Protein AF-A0A8J7CDE2-F1 (afdb_monomer_lite)

Foldseek 3Di:
DDDDDDDDDDDDDDDDDDDDDDDDDDPDPPDAKDQDDDQFQAEEEEFECPPPRPNVLRQVLSVVVQVVCCVVRVHHYHYYYLVGDDLVNLQGAYEYEAPRRCVQVPPPDDRQWDADPQWIHGNPDIDRHRQKKKWAKAFRLSHDPVRTHIYIYIHHRDLQCSLPDDDPSIGARMFIDDLQFGQAGFYFPNDSDPPTHTDPVGRPDDPCVLVVQVVQWDWDDDQQEIEIERCVQDPVVLVVLLVVLLVVLLVLLCVVQNDLDRPHHAYEYEDQDQVRQCNNNVDSDQKAADQVVNYIYHYSVVSNDNQSLRVNQNSLCSRLNRAQFPLLRLLSSCLSVQDDPRHGLLLLLLLCVVVVNQDFQQLLLPSVSLVVDPPSRSSSSSVLLNNVLPVQADSNLSSVLRNDNRRHLQSSQVRNVHHSVVSRVVSNVVSVVSNPVCPLVNLLVVLQVQLVVCVVVVVLVSSLVSLVSSCVSPVQPLVSLQVNLLSCLSVVVLVVSLVSLVSSCVHPPPPADPSVLVSLLSNLLSCLAVVNNVSSLVSLVVSCVYPDDPNSVVSSVCCNVDRHYSVPSD

Sequence (570 aa):
MNRIPTPIILAAVLVAGLFGPTGPARAAVDDKGMLELYELKTLTVVYPSSPESRREINRISARNRGAFLSAASGAAVRVLADSELSRKDLEDNLLLLGWDNQLLRKHGQVPPYGRSSTSVRFLDYVRQDPDLDLIFRSRSPFSKADDPRDLFFWSRIDQDRDRFMTMPMVGSDWAIYRDFAVISQGMLESSPDWPPRRDPIAEKLTDPDIEAYTRDRESLVNGPLRVIFNPKRVAPATVAKVLETRLRAYRQVVAALGDPGADSRFDLYIYADEETKEKLTGVKAGAHSVPVAGEMHMTLRFARSSSIHEDVHPVGGRVLGPTASTAAYEGLAYSLEPVLLGRPLTYYAALMLDEDRMPTIADLLDEERFRKIPNSQRFAAAGLLMSWLREQAGKKEFAAWYSSPDPDTESLAAVLGTRPGKAEQQFREWTTAQTRAHSGDVAFAAAVEEARARHLNGEYEQAAAALILALTHKPDDHKTRFTLATTRMKTGALEEAAGDLLKVLDGKAGAADSLTAHALLQLGRVYDLLGKRGDALAAYGRVLDLPDRHDSHLLAREGLETAFTADRLD

Secondary structure (DSSP, 8-state):
---PPPP------------------------TT-------SEEEEEE--SGGG-HHHHHHHHHHHHHHHHHHH--EEEEEETTS--TTGGGS-EEEESTT-THHHHTSSPPSEEE-SS-EEETTEEES-TT-EEEEEEE-TTSBTTB--EEEEE----TTTTTT-----SS-SEEEEETTEEEEEE-B-S---SSPPB-TTGGG---HHHHHHHHS-EEEEETTEEEEE-TTTS-HHHHHHHHHHHHHHHHHHHHHH----TT--EEEEEESSHHHHHHHHS--SSEEEEGGGTEEEEEHHHHTS---HHHHHHHHHHHT---S-HHHHHHHHHHHS-EETTEEHHHHHHHHHHTT-PPPHHHHHSHHHHHHS-HHHHHHHHHHHHHHHHHHS-HHHHHHHHT-SS--HHHHHHHTTS-HHHHHHHHHHHHHHHTGGGHHHHHHHHHHHHHHHHHHTT-HHHHHHHHHHHHHH-TT-HHHHHHHHHHHHHHT-HHHHHHHHHHHHSS-S-TT-HHHHHHHHHHHHHHHHTT-HHHHHHHHHHHHTSPP-TTHHHHHHHHHHS---GGG--

pLDDT: mean 83.6, std 18.46, range [21.22, 98.56]

Organism: NCBI:txid2886004

Structure (mmCIF, N/CA/C/O backbone):
data_AF-A0A8J7CDE2-F1
#
_entry.id   AF-A0A8J7CDE2-F1
#
loop_
_atom_site.group_PDB
_atom_site.id
_atom_site.type_symbol
_atom_site.label_atom_id
_atom_site.label_alt_id
_atom_site.label_comp_id
_atom_site.label_asym_id
_atom_site.label_entity_id
_atom_site.label_seq_id
_atom_site.pdbx_PDB_ins_code
_atom_site.Cartn_x
_atom_site.Cartn_y
_atom_site.Cartn_z
_atom_site.occupancy
_atom_site.B_iso_or_equiv
_atom_site.auth_seq_id
_atom_site.auth_comp_id
_atom_site.auth_asym_id
_atom_site.auth_atom_id
_atom_site.pdbx_PDB_model_num
ATOM 1 N N . MET A 1 1 ? 16.321 34.611 17.339 1.00 35.50 1 MET A N 1
ATOM 2 C CA . MET A 1 1 ? 16.394 33.318 18.052 1.00 35.50 1 MET A CA 1
ATOM 3 C C . MET A 1 1 ? 16.777 32.249 17.042 1.00 35.50 1 MET A C 1
ATOM 5 O O . MET A 1 1 ? 15.990 31.963 16.150 1.00 35.50 1 MET A O 1
ATOM 9 N N . ASN A 1 2 ? 18.013 31.756 17.125 1.00 27.55 2 ASN A N 1
ATOM 10 C CA . ASN A 1 2 ? 18.560 30.743 16.223 1.00 27.55 2 ASN A CA 1
ATOM 11 C C . ASN A 1 2 ? 17.942 29.376 16.547 1.00 27.55 2 ASN A C 1
ATOM 13 O O . ASN A 1 2 ? 17.963 28.957 17.702 1.00 27.55 2 ASN A O 1
ATOM 17 N N . ARG A 1 3 ? 17.389 28.694 15.537 1.00 29.47 3 ARG A N 1
ATOM 18 C CA . ARG A 1 3 ? 16.942 27.301 15.655 1.00 29.47 3 ARG A CA 1
ATOM 19 C C . ARG A 1 3 ? 18.174 26.398 15.658 1.00 29.47 3 ARG A C 1
ATOM 21 O O . ARG A 1 3 ? 18.905 26.354 14.674 1.00 29.47 3 ARG A O 1
ATOM 28 N N . ILE A 1 4 ? 18.399 25.707 16.769 1.00 28.77 4 ILE A N 1
ATOM 29 C CA . ILE A 1 4 ? 19.350 24.596 16.857 1.00 28.77 4 ILE A CA 1
ATOM 30 C C . ILE A 1 4 ? 18.684 23.390 16.173 1.00 28.77 4 ILE A C 1
ATOM 32 O O . ILE A 1 4 ? 17.551 23.070 16.539 1.00 28.77 4 ILE A O 1
ATOM 36 N N . PRO A 1 5 ? 19.315 22.723 15.192 1.00 29.48 5 PRO A N 1
ATOM 37 C CA . PRO A 1 5 ? 18.804 21.463 14.672 1.00 29.48 5 PRO A CA 1
ATOM 38 C C . PRO A 1 5 ? 19.057 20.357 15.703 1.00 29.48 5 PRO A C 1
ATOM 40 O O . PRO A 1 5 ? 20.196 20.068 16.064 1.00 29.48 5 PRO A O 1
ATOM 43 N N . THR A 1 6 ? 17.982 19.759 16.206 1.00 27.72 6 THR A N 1
ATOM 44 C CA . THR A 1 6 ? 18.031 18.557 17.044 1.00 27.72 6 THR A CA 1
ATOM 45 C C . THR A 1 6 ? 18.295 17.343 16.145 1.00 27.72 6 THR A C 1
ATOM 47 O O . THR A 1 6 ? 17.518 17.129 15.213 1.00 27.72 6 THR A O 1
ATOM 50 N N . PRO A 1 7 ? 19.339 16.528 16.381 1.00 28.03 7 PRO A N 1
ATOM 51 C CA . PRO A 1 7 ? 19.445 15.232 15.730 1.00 28.03 7 PRO A CA 1
ATOM 52 C C . PRO A 1 7 ? 18.454 14.264 16.383 1.00 28.03 7 PRO A C 1
ATOM 54 O O . PRO A 1 7 ? 18.368 14.164 17.608 1.00 28.03 7 PRO A O 1
ATOM 57 N N . ILE A 1 8 ? 17.695 13.556 15.549 1.00 24.14 8 ILE A N 1
ATOM 58 C CA . ILE A 1 8 ? 16.862 12.431 15.967 1.00 24.14 8 ILE A CA 1
ATOM 59 C C . ILE A 1 8 ? 17.809 11.298 16.371 1.00 24.14 8 ILE A C 1
ATOM 61 O O . ILE A 1 8 ? 18.436 10.661 15.530 1.00 24.14 8 ILE A O 1
ATOM 65 N N . ILE A 1 9 ? 17.921 11.077 17.678 1.00 25.75 9 ILE A N 1
ATOM 66 C CA . ILE A 1 9 ? 18.488 9.865 18.264 1.00 25.75 9 ILE A CA 1
ATOM 67 C C . ILE A 1 9 ? 17.375 8.815 18.242 1.00 25.75 9 ILE A C 1
ATOM 69 O O . ILE A 1 9 ? 16.390 8.948 18.966 1.00 25.75 9 ILE A O 1
ATOM 73 N N . LEU A 1 10 ? 17.526 7.775 17.422 1.00 21.22 10 LEU A N 1
ATOM 74 C CA . LEU A 1 10 ? 16.783 6.526 17.582 1.00 21.22 10 LEU A CA 1
ATOM 75 C C . LEU A 1 10 ? 17.707 5.533 18.297 1.00 21.22 10 LEU A C 1
ATOM 77 O O . LEU A 1 10 ? 18.759 5.178 17.773 1.00 21.22 10 LEU A O 1
ATOM 81 N N . ALA A 1 11 ? 17.329 5.110 19.502 1.00 25.98 11 ALA A N 1
ATOM 82 C CA . ALA A 1 11 ? 18.038 4.100 20.283 1.00 25.98 11 ALA A CA 1
ATOM 83 C C . ALA A 1 11 ? 17.185 2.832 20.429 1.00 25.98 11 ALA A C 1
ATOM 85 O O . ALA A 1 11 ? 15.995 2.947 20.713 1.00 25.98 11 ALA A O 1
ATOM 86 N N . ALA A 1 12 ? 17.817 1.657 20.284 1.00 23.75 12 ALA A N 1
ATOM 87 C CA . ALA A 1 12 ? 17.464 0.346 20.868 1.00 23.75 12 ALA A CA 1
ATOM 88 C C . ALA A 1 12 ? 18.425 -0.716 20.272 1.00 23.75 12 ALA A C 1
ATOM 90 O O . ALA A 1 12 ? 18.507 -0.809 19.057 1.00 23.75 12 ALA A O 1
ATOM 91 N N . VAL A 1 13 ? 19.198 -1.551 20.976 1.00 23.48 13 VAL A N 1
ATOM 92 C CA . VAL A 1 13 ? 19.394 -1.857 22.401 1.00 23.48 13 VAL A CA 1
ATOM 93 C C . VAL A 1 13 ? 20.866 -2.259 22.585 1.00 23.48 13 VAL A C 1
ATOM 95 O O . VAL A 1 13 ? 21.383 -3.096 21.851 1.00 23.48 13 VAL A O 1
ATOM 98 N N . LEU A 1 14 ? 21.512 -1.698 23.605 1.00 26.52 14 LEU A N 1
ATOM 99 C CA . LEU A 1 14 ? 22.785 -2.157 24.157 1.00 26.52 14 LEU A CA 1
ATOM 100 C C . LEU A 1 14 ? 22.447 -3.072 25.344 1.00 26.52 14 LEU A C 1
ATOM 102 O O . LEU A 1 14 ? 21.857 -2.603 26.315 1.00 26.52 14 LEU A O 1
ATOM 106 N N . VAL A 1 15 ? 22.820 -4.352 25.298 1.00 25.16 15 VAL A N 1
ATOM 107 C CA . VAL A 1 15 ? 23.011 -5.143 26.525 1.00 25.16 15 VAL A CA 1
ATOM 108 C C . VAL A 1 15 ? 24.497 -5.438 26.630 1.00 25.16 15 VAL A C 1
ATOM 110 O O . VAL A 1 15 ? 25.003 -6.408 26.077 1.00 25.16 15 VAL A O 1
ATOM 113 N N . ALA A 1 16 ? 25.204 -4.553 27.329 1.00 31.53 16 ALA A N 1
ATOM 114 C CA . ALA A 1 16 ? 26.533 -4.837 27.837 1.00 31.53 16 ALA A CA 1
ATOM 115 C C . ALA A 1 16 ? 26.400 -5.669 29.120 1.00 31.53 16 ALA A C 1
ATOM 117 O O . ALA A 1 16 ? 25.839 -5.204 30.112 1.00 31.53 16 ALA A O 1
ATOM 118 N N . GLY A 1 17 ? 26.945 -6.884 29.110 1.00 26.17 17 GLY A N 1
ATOM 119 C CA . GLY A 1 17 ? 27.320 -7.608 30.321 1.00 26.17 17 GLY A CA 1
ATOM 120 C C . GLY A 1 17 ? 28.792 -7.343 30.629 1.00 26.17 17 GLY A C 1
ATOM 121 O O . GLY A 1 17 ? 29.670 -7.948 30.025 1.00 26.17 17 GLY A O 1
ATOM 122 N N . LEU A 1 18 ? 29.052 -6.414 31.549 1.00 32.12 18 LEU A N 1
ATOM 123 C CA . LEU A 1 18 ? 30.356 -6.165 32.170 1.00 32.12 18 LEU A CA 1
ATOM 124 C C . LEU A 1 18 ? 30.697 -7.282 33.169 1.00 32.12 18 LEU A C 1
ATOM 126 O O . LEU A 1 18 ? 29.857 -7.569 34.009 1.00 32.12 18 LEU A O 1
ATOM 130 N N . PHE A 1 19 ? 31.916 -7.840 33.114 1.00 30.62 19 PHE A N 1
ATOM 131 C CA . PHE A 1 19 ? 32.907 -7.945 34.213 1.00 30.62 19 PHE A CA 1
ATOM 132 C C . PHE A 1 19 ? 34.273 -8.406 33.623 1.00 30.62 19 PHE A C 1
ATOM 134 O O . PHE A 1 19 ? 34.313 -9.347 32.839 1.00 30.62 19 PHE A O 1
ATOM 141 N N . GLY A 1 20 ? 35.363 -7.677 33.943 1.00 28.73 20 GLY A N 1
ATOM 142 C CA . GLY A 1 20 ? 36.703 -7.681 33.287 1.00 28.73 20 GLY A CA 1
ATOM 143 C C . GLY A 1 20 ? 37.660 -8.855 33.622 1.00 28.73 20 GLY A C 1
ATOM 144 O O . GLY A 1 20 ? 37.152 -9.916 33.969 1.00 28.73 20 GLY A O 1
ATOM 145 N N . PRO A 1 21 ? 39.021 -8.734 33.571 1.00 35.19 21 PRO A N 1
ATOM 146 C CA . PRO A 1 21 ? 39.872 -7.536 33.492 1.00 35.19 21 PRO A CA 1
ATOM 147 C C . PRO A 1 21 ? 40.950 -7.521 32.371 1.00 35.19 21 PRO A C 1
ATOM 149 O O . PRO A 1 21 ? 41.163 -8.461 31.613 1.00 35.19 21 PRO A O 1
ATOM 152 N N . THR A 1 22 ? 41.640 -6.381 32.329 1.00 46.72 22 THR A N 1
ATOM 153 C CA . THR A 1 22 ? 42.762 -5.921 31.495 1.00 46.72 22 THR A CA 1
ATOM 154 C C . THR A 1 22 ? 43.937 -6.898 31.312 1.00 46.72 22 THR A C 1
ATOM 156 O O . THR A 1 22 ? 44.564 -7.313 32.286 1.00 46.72 22 THR A O 1
ATOM 159 N N . GLY A 1 23 ? 44.317 -7.135 30.052 1.00 31.66 23 GLY A N 1
ATOM 160 C CA . GLY A 1 23 ? 45.572 -7.757 29.607 1.00 31.66 23 GLY A CA 1
ATOM 161 C C . GLY A 1 23 ? 45.926 -7.287 28.183 1.00 31.66 23 GLY A C 1
ATOM 162 O O . GLY A 1 23 ? 45.039 -6.790 27.488 1.00 31.66 23 GLY A O 1
ATOM 163 N N . PRO A 1 24 ? 47.203 -7.365 27.753 1.00 31.56 24 PRO A N 1
ATOM 164 C CA . PRO A 1 24 ? 47.689 -6.682 26.558 1.00 31.56 24 PRO A CA 1
ATOM 165 C C . PRO A 1 24 ? 47.014 -7.240 25.307 1.00 31.56 24 PRO A C 1
ATOM 167 O O . PRO A 1 24 ? 46.898 -8.455 25.146 1.00 31.56 24 PRO A O 1
ATOM 170 N N . ALA A 1 25 ? 46.571 -6.318 24.453 1.00 35.78 25 ALA A N 1
ATOM 171 C CA . ALA A 1 25 ? 45.814 -6.552 23.235 1.00 35.78 25 ALA A CA 1
ATOM 172 C C . ALA A 1 25 ? 46.397 -7.702 22.396 1.00 35.78 25 ALA A C 1
ATOM 174 O O . ALA A 1 25 ? 47.335 -7.533 21.617 1.00 35.78 25 ALA A O 1
ATOM 175 N N . ARG A 1 26 ? 45.801 -8.887 22.541 1.00 29.27 26 ARG A N 1
ATOM 176 C CA . ARG A 1 26 ? 45.713 -9.841 21.441 1.00 29.27 26 ARG A CA 1
ATOM 177 C C . ARG A 1 26 ? 44.667 -9.282 20.496 1.00 29.27 26 ARG A C 1
ATOM 179 O O . ARG A 1 26 ? 43.577 -8.964 20.957 1.00 29.27 26 ARG A O 1
ATOM 186 N N . ALA A 1 27 ? 45.041 -9.153 19.223 1.00 35.56 27 ALA A N 1
ATOM 187 C CA . ALA A 1 27 ? 44.149 -8.863 18.110 1.00 35.56 27 ALA A CA 1
ATOM 188 C C . ALA A 1 27 ? 42.807 -9.570 18.325 1.00 35.56 27 ALA A C 1
ATOM 190 O O . ALA A 1 27 ? 42.706 -10.794 18.199 1.00 35.56 27 ALA A O 1
ATOM 191 N N . ALA A 1 28 ? 41.817 -8.782 18.742 1.00 29.53 28 ALA A N 1
ATOM 192 C CA . ALA A 1 28 ? 40.434 -9.178 18.677 1.00 29.53 28 ALA A CA 1
ATOM 193 C C . ALA A 1 28 ? 40.171 -9.414 17.194 1.00 29.53 28 ALA A C 1
ATOM 195 O O . ALA A 1 28 ? 40.430 -8.548 16.361 1.00 29.53 28 ALA A O 1
ATOM 196 N N . VAL A 1 29 ? 39.788 -10.639 16.864 1.00 34.88 29 VAL A N 1
ATOM 197 C CA . VAL A 1 29 ? 39.187 -10.938 15.574 1.00 34.88 29 VAL A CA 1
ATOM 198 C C . VAL A 1 29 ? 37.939 -10.066 15.528 1.00 34.88 29 VAL A C 1
ATOM 200 O O . VAL A 1 29 ? 37.019 -10.316 16.301 1.00 34.88 29 VAL A O 1
ATOM 203 N N . ASP A 1 30 ? 37.987 -9.005 14.721 1.00 36.12 30 ASP A N 1
ATOM 204 C CA . ASP A 1 30 ? 36.889 -8.063 14.530 1.00 36.12 30 ASP A CA 1
ATOM 205 C C . ASP A 1 30 ? 35.579 -8.826 14.289 1.00 36.12 30 ASP A C 1
ATOM 207 O O . ASP A 1 30 ? 35.528 -9.809 13.537 1.00 36.12 30 ASP A O 1
ATOM 211 N N . ASP A 1 31 ? 34.540 -8.389 14.996 1.00 35.19 31 ASP A N 1
ATOM 212 C CA . ASP A 1 31 ? 33.226 -9.013 15.065 1.00 35.19 31 ASP A CA 1
ATOM 213 C C . ASP A 1 31 ? 32.613 -9.207 13.669 1.00 35.19 31 ASP A C 1
ATOM 215 O O . ASP A 1 31 ? 32.184 -8.269 12.992 1.00 35.19 31 ASP A O 1
ATOM 219 N N . LYS A 1 32 ? 32.550 -10.469 13.238 1.00 36.28 32 LYS A N 1
ATOM 220 C CA . LYS A 1 32 ? 31.975 -10.877 11.954 1.00 36.28 32 LYS A CA 1
ATOM 221 C C . LYS A 1 32 ? 30.451 -10.762 12.017 1.00 36.28 32 LYS A C 1
ATOM 223 O O . LYS A 1 32 ? 29.812 -11.505 12.759 1.00 36.28 32 LYS A O 1
ATOM 228 N N . GLY A 1 33 ? 29.883 -9.854 11.222 1.00 37.94 33 GLY A N 1
ATOM 229 C CA . GLY A 1 33 ? 28.433 -9.638 11.111 1.00 37.94 33 GLY A CA 1
ATOM 230 C C . GLY A 1 33 ? 27.909 -8.321 11.697 1.00 37.94 33 GLY A C 1
ATOM 231 O O . GLY A 1 33 ? 26.698 -8.179 11.860 1.00 37.94 33 GLY A O 1
ATOM 232 N N . MET A 1 34 ? 28.779 -7.355 12.004 1.00 34.12 34 MET A N 1
ATOM 233 C CA . MET A 1 34 ? 28.352 -6.010 12.398 1.00 34.12 34 MET A CA 1
ATOM 234 C C . MET A 1 34 ? 27.569 -5.316 11.273 1.00 34.12 34 MET A C 1
ATOM 236 O O . MET A 1 34 ? 27.944 -5.342 10.101 1.00 34.12 34 MET A O 1
ATOM 240 N N . LEU A 1 35 ? 26.462 -4.678 11.655 1.00 35.06 35 LEU A N 1
ATOM 241 C CA . LEU A 1 35 ? 25.738 -3.726 10.822 1.00 35.06 35 LEU A CA 1
ATOM 242 C C . LEU A 1 35 ? 26.656 -2.519 10.574 1.00 35.06 35 LEU A C 1
ATOM 244 O O . LEU A 1 35 ? 26.759 -1.635 11.423 1.00 35.06 35 LEU A O 1
ATOM 248 N N . GLU A 1 36 ? 27.344 -2.482 9.436 1.00 44.97 36 GLU A N 1
ATOM 249 C CA . GLU A 1 36 ? 28.090 -1.290 9.034 1.00 44.97 36 GLU A CA 1
ATOM 250 C C . GLU A 1 36 ? 27.124 -0.268 8.429 1.00 44.97 36 GLU A C 1
ATOM 252 O O . GLU A 1 36 ? 26.567 -0.459 7.347 1.00 44.97 36 GLU A O 1
ATOM 257 N N . LEU A 1 37 ? 26.901 0.823 9.160 1.00 48.38 37 LEU A N 1
ATOM 258 C CA . LEU A 1 37 ? 26.222 2.006 8.648 1.00 48.38 37 LEU A CA 1
ATOM 259 C C . LEU A 1 37 ? 27.265 2.918 8.003 1.00 48.38 37 LEU A C 1
ATOM 261 O O . LEU A 1 37 ? 28.222 3.335 8.653 1.00 48.38 37 LEU A O 1
ATOM 265 N N . TYR A 1 38 ? 27.065 3.235 6.727 1.00 59.56 38 TYR A N 1
ATOM 266 C CA . TYR A 1 38 ? 27.987 4.067 5.962 1.00 59.56 38 TYR A CA 1
ATOM 267 C C . TYR A 1 38 ? 27.511 5.509 5.925 1.00 59.56 38 TYR A C 1
ATOM 269 O O . TYR A 1 38 ? 26.409 5.799 5.460 1.00 59.56 38 TYR A O 1
ATOM 277 N N . GLU A 1 39 ? 28.390 6.424 6.316 1.00 69.31 39 GLU A N 1
ATOM 278 C CA . GLU A 1 39 ? 28.239 7.842 6.012 1.00 69.31 39 GLU A CA 1
ATOM 279 C C . GLU A 1 39 ? 29.126 8.188 4.807 1.00 69.31 39 GLU A C 1
ATOM 281 O O . GLU A 1 39 ? 30.281 8.596 4.939 1.00 69.31 39 GLU A O 1
ATOM 286 N N . LEU A 1 40 ? 28.596 7.990 3.598 1.00 79.44 40 LEU A N 1
ATOM 287 C CA . LEU A 1 40 ? 29.283 8.393 2.371 1.00 79.44 40 LEU A CA 1
ATOM 288 C C . LEU A 1 40 ? 28.984 9.866 2.082 1.00 79.44 40 LEU A C 1
ATOM 290 O O . LEU A 1 40 ? 27.846 10.231 1.804 1.00 79.44 40 LEU A O 1
ATOM 294 N N . LYS A 1 41 ? 30.008 10.724 2.107 1.00 83.69 41 LYS A N 1
ATOM 295 C CA . LYS A 1 41 ? 29.853 12.146 1.739 1.00 83.69 41 LYS A CA 1
ATOM 296 C C . LYS A 1 41 ? 29.750 12.347 0.228 1.00 83.69 41 LYS A C 1
ATOM 298 O O . LYS A 1 41 ? 29.023 13.224 -0.233 1.00 83.69 41 LYS A O 1
ATOM 303 N N . THR A 1 42 ? 30.479 11.536 -0.531 1.00 89.19 42 THR A N 1
ATOM 304 C CA . THR A 1 42 ? 30.520 11.539 -1.995 1.00 89.19 42 THR A CA 1
ATOM 305 C C . THR A 1 42 ? 30.469 10.107 -2.509 1.00 89.19 42 THR A C 1
ATOM 307 O O . THR A 1 42 ? 31.011 9.196 -1.875 1.00 89.19 42 THR A O 1
ATOM 310 N N . LEU A 1 43 ? 29.784 9.910 -3.634 1.00 91.19 43 LEU A N 1
ATOM 311 C CA . LEU A 1 43 ? 29.724 8.636 -4.342 1.00 91.19 43 LEU A CA 1
ATOM 312 C C . LEU A 1 43 ? 29.639 8.890 -5.846 1.00 91.19 43 LEU A C 1
ATOM 314 O O . LEU A 1 43 ? 28.806 9.667 -6.315 1.00 91.19 43 LEU A O 1
ATOM 318 N N . THR A 1 44 ? 30.446 8.178 -6.619 1.00 94.44 44 THR A N 1
ATOM 319 C CA . THR A 1 44 ? 30.374 8.192 -8.077 1.00 94.44 44 THR A CA 1
ATOM 320 C C . THR A 1 44 ? 29.777 6.875 -8.577 1.00 94.44 44 THR A C 1
ATOM 322 O O . THR A 1 44 ? 30.390 5.814 -8.482 1.00 94.44 44 THR A O 1
ATOM 325 N N . VAL A 1 45 ? 28.564 6.937 -9.128 1.00 91.50 45 VAL A N 1
ATOM 326 C CA . VAL A 1 45 ? 27.892 5.819 -9.799 1.00 91.50 45 VAL A CA 1
ATOM 327 C C . VAL A 1 45 ? 28.385 5.743 -11.240 1.00 91.50 45 VAL A C 1
ATOM 329 O O . VAL A 1 45 ? 28.220 6.678 -12.026 1.00 91.50 45 VAL A O 1
ATOM 332 N N . VAL A 1 46 ? 28.990 4.618 -11.595 1.00 92.81 46 VAL A N 1
ATOM 333 C CA . VAL A 1 46 ? 29.634 4.405 -12.888 1.00 92.81 46 VAL A CA 1
ATOM 334 C C . VAL A 1 46 ? 28.856 3.374 -13.682 1.00 92.81 46 VAL A C 1
ATOM 336 O O . VAL A 1 46 ? 28.664 2.247 -13.224 1.00 92.81 46 VAL A O 1
ATOM 339 N N . TYR A 1 47 ? 28.465 3.731 -14.902 1.00 92.12 47 TYR A N 1
ATOM 340 C CA . TYR A 1 47 ? 27.745 2.833 -15.799 1.00 92.12 47 TYR A CA 1
ATOM 341 C C . TYR A 1 47 ? 28.570 2.470 -17.044 1.00 92.12 47 TYR A C 1
ATOM 343 O O . TYR A 1 47 ? 29.385 3.278 -17.499 1.00 92.12 47 TYR A O 1
ATOM 351 N N . PRO A 1 48 ? 28.376 1.269 -17.618 1.00 89.75 48 PRO A N 1
ATOM 352 C CA . PRO A 1 48 ? 29.079 0.858 -18.817 1.00 89.75 48 PRO A CA 1
ATOM 353 C C . PRO A 1 48 ? 28.564 1.656 -20.010 1.00 89.75 48 PRO A C 1
ATOM 355 O O . PRO A 1 48 ? 27.352 1.808 -20.201 1.00 89.75 48 PRO A O 1
ATOM 358 N N . SER A 1 49 ? 29.496 2.165 -20.810 1.00 91.00 49 SER A N 1
ATOM 359 C CA . SER A 1 49 ? 29.197 3.018 -21.963 1.00 91.00 49 SER A CA 1
ATOM 360 C C . SER A 1 49 ? 29.671 2.455 -23.299 1.00 91.00 49 SER A C 1
ATOM 362 O O . SER A 1 49 ? 29.610 3.157 -24.312 1.00 91.00 49 SER A O 1
ATOM 364 N N . SER A 1 50 ? 30.115 1.192 -23.327 1.00 83.06 50 SER A N 1
ATOM 365 C CA . SER A 1 50 ? 30.503 0.546 -24.582 1.00 83.06 50 SER A CA 1
ATOM 366 C C . SER A 1 50 ? 29.320 0.528 -25.567 1.00 83.06 50 SER A C 1
ATOM 368 O O . SER A 1 50 ? 28.165 0.434 -25.133 1.00 83.06 50 SER A O 1
ATOM 370 N N . PRO A 1 51 ? 29.565 0.594 -26.889 1.00 74.50 51 PRO A N 1
ATOM 371 C CA . PRO A 1 51 ? 28.498 0.538 -27.891 1.00 74.50 51 PRO A CA 1
ATOM 372 C C . PRO A 1 51 ? 27.579 -0.688 -27.757 1.00 74.50 51 PRO A C 1
ATOM 374 O O . PRO A 1 51 ? 26.391 -0.597 -28.050 1.00 74.50 51 PRO A O 1
ATOM 377 N N . GLU A 1 52 ? 28.102 -1.811 -27.258 1.00 72.62 52 GLU A N 1
ATOM 378 C CA . GLU A 1 52 ? 27.343 -3.052 -27.042 1.00 72.62 52 GLU A CA 1
ATOM 379 C C . GLU A 1 52 ? 26.440 -3.016 -25.792 1.00 72.62 52 GLU A C 1
ATOM 381 O O . GLU A 1 52 ? 25.507 -3.807 -25.679 1.00 72.62 52 GLU A O 1
ATOM 386 N N . SER A 1 53 ? 26.675 -2.091 -24.856 1.00 70.19 53 SER A N 1
ATOM 387 C CA . SER A 1 53 ? 26.105 -2.143 -23.501 1.00 70.19 53 SER A CA 1
ATOM 388 C C . SER A 1 53 ? 24.706 -1.539 -23.340 1.00 70.19 53 SER A C 1
ATOM 390 O O . SER A 1 53 ? 24.239 -1.426 -22.215 1.00 70.19 53 SER A O 1
ATOM 392 N N . ARG A 1 54 ? 24.009 -1.138 -24.414 1.00 81.75 54 ARG A N 1
ATOM 393 C CA . ARG A 1 54 ? 22.744 -0.366 -24.321 1.00 81.75 54 ARG A CA 1
ATOM 394 C C . ARG A 1 54 ? 22.912 0.906 -23.466 1.00 81.75 54 ARG A C 1
ATOM 396 O O . ARG A 1 54 ? 22.148 1.154 -22.536 1.00 81.75 54 ARG A O 1
ATOM 403 N N . ARG A 1 55 ? 23.917 1.725 -23.804 1.00 83.69 55 ARG A N 1
ATOM 404 C CA . ARG A 1 55 ? 24.378 2.915 -23.055 1.00 83.69 55 ARG A CA 1
ATOM 405 C C . ARG A 1 55 ? 23.270 3.758 -22.410 1.00 83.69 55 ARG A C 1
ATOM 407 O O . ARG A 1 55 ? 23.413 4.166 -21.263 1.00 83.69 55 ARG A O 1
ATOM 414 N N . GLU A 1 56 ? 22.190 4.031 -23.136 1.00 81.06 56 GLU A N 1
ATOM 415 C CA . GLU A 1 56 ? 21.111 4.893 -22.644 1.00 81.06 56 GLU A CA 1
ATOM 416 C C . GLU A 1 56 ? 20.321 4.267 -21.486 1.00 81.06 56 GLU A C 1
ATOM 418 O O . GLU A 1 56 ? 20.055 4.925 -20.482 1.00 81.06 56 GLU A O 1
ATOM 423 N N . ILE A 1 57 ? 20.040 2.966 -21.572 1.00 75.19 57 ILE A N 1
ATOM 424 C CA . ILE A 1 57 ? 19.368 2.208 -20.509 1.00 75.19 57 ILE A CA 1
ATOM 425 C C . ILE A 1 57 ? 20.227 2.213 -19.240 1.00 75.19 57 ILE A C 1
ATOM 427 O O . ILE A 1 57 ? 19.730 2.480 -18.141 1.00 75.19 57 ILE A O 1
ATOM 431 N N . ASN A 1 58 ? 21.534 1.999 -19.403 1.00 81.56 58 ASN A N 1
ATOM 432 C CA . ASN A 1 58 ? 22.497 2.032 -18.306 1.00 81.56 58 ASN A CA 1
ATOM 433 C C . ASN A 1 58 ? 22.579 3.407 -17.650 1.00 81.56 58 ASN A C 1
ATOM 435 O O . ASN A 1 58 ? 22.610 3.504 -16.425 1.00 81.56 58 ASN A O 1
ATOM 439 N N . ARG A 1 59 ? 22.580 4.470 -18.458 1.00 87.12 59 ARG A N 1
ATOM 440 C CA . ARG A 1 59 ? 22.605 5.854 -17.986 1.00 87.12 59 ARG A CA 1
ATOM 441 C C . ARG A 1 59 ? 21.378 6.176 -17.134 1.00 87.12 59 ARG A C 1
ATOM 443 O O . ARG A 1 59 ? 21.530 6.789 -16.080 1.00 87.12 59 ARG A O 1
ATOM 450 N N . ILE A 1 60 ? 20.186 5.770 -17.573 1.00 77.06 60 ILE A N 1
ATOM 451 C CA . ILE A 1 60 ? 18.929 5.973 -16.834 1.00 77.06 60 ILE A CA 1
ATOM 452 C C . ILE A 1 60 ? 18.957 5.201 -15.511 1.00 77.06 60 ILE A C 1
ATOM 454 O O . ILE A 1 60 ? 18.750 5.795 -14.457 1.00 77.06 60 ILE A O 1
ATOM 458 N N . SER A 1 61 ? 19.311 3.912 -15.538 1.00 78.75 61 SER A N 1
ATOM 459 C CA . SER A 1 61 ? 19.424 3.097 -14.319 1.00 78.75 61 SER A CA 1
ATOM 460 C C . SER A 1 61 ? 20.423 3.701 -13.320 1.00 78.75 61 SER A C 1
ATOM 462 O O . SER A 1 61 ? 20.117 3.860 -12.138 1.00 78.75 61 SER A O 1
ATOM 464 N N . ALA A 1 62 ? 21.594 4.130 -13.794 1.00 84.94 62 ALA A N 1
ATOM 465 C CA . ALA A 1 62 ? 22.610 4.765 -12.961 1.00 84.94 62 ALA A CA 1
ATOM 466 C C . ALA A 1 62 ? 22.147 6.098 -12.364 1.00 84.94 62 ALA A C 1
ATOM 468 O O . ALA A 1 62 ? 22.448 6.390 -11.208 1.00 84.94 62 ALA A O 1
ATOM 469 N N . ARG A 1 63 ? 21.385 6.893 -13.126 1.00 84.75 63 ARG A N 1
ATOM 470 C CA . ARG A 1 63 ? 20.757 8.124 -12.630 1.00 84.75 63 ARG A CA 1
ATOM 471 C C . ARG A 1 63 ? 19.728 7.850 -11.549 1.00 84.75 63 ARG A C 1
ATOM 473 O O . ARG A 1 63 ? 19.792 8.500 -10.511 1.00 84.75 63 ARG A O 1
ATOM 480 N N . ASN A 1 64 ? 18.851 6.875 -11.754 1.00 73.75 64 ASN A N 1
ATOM 481 C CA . ASN A 1 64 ? 17.812 6.529 -10.787 1.00 73.75 64 ASN A CA 1
ATOM 482 C C . ASN A 1 64 ? 18.428 6.026 -9.476 1.00 73.75 64 ASN A C 1
ATOM 484 O O . ASN A 1 64 ? 18.072 6.502 -8.399 1.00 73.75 64 ASN A O 1
ATOM 488 N N . ARG A 1 65 ? 19.431 5.142 -9.559 1.00 78.62 65 ARG A N 1
ATOM 489 C CA . ARG A 1 65 ? 20.190 4.685 -8.385 1.00 78.62 65 ARG A CA 1
ATOM 490 C C . ARG A 1 65 ? 20.941 5.830 -7.713 1.00 78.62 65 ARG A C 1
ATOM 492 O O . ARG A 1 65 ? 20.936 5.927 -6.491 1.00 78.62 65 ARG A O 1
ATOM 499 N N . GLY A 1 66 ? 21.565 6.712 -8.492 1.00 83.69 66 GLY A N 1
ATOM 500 C CA . GLY A 1 66 ? 22.296 7.847 -7.944 1.00 83.69 66 GLY A CA 1
ATOM 501 C C . GLY A 1 66 ? 21.397 8.851 -7.220 1.00 83.69 66 GLY A C 1
ATOM 502 O O . GLY A 1 66 ? 21.752 9.313 -6.137 1.00 83.69 66 GLY A O 1
ATOM 503 N N . ALA A 1 67 ? 20.216 9.139 -7.771 1.00 77.12 67 ALA A N 1
ATOM 504 C CA . ALA A 1 67 ? 19.207 9.983 -7.137 1.00 77.12 67 ALA A CA 1
ATOM 505 C C . ALA A 1 67 ? 18.711 9.371 -5.820 1.00 77.12 67 ALA A C 1
ATOM 507 O O . ALA A 1 67 ? 18.724 10.052 -4.795 1.00 77.12 67 ALA A O 1
ATOM 508 N N . PHE A 1 68 ? 18.378 8.075 -5.833 1.00 72.56 68 PHE A N 1
ATOM 509 C CA . PHE A 1 68 ? 17.980 7.337 -4.635 1.00 72.56 68 PHE A CA 1
ATOM 510 C C . PHE A 1 68 ? 19.059 7.388 -3.547 1.00 72.56 68 PHE A C 1
ATOM 512 O O . PHE A 1 68 ? 18.767 7.743 -2.408 1.00 72.56 68 PHE A O 1
ATOM 519 N N . LEU A 1 69 ? 20.316 7.083 -3.889 1.00 75.81 69 LEU A N 1
ATOM 520 C CA . LEU A 1 69 ? 21.425 7.091 -2.930 1.00 75.81 69 LEU A CA 1
ATOM 521 C C . LEU A 1 69 ? 21.658 8.492 -2.358 1.00 75.81 69 LEU A C 1
ATOM 523 O O . LEU A 1 69 ? 21.813 8.636 -1.150 1.00 75.81 69 LEU A O 1
ATOM 527 N N . SER A 1 70 ? 21.599 9.531 -3.195 1.00 81.50 70 SER A N 1
ATOM 528 C CA . SER A 1 70 ? 21.730 10.916 -2.735 1.00 81.50 70 SER A CA 1
ATOM 529 C C . SER A 1 70 ? 20.619 11.300 -1.757 1.00 81.50 70 SER A C 1
ATOM 531 O O . SER A 1 70 ? 20.892 11.892 -0.714 1.00 81.50 70 SER A O 1
ATOM 533 N N . ALA A 1 71 ? 19.374 10.919 -2.052 1.00 70.38 71 ALA A N 1
ATOM 534 C CA . ALA A 1 71 ? 18.231 11.194 -1.190 1.00 70.38 71 ALA A CA 1
ATOM 535 C C . ALA A 1 71 ? 18.268 10.392 0.122 1.00 70.38 71 ALA A C 1
ATOM 537 O O . ALA A 1 71 ? 17.946 10.938 1.176 1.00 70.38 71 ALA A O 1
ATOM 538 N N . ALA A 1 72 ? 18.660 9.117 0.065 1.00 64.38 72 ALA A N 1
ATOM 539 C CA . ALA A 1 72 ? 18.644 8.205 1.205 1.00 64.38 72 ALA A CA 1
ATOM 540 C C . ALA A 1 72 ? 19.813 8.425 2.175 1.00 64.38 72 ALA A C 1
ATOM 542 O O . ALA A 1 72 ? 19.624 8.305 3.383 1.00 64.38 72 ALA A O 1
ATOM 543 N N . SER A 1 73 ? 21.011 8.745 1.669 1.00 70.75 73 SER A N 1
ATOM 544 C CA . SER A 1 73 ? 22.219 8.881 2.496 1.00 70.75 73 SER A CA 1
ATOM 545 C C . SER A 1 73 ? 22.699 10.323 2.669 1.00 70.75 73 SER A C 1
ATOM 547 O O . SER A 1 73 ? 23.647 10.560 3.413 1.00 70.75 73 SER A O 1
ATOM 549 N N . GLY A 1 74 ? 22.109 11.287 1.952 1.00 78.25 74 GLY A N 1
ATOM 550 C CA . GLY A 1 74 ? 22.606 12.664 1.897 1.00 78.25 74 GLY A CA 1
ATOM 551 C C . GLY A 1 74 ? 23.937 12.817 1.148 1.00 78.25 74 GLY A C 1
ATOM 552 O O . GLY A 1 74 ? 24.535 13.894 1.187 1.00 78.25 74 GLY A O 1
ATOM 553 N N . ALA A 1 75 ? 24.414 11.767 0.467 1.00 82.69 75 ALA A N 1
ATOM 554 C CA . ALA A 1 75 ? 25.657 11.809 -0.294 1.00 82.69 75 ALA A CA 1
ATOM 555 C C . ALA A 1 75 ? 25.531 12.743 -1.503 1.00 82.69 75 ALA A C 1
ATOM 557 O O . ALA A 1 75 ? 24.515 12.755 -2.207 1.00 82.69 75 ALA A O 1
ATOM 558 N N . ALA A 1 76 ? 26.606 13.461 -1.821 1.00 90.62 76 ALA A N 1
ATOM 559 C CA . ALA A 1 76 ? 26.750 14.084 -3.127 1.00 90.62 76 ALA A CA 1
ATOM 560 C C . ALA A 1 76 ? 27.045 12.991 -4.165 1.00 90.62 76 ALA A C 1
ATOM 562 O O . ALA A 1 76 ? 28.154 12.454 -4.212 1.00 90.62 76 ALA A O 1
ATOM 563 N N . VAL A 1 77 ? 26.046 12.653 -4.985 1.00 91.88 77 VAL A N 1
ATOM 564 C CA . VAL A 1 77 ? 26.171 11.580 -5.977 1.00 91.88 77 VAL A CA 1
ATOM 565 C C . VAL A 1 77 ? 26.442 12.131 -7.372 1.00 91.88 77 VAL A C 1
ATOM 567 O O . VAL A 1 77 ? 25.748 13.024 -7.859 1.00 91.88 77 VAL A O 1
ATOM 570 N N . ARG A 1 78 ? 27.444 11.563 -8.043 1.00 95.38 78 ARG A N 1
ATOM 571 C CA . ARG A 1 78 ? 27.744 11.800 -9.460 1.00 95.38 78 ARG A CA 1
ATOM 572 C C . ARG A 1 78 ? 27.439 10.552 -10.267 1.00 95.38 78 ARG A C 1
ATOM 574 O O . ARG A 1 78 ? 27.605 9.443 -9.777 1.00 95.38 78 ARG A O 1
ATOM 581 N N . VAL A 1 79 ? 27.031 10.735 -11.517 1.00 94.12 79 VAL A N 1
ATOM 582 C CA . VAL A 1 79 ? 26.757 9.630 -12.442 1.00 94.12 79 VAL A CA 1
ATOM 583 C C . VAL A 1 79 ? 27.601 9.832 -13.688 1.00 94.12 79 VAL A C 1
ATOM 585 O O . VAL A 1 79 ? 27.436 10.840 -14.373 1.00 94.12 79 VAL A O 1
ATOM 588 N N . LEU A 1 80 ? 28.508 8.898 -13.966 1.00 96.12 80 LEU A N 1
ATOM 589 C CA . LEU A 1 80 ? 29.475 8.995 -15.061 1.00 96.12 80 LEU A CA 1
ATOM 590 C C . LEU A 1 80 ? 29.494 7.714 -15.888 1.00 96.12 80 LEU A C 1
ATOM 592 O O . LEU A 1 80 ? 29.324 6.615 -15.356 1.00 96.12 80 LEU A O 1
ATOM 596 N N . ALA A 1 81 ? 29.740 7.848 -17.189 1.00 94.69 81 ALA A N 1
ATOM 597 C CA . ALA A 1 81 ? 30.125 6.695 -17.989 1.00 94.69 81 ALA A CA 1
ATOM 598 C C . ALA A 1 81 ? 31.518 6.200 -17.572 1.00 94.69 81 ALA A C 1
ATOM 600 O O . ALA A 1 81 ? 32.403 6.991 -17.243 1.00 94.69 81 ALA A O 1
ATOM 601 N N . ASP A 1 82 ? 31.762 4.898 -17.680 1.00 92.88 82 ASP A N 1
ATOM 602 C CA . ASP A 1 82 ? 33.091 4.305 -17.483 1.00 92.88 82 ASP A CA 1
ATOM 603 C C . ASP A 1 82 ? 34.180 4.879 -18.418 1.00 92.88 82 ASP A C 1
ATOM 605 O O . ASP A 1 82 ? 35.364 4.871 -18.077 1.00 92.88 82 ASP A O 1
ATOM 609 N N . SER A 1 83 ? 33.800 5.426 -19.577 1.00 92.19 83 SER A N 1
ATOM 610 C CA . SER A 1 83 ? 34.696 6.127 -20.502 1.00 92.19 83 SER A CA 1
ATOM 611 C C . SER A 1 83 ? 35.030 7.563 -20.086 1.00 92.19 83 SER A C 1
ATOM 613 O O . SER A 1 83 ? 35.945 8.153 -20.652 1.00 92.19 83 SER A O 1
ATOM 615 N N . GLU A 1 84 ? 34.275 8.139 -19.150 1.00 94.31 84 GLU A N 1
ATOM 616 C CA . GLU A 1 84 ? 34.371 9.543 -18.719 1.00 94.31 84 GLU A CA 1
ATOM 617 C C . GLU A 1 84 ? 35.135 9.703 -17.393 1.00 94.31 84 GLU A C 1
ATOM 619 O O . GLU A 1 84 ? 35.372 10.828 -16.955 1.00 94.31 84 GLU A O 1
ATOM 624 N N . LEU A 1 85 ? 35.539 8.598 -16.756 1.00 93.25 85 LEU A N 1
ATOM 625 C CA . LEU A 1 85 ? 36.264 8.615 -15.486 1.00 93.25 85 LEU A CA 1
ATOM 626 C C . LEU A 1 85 ? 37.654 9.250 -15.622 1.00 93.25 85 LEU A C 1
ATOM 628 O O . LEU A 1 85 ? 38.510 8.777 -16.375 1.00 93.25 85 LEU A O 1
ATOM 632 N N . SER A 1 86 ? 37.908 10.288 -14.827 1.00 92.69 86 SER A N 1
ATOM 633 C CA . SER A 1 86 ? 39.241 10.855 -14.630 1.00 92.69 86 SER A CA 1
ATOM 634 C C . SER A 1 86 ? 39.995 10.137 -13.507 1.00 92.69 86 SER A C 1
ATOM 636 O O . SER A 1 86 ? 39.403 9.473 -12.659 1.00 92.69 86 SER A O 1
ATOM 638 N N . ARG A 1 87 ? 41.319 10.336 -13.428 1.00 88.25 87 ARG A N 1
ATOM 639 C CA . ARG A 1 87 ? 42.133 9.816 -12.312 1.00 88.25 87 ARG A CA 1
ATOM 640 C C . ARG A 1 87 ? 41.631 10.291 -10.945 1.00 88.25 87 ARG A C 1
ATOM 642 O O . ARG A 1 87 ? 41.708 9.535 -9.990 1.00 88.25 87 ARG A O 1
ATOM 649 N N . LYS A 1 88 ? 41.111 11.519 -10.867 1.00 89.12 88 LYS A N 1
ATOM 650 C CA . LYS A 1 88 ? 40.548 12.080 -9.635 1.00 89.12 88 LYS A CA 1
ATOM 651 C C . LYS A 1 88 ? 39.248 11.382 -9.235 1.00 89.12 88 LYS A C 1
ATOM 653 O O . LYS A 1 88 ? 39.000 11.219 -8.051 1.00 89.12 88 LYS A O 1
ATOM 658 N N . ASP A 1 89 ? 38.436 10.963 -10.205 1.00 89.75 89 ASP A N 1
ATOM 659 C CA . ASP A 1 89 ? 37.185 10.251 -9.920 1.00 89.75 89 ASP A CA 1
ATOM 660 C C . ASP A 1 89 ? 37.452 8.856 -9.345 1.00 89.75 89 ASP A C 1
ATOM 662 O O . ASP A 1 89 ? 36.675 8.374 -8.533 1.00 89.75 89 ASP A O 1
ATOM 666 N N . LEU A 1 90 ? 38.582 8.236 -9.703 1.00 88.25 90 LEU A N 1
ATOM 667 C CA . LEU A 1 90 ? 39.005 6.958 -9.123 1.00 88.25 90 LEU A CA 1
ATOM 668 C C . LEU A 1 90 ? 39.386 7.066 -7.637 1.00 88.25 90 LEU A C 1
ATOM 670 O O . LEU A 1 90 ? 39.391 6.057 -6.943 1.00 88.25 90 LEU A O 1
ATOM 674 N N . GLU A 1 91 ? 39.680 8.271 -7.144 1.00 86.25 91 GLU A N 1
ATOM 675 C CA . GLU A 1 91 ? 39.976 8.523 -5.728 1.00 86.25 91 GLU A CA 1
ATOM 676 C C . GLU A 1 91 ? 38.700 8.713 -4.874 1.00 86.25 91 GLU A C 1
ATOM 678 O O . GLU A 1 91 ? 38.818 8.993 -3.683 1.00 86.25 91 GLU A O 1
ATOM 683 N N . ASP A 1 92 ? 37.496 8.590 -5.452 1.00 87.44 92 ASP A N 1
ATOM 684 C CA . ASP A 1 92 ? 36.199 8.683 -4.756 1.00 87.44 92 ASP A CA 1
ATOM 685 C C . ASP A 1 92 ? 35.658 7.292 -4.358 1.00 87.44 92 ASP A C 1
ATOM 687 O O . ASP A 1 92 ? 36.194 6.256 -4.760 1.00 87.44 92 ASP A O 1
ATOM 691 N N . ASN A 1 93 ? 34.567 7.249 -3.585 1.00 89.00 93 ASN A N 1
ATOM 692 C CA . ASN A 1 93 ? 33.776 6.024 -3.467 1.00 89.00 93 ASN A CA 1
ATOM 693 C C . ASN A 1 93 ? 33.113 5.733 -4.815 1.00 89.00 93 ASN A C 1
ATOM 695 O O . ASN A 1 93 ? 32.509 6.622 -5.423 1.00 89.00 93 ASN A O 1
ATOM 699 N N . LEU A 1 94 ? 33.188 4.487 -5.272 1.00 90.00 94 LEU A N 1
ATOM 700 C CA . LEU A 1 94 ? 32.681 4.090 -6.583 1.00 90.00 94 LEU A CA 1
ATOM 701 C C . LEU A 1 94 ? 31.556 3.072 -6.435 1.00 90.00 94 LEU A C 1
ATOM 703 O O . LEU A 1 94 ? 31.727 2.078 -5.741 1.00 90.00 94 LEU A O 1
ATOM 707 N N . LEU A 1 95 ? 30.445 3.268 -7.144 1.00 89.25 95 LEU A N 1
ATOM 708 C CA . LEU A 1 95 ? 29.450 2.224 -7.392 1.00 89.25 95 LEU A CA 1
ATOM 709 C C . LEU A 1 95 ? 29.495 1.845 -8.868 1.00 89.25 95 LEU A C 1
ATOM 711 O O . LEU A 1 95 ? 28.972 2.561 -9.719 1.00 89.25 95 LEU A O 1
ATOM 715 N N . LEU A 1 96 ? 30.128 0.721 -9.175 1.00 88.75 96 LEU A N 1
ATOM 716 C CA . LEU A 1 96 ? 30.244 0.214 -10.534 1.00 88.75 96 LEU A CA 1
ATOM 717 C C . LEU A 1 96 ? 29.041 -0.659 -10.880 1.00 88.75 96 LEU A C 1
ATOM 719 O O . LEU A 1 96 ? 28.734 -1.620 -10.176 1.00 88.75 96 LEU A O 1
ATOM 723 N N . LEU A 1 97 ? 28.395 -0.341 -11.995 1.00 85.88 97 LEU A N 1
ATOM 724 C CA . LEU A 1 97 ? 27.239 -1.067 -12.497 1.00 85.88 97 LEU A CA 1
ATOM 725 C C . LEU A 1 97 ? 27.620 -1.914 -13.714 1.00 85.88 97 LEU A C 1
ATOM 727 O O . LEU A 1 97 ? 28.301 -1.433 -14.621 1.00 85.88 97 LEU A O 1
ATOM 731 N N . GLY A 1 98 ? 27.112 -3.143 -13.763 1.00 81.69 98 GLY A N 1
ATOM 732 C CA . GLY A 1 98 ? 27.179 -4.020 -14.930 1.00 81.69 98 GLY A CA 1
ATOM 733 C C . GLY A 1 98 ? 28.526 -4.722 -15.148 1.00 81.69 98 GLY A C 1
ATOM 734 O O . GLY A 1 98 ? 29.598 -4.207 -14.837 1.00 81.69 98 GLY A O 1
ATOM 735 N N . TRP A 1 99 ? 28.469 -5.907 -15.759 1.00 76.69 99 TRP A N 1
ATOM 736 C CA . TRP A 1 99 ? 29.641 -6.732 -16.095 1.00 76.69 99 TRP A CA 1
ATOM 737 C C . TRP A 1 99 ? 30.580 -6.126 -17.154 1.00 76.69 99 TRP A C 1
ATOM 739 O O . TRP A 1 99 ? 31.756 -6.485 -17.222 1.00 76.69 99 TRP A O 1
ATOM 749 N N . ASP A 1 100 ? 30.073 -5.221 -17.993 1.00 79.31 100 ASP A N 1
ATOM 750 C CA . ASP A 1 100 ? 30.814 -4.657 -19.130 1.00 79.31 100 ASP A CA 1
ATOM 751 C C . ASP A 1 100 ? 31.568 -3.362 -18.804 1.00 79.31 100 ASP A C 1
ATOM 753 O O . ASP A 1 100 ? 32.051 -2.679 -19.706 1.00 79.31 100 ASP A O 1
ATOM 757 N N . ASN A 1 101 ? 31.698 -3.020 -17.520 1.00 84.81 101 ASN A N 1
ATOM 758 C CA . ASN A 1 101 ? 32.393 -1.811 -17.100 1.00 84.81 101 ASN A CA 1
ATOM 759 C C . ASN A 1 101 ? 33.893 -1.876 -17.457 1.00 84.81 101 ASN A C 1
ATOM 761 O O . ASN A 1 101 ? 34.645 -2.731 -16.980 1.00 84.81 101 ASN A O 1
ATOM 765 N N . GLN A 1 102 ? 34.346 -0.945 -18.295 1.00 84.75 102 GLN A N 1
ATOM 766 C CA . GLN A 1 102 ? 35.713 -0.886 -18.811 1.00 84.75 102 GLN A CA 1
ATOM 767 C C . GLN A 1 102 ? 36.763 -0.664 -17.723 1.00 84.75 102 GLN A C 1
ATOM 769 O O . GLN A 1 102 ? 37.908 -1.085 -17.905 1.00 84.75 102 GLN A O 1
ATOM 774 N N . LEU A 1 103 ? 36.404 -0.026 -16.603 1.00 82.12 103 LEU A N 1
ATOM 775 C CA . LEU A 1 103 ? 37.331 0.188 -15.491 1.00 82.12 103 LEU A CA 1
ATOM 776 C C . LEU A 1 103 ? 37.859 -1.148 -14.963 1.00 82.12 103 LEU A C 1
ATOM 778 O O . LEU A 1 103 ? 39.043 -1.290 -14.675 1.00 82.12 103 LEU A O 1
ATOM 782 N N . LEU A 1 104 ? 36.996 -2.160 -14.941 1.00 74.56 104 LEU A N 1
ATOM 783 C CA . LEU A 1 104 ? 37.324 -3.486 -14.434 1.00 74.56 104 LEU A CA 1
ATOM 784 C C . LEU A 1 104 ? 38.197 -4.291 -15.414 1.00 74.56 104 LEU A C 1
ATOM 786 O O . LEU A 1 104 ? 38.836 -5.256 -15.007 1.00 74.56 104 LEU A O 1
ATOM 790 N N . ARG A 1 105 ? 38.283 -3.871 -16.687 1.00 73.00 105 ARG A N 1
ATOM 791 C CA . ARG A 1 105 ? 39.120 -4.499 -17.729 1.00 73.00 105 ARG A CA 1
ATOM 792 C C . ARG A 1 105 ? 40.487 -3.823 -17.908 1.00 73.00 105 ARG A C 1
ATOM 794 O O . ARG A 1 105 ? 41.453 -4.489 -18.271 1.00 73.00 105 ARG A O 1
ATOM 801 N N . LYS A 1 106 ? 40.591 -2.508 -17.677 1.00 70.31 106 LYS A N 1
ATOM 802 C CA . LYS A 1 106 ? 41.777 -1.691 -18.026 1.00 70.31 106 LYS A CA 1
ATOM 803 C C . LYS A 1 106 ? 43.025 -1.937 -17.164 1.00 70.31 106 LYS A C 1
ATOM 805 O O . LYS A 1 106 ? 44.113 -1.560 -17.586 1.00 70.31 106 LYS A O 1
ATOM 810 N N . HIS A 1 107 ? 42.909 -2.584 -16.004 1.00 65.19 107 HIS A N 1
ATOM 811 C CA . HIS A 1 107 ? 44.018 -2.727 -15.047 1.00 65.19 107 HIS A CA 1
ATOM 812 C C . HIS A 1 107 ? 44.832 -4.033 -15.158 1.00 65.19 107 HIS A C 1
ATOM 814 O O . HIS A 1 107 ? 45.578 -4.370 -14.245 1.00 65.19 107 HIS A O 1
ATOM 820 N N . GLY A 1 108 ? 44.736 -4.767 -16.275 1.00 55.69 108 GLY A N 1
ATOM 821 C CA . GLY A 1 108 ? 45.639 -5.890 -16.588 1.00 55.69 108 GLY A CA 1
ATOM 822 C C . GLY A 1 108 ? 45.492 -7.137 -15.705 1.00 55.69 108 GLY A C 1
ATOM 823 O O . GLY A 1 108 ? 46.228 -8.103 -15.886 1.00 55.69 108 GLY A O 1
ATOM 824 N N . GLN A 1 109 ? 44.539 -7.141 -14.777 1.00 61.56 109 GLN A N 1
ATOM 825 C CA . GLN A 1 109 ? 44.190 -8.295 -13.959 1.00 61.56 109 GLN A CA 1
ATOM 826 C C . GLN A 1 109 ? 42.920 -8.965 -14.486 1.00 61.56 109 GLN A C 1
ATOM 828 O O . GLN A 1 109 ? 42.043 -8.308 -15.048 1.00 61.56 109 GLN A O 1
ATOM 833 N N . VAL A 1 110 ? 42.821 -10.285 -14.301 1.00 65.94 110 VAL A N 1
ATOM 834 C CA . VAL A 1 110 ? 41.590 -11.030 -14.589 1.00 65.94 110 VAL A CA 1
ATOM 835 C C . VAL A 1 110 ? 40.512 -10.494 -13.643 1.00 65.94 110 VAL A C 1
ATOM 837 O O . VAL A 1 110 ? 40.742 -10.511 -12.431 1.00 65.94 110 VAL A O 1
ATOM 840 N N . PRO A 1 111 ? 39.367 -10.003 -14.153 1.00 70.50 111 PRO A N 1
ATOM 841 C CA . PRO A 1 111 ? 38.294 -9.524 -13.298 1.00 70.50 111 PRO A CA 1
ATOM 842 C C . PRO A 1 111 ? 37.938 -10.590 -12.253 1.00 70.50 111 PRO A C 1
ATOM 844 O O . PRO A 1 111 ? 37.960 -11.782 -12.580 1.00 70.50 111 PRO A O 1
ATOM 847 N N . PRO A 1 112 ? 37.558 -10.206 -11.020 1.00 73.81 112 PRO A N 1
ATOM 848 C CA . PRO A 1 112 ? 37.123 -11.150 -9.995 1.00 73.81 112 PRO A CA 1
ATOM 849 C C . PRO A 1 112 ? 35.808 -11.838 -10.356 1.00 73.81 112 PRO A C 1
ATOM 851 O O . PRO A 1 112 ? 35.158 -12.394 -9.492 1.00 73.81 112 PRO A O 1
ATOM 854 N N . TYR A 1 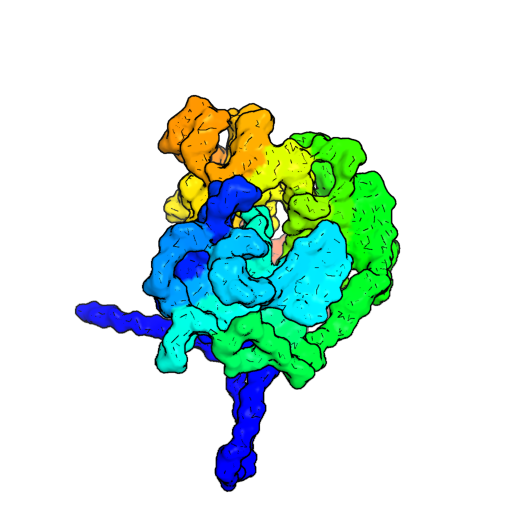113 ? 35.356 -11.788 -11.600 1.00 80.94 113 TYR A N 1
ATOM 855 C CA . TYR A 1 113 ? 34.108 -12.368 -12.025 1.00 80.94 113 TYR A CA 1
ATOM 856 C C . TYR A 1 113 ? 34.132 -12.681 -13.517 1.00 80.94 113 TYR A C 1
ATOM 858 O O . TYR A 1 113 ? 34.941 -12.163 -14.286 1.00 80.94 113 TYR A O 1
ATOM 866 N N . GLY A 1 114 ? 33.203 -13.523 -13.941 1.00 80.19 114 GLY A N 1
ATOM 867 C CA . GLY A 1 114 ? 32.952 -13.808 -15.341 1.00 80.19 114 GLY A CA 1
ATOM 868 C C . GLY A 1 114 ? 31.545 -14.345 -15.515 1.00 80.19 114 GLY A C 1
ATOM 869 O O . GLY A 1 114 ? 31.049 -15.078 -14.665 1.00 80.19 114 GLY A O 1
ATOM 870 N N . ARG A 1 115 ? 30.903 -13.998 -16.624 1.00 82.44 115 ARG A N 1
ATOM 871 C CA . ARG A 1 115 ? 29.612 -14.567 -17.004 1.00 82.44 115 ARG A CA 1
ATOM 872 C C . ARG A 1 115 ? 29.784 -15.327 -18.307 1.00 82.44 115 ARG A C 1
ATOM 874 O O . ARG A 1 115 ? 30.384 -14.823 -19.253 1.00 82.44 115 ARG A O 1
ATOM 881 N N . SER A 1 116 ? 29.279 -16.548 -18.331 1.00 85.31 116 SER A N 1
ATOM 882 C CA . SER A 1 116 ? 29.116 -17.349 -19.537 1.00 85.31 116 SER A CA 1
ATOM 883 C C . SER A 1 116 ? 27.626 -17.539 -19.822 1.00 85.31 116 SER A C 1
ATOM 885 O O . SER A 1 116 ? 26.773 -17.075 -19.063 1.00 85.31 116 SER A O 1
ATOM 887 N N . SER A 1 117 ? 27.298 -18.240 -20.906 1.00 82.75 117 SER A N 1
ATOM 888 C CA . SER A 1 117 ? 25.915 -18.620 -21.205 1.00 82.75 117 SER A CA 1
ATOM 889 C C . SER A 1 117 ? 25.312 -19.583 -20.178 1.00 82.75 117 SER A C 1
ATOM 891 O O . SER A 1 117 ? 24.096 -19.729 -20.144 1.00 82.75 117 SER A O 1
ATOM 893 N N . THR A 1 118 ? 26.128 -20.246 -19.353 1.00 86.38 118 THR A N 1
ATOM 894 C CA . THR A 1 118 ? 25.661 -21.286 -18.422 1.00 86.38 118 THR A CA 1
ATOM 895 C C . THR A 1 118 ? 26.075 -21.047 -16.978 1.00 86.38 118 THR A C 1
ATOM 897 O O . THR A 1 118 ? 25.658 -21.794 -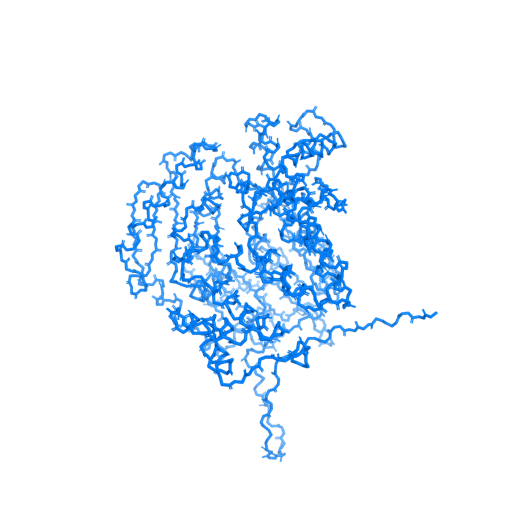16.098 1.00 86.38 118 THR A O 1
ATOM 900 N N . SER A 1 119 ? 26.914 -20.049 -16.703 1.00 86.12 119 SER A N 1
ATOM 901 C CA . SER A 1 119 ? 27.461 -19.854 -15.366 1.00 86.12 119 SER A CA 1
ATOM 902 C C . SER A 1 119 ? 27.845 -18.417 -15.058 1.00 86.12 119 SER A C 1
ATOM 904 O O . SER A 1 119 ? 28.252 -17.652 -15.935 1.00 86.12 119 SER A O 1
ATOM 906 N N . VAL A 1 120 ? 27.783 -18.092 -13.771 1.00 84.94 120 VAL A N 1
ATOM 907 C CA . VAL A 1 120 ? 28.450 -16.938 -13.174 1.00 84.94 120 VAL A CA 1
ATOM 908 C C . VAL A 1 120 ? 29.634 -17.447 -12.362 1.00 84.94 120 VAL A C 1
ATOM 910 O O . VAL A 1 120 ? 29.523 -18.379 -11.563 1.00 84.94 120 VAL A O 1
ATOM 913 N N . ARG A 1 121 ? 30.787 -16.827 -12.576 1.00 86.75 121 ARG A N 1
ATOM 914 C CA . ARG A 1 121 ? 31.994 -16.973 -11.777 1.00 86.75 121 ARG A CA 1
ATOM 915 C C . ARG A 1 121 ? 32.193 -15.692 -10.979 1.00 86.75 121 ARG A C 1
ATOM 917 O O . ARG A 1 121 ? 32.117 -14.612 -11.555 1.00 86.75 121 ARG A O 1
ATOM 924 N N . PHE A 1 122 ? 32.497 -15.818 -9.697 1.00 86.44 122 PHE A N 1
ATOM 925 C CA . PHE A 1 122 ? 33.004 -14.751 -8.842 1.00 86.44 122 PHE A CA 1
ATOM 926 C C . PHE A 1 122 ? 34.192 -15.301 -8.049 1.00 86.44 122 PHE A C 1
ATOM 928 O O . PHE A 1 122 ? 34.038 -16.226 -7.263 1.00 86.44 122 PHE A O 1
ATOM 935 N N . LEU A 1 123 ? 35.389 -14.777 -8.297 1.00 85.19 123 LEU A N 1
ATOM 936 C CA . LEU A 1 123 ? 36.667 -15.246 -7.777 1.00 85.19 123 LEU A CA 1
ATOM 937 C C . LEU A 1 123 ? 36.890 -16.727 -8.139 1.00 85.19 123 LEU A C 1
ATOM 939 O O . LEU A 1 123 ? 37.008 -17.086 -9.321 1.00 85.19 123 LEU A O 1
ATOM 943 N N . ASP A 1 124 ? 36.956 -17.588 -7.134 1.00 83.31 124 ASP A N 1
ATOM 944 C CA . ASP A 1 124 ? 37.034 -19.043 -7.234 1.00 83.31 124 ASP A CA 1
ATOM 945 C C . ASP A 1 124 ? 35.656 -19.729 -7.150 1.00 83.31 124 ASP A C 1
ATOM 947 O O . ASP A 1 124 ? 35.553 -20.935 -7.372 1.00 83.31 124 ASP A O 1
ATOM 951 N N . TYR A 1 125 ? 34.586 -18.974 -6.894 1.00 80.12 125 TYR A N 1
ATOM 952 C CA . TYR A 1 125 ? 33.219 -19.472 -6.840 1.00 80.12 125 TYR A CA 1
ATOM 953 C C . TYR A 1 125 ? 32.605 -19.533 -8.241 1.00 80.12 125 TYR A C 1
ATOM 955 O O . TYR A 1 125 ? 32.578 -18.540 -8.968 1.00 80.12 125 TYR A O 1
ATOM 963 N N . VAL A 1 126 ? 32.082 -20.697 -8.631 1.00 85.25 126 VAL A N 1
ATOM 964 C CA . VAL A 1 126 ? 31.384 -20.893 -9.911 1.00 85.25 126 VAL A CA 1
ATOM 965 C C . VAL A 1 126 ? 29.999 -21.459 -9.647 1.00 85.25 126 VAL A C 1
ATOM 967 O O . VAL A 1 126 ? 29.853 -22.507 -9.016 1.00 85.25 126 VAL A O 1
ATOM 970 N N . ARG A 1 127 ? 28.978 -20.797 -10.183 1.00 83.00 127 ARG A N 1
ATOM 971 C CA . ARG A 1 127 ? 27.583 -21.216 -10.091 1.00 83.00 127 ARG A CA 1
ATOM 972 C C . ARG A 1 127 ? 27.019 -21.424 -11.490 1.00 83.00 127 ARG A C 1
ATOM 974 O O . ARG A 1 127 ? 27.116 -20.535 -12.328 1.00 83.00 127 ARG A O 1
ATOM 981 N N . GLN A 1 128 ? 26.458 -22.608 -11.742 1.00 85.88 128 GLN A N 1
ATOM 982 C CA . GLN A 1 128 ? 25.838 -22.980 -13.025 1.00 85.88 128 GLN A CA 1
ATOM 983 C C . GLN A 1 128 ? 24.446 -22.350 -13.160 1.00 85.88 128 GLN A C 1
ATOM 985 O O . GLN A 1 128 ? 23.432 -23.041 -13.156 1.00 85.88 128 GLN A O 1
ATOM 990 N N . ASP A 1 129 ? 24.409 -21.024 -13.150 1.00 79.00 129 ASP A N 1
ATOM 991 C CA . ASP A 1 129 ? 23.209 -20.220 -13.320 1.00 79.00 129 ASP A CA 1
ATOM 992 C C . ASP A 1 129 ? 23.663 -18.837 -13.819 1.00 79.00 129 ASP A C 1
ATOM 994 O O . ASP A 1 129 ? 24.322 -18.111 -13.065 1.00 79.00 129 ASP A O 1
ATOM 998 N N . PRO A 1 130 ? 23.434 -18.496 -15.100 1.00 77.12 130 PRO A N 1
ATOM 999 C CA . PRO A 1 130 ? 23.863 -17.219 -15.651 1.00 77.12 130 PRO A CA 1
ATOM 1000 C C . PRO A 1 130 ? 23.041 -16.051 -15.096 1.00 77.12 130 PRO A C 1
ATOM 1002 O O . PRO A 1 130 ? 23.483 -14.914 -15.228 1.00 77.12 130 PRO A O 1
ATOM 1005 N N . ASP A 1 131 ? 21.882 -16.293 -14.481 1.00 78.69 131 ASP A N 1
ATOM 1006 C CA . ASP A 1 131 ? 20.904 -15.266 -14.113 1.00 78.69 131 ASP A CA 1
ATOM 1007 C C . ASP A 1 131 ? 21.009 -14.837 -12.651 1.00 78.69 131 ASP A C 1
ATOM 1009 O O . ASP A 1 131 ? 20.064 -14.307 -12.062 1.00 78.69 131 ASP A O 1
ATOM 1013 N N . LEU A 1 132 ? 22.200 -14.974 -12.079 1.00 80.81 132 LEU A N 1
ATOM 1014 C CA . LEU A 1 132 ? 22.511 -14.503 -10.739 1.00 80.81 132 LEU A CA 1
ATOM 1015 C C . LEU A 1 132 ? 23.037 -13.076 -10.731 1.00 80.81 132 LEU A C 1
ATOM 1017 O O . LEU A 1 132 ? 23.683 -12.614 -11.676 1.00 80.81 132 LEU A O 1
ATOM 1021 N N . ASP A 1 133 ? 22.767 -12.399 -9.623 1.00 79.62 133 ASP A N 1
ATOM 1022 C CA . ASP A 1 133 ? 23.238 -11.053 -9.346 1.00 79.62 133 ASP A CA 1
ATOM 1023 C C . ASP A 1 133 ? 24.310 -11.088 -8.275 1.00 79.62 133 ASP A C 1
ATOM 1025 O O . ASP A 1 133 ? 24.091 -11.531 -7.159 1.00 79.62 133 ASP A O 1
ATOM 1029 N N . LEU A 1 134 ? 25.491 -10.604 -8.612 1.00 81.69 134 LEU A N 1
ATOM 1030 C CA . LEU A 1 134 ? 26.556 -10.343 -7.666 1.00 81.69 134 LEU A CA 1
ATOM 1031 C C . LEU A 1 134 ? 26.492 -8.886 -7.197 1.00 81.69 134 LEU A C 1
ATOM 1033 O O . LEU A 1 134 ? 26.486 -7.961 -8.019 1.00 81.69 134 LEU A O 1
ATOM 1037 N N . ILE A 1 135 ? 26.498 -8.712 -5.881 1.00 82.19 135 ILE A N 1
ATOM 1038 C CA . ILE A 1 135 ? 26.719 -7.440 -5.197 1.00 82.19 135 ILE A CA 1
ATOM 1039 C C . ILE A 1 135 ? 27.937 -7.628 -4.302 1.00 82.19 135 ILE A C 1
ATOM 1041 O O . ILE A 1 135 ? 28.005 -8.616 -3.573 1.00 82.19 135 ILE A O 1
ATOM 1045 N N . PHE A 1 136 ? 28.896 -6.710 -4.342 1.00 84.44 136 PHE A N 1
ATOM 1046 C CA . PHE A 1 136 ? 29.979 -6.702 -3.363 1.00 84.44 136 PHE A CA 1
ATOM 1047 C C . PHE A 1 136 ? 30.465 -5.296 -3.039 1.00 84.44 136 PHE A C 1
ATOM 1049 O O . PHE A 1 136 ? 30.254 -4.348 -3.796 1.00 84.44 136 PHE A O 1
ATOM 1056 N N . ARG A 1 137 ? 31.157 -5.199 -1.912 1.00 84.94 137 ARG A N 1
ATOM 1057 C CA . ARG A 1 137 ? 31.931 -4.073 -1.420 1.00 84.94 137 ARG A CA 1
ATOM 1058 C C . ARG A 1 137 ? 33.358 -4.558 -1.198 1.00 84.94 137 ARG A C 1
ATOM 1060 O O . ARG A 1 137 ? 33.563 -5.614 -0.625 1.00 84.94 137 ARG A O 1
ATOM 1067 N N . SER A 1 138 ? 34.340 -3.771 -1.604 1.00 82.56 138 SER A N 1
ATOM 1068 C CA . SER A 1 138 ? 35.747 -3.953 -1.243 1.00 82.56 138 SER A CA 1
ATOM 1069 C C . SER A 1 138 ? 36.372 -2.590 -0.980 1.00 82.56 138 SER A C 1
ATOM 1071 O O . SER A 1 138 ? 35.889 -1.586 -1.504 1.00 82.56 138 SER A O 1
ATOM 1073 N N . ARG A 1 139 ? 37.498 -2.534 -0.260 1.00 83.75 139 ARG A N 1
ATOM 1074 C CA . ARG A 1 139 ? 38.338 -1.330 -0.295 1.00 83.75 139 ARG A CA 1
ATOM 1075 C C . ARG A 1 139 ? 38.741 -1.042 -1.740 1.00 83.75 139 ARG A C 1
ATOM 1077 O O . ARG A 1 139 ? 39.113 -1.953 -2.483 1.00 83.75 139 ARG A O 1
ATOM 1084 N N . SER A 1 140 ? 38.632 0.221 -2.135 1.00 84.56 140 SER A N 1
ATOM 1085 C CA . SER A 1 140 ? 38.967 0.690 -3.471 1.00 84.56 140 SER A CA 1
ATOM 1086 C C . SER A 1 140 ? 40.482 0.616 -3.662 1.00 84.56 140 SER A C 1
ATOM 1088 O O . SER A 1 140 ? 41.212 1.332 -2.965 1.00 84.56 140 SER A O 1
ATOM 1090 N N . PRO A 1 141 ? 40.977 -0.172 -4.635 1.00 81.88 141 PRO A N 1
ATOM 1091 C CA . PRO A 1 141 ? 42.410 -0.261 -4.925 1.00 81.88 141 PRO A CA 1
ATOM 1092 C C . PRO A 1 141 ? 42.963 1.036 -5.539 1.00 81.88 141 PRO A C 1
ATOM 1094 O O . PRO A 1 141 ? 44.166 1.177 -5.740 1.00 81.88 141 PRO A O 1
ATOM 1097 N N . PHE A 1 142 ? 42.081 1.978 -5.878 1.00 84.25 142 PHE A N 1
ATOM 1098 C CA . PHE A 1 142 ? 42.421 3.268 -6.467 1.00 84.25 142 PHE A CA 1
ATOM 1099 C C . PHE A 1 142 ? 42.575 4.379 -5.422 1.00 84.25 142 PHE A C 1
ATOM 1101 O O . PHE A 1 142 ? 43.074 5.459 -5.740 1.00 84.25 142 PHE A O 1
ATOM 1108 N N . SER A 1 143 ? 42.138 4.117 -4.188 1.00 82.62 143 SER A N 1
ATOM 1109 C CA . SER A 1 143 ? 42.244 5.061 -3.081 1.00 82.62 143 SER A CA 1
ATOM 1110 C C . SER A 1 143 ? 43.655 5.089 -2.491 1.00 82.62 143 SER A C 1
ATOM 1112 O O . SER A 1 143 ? 44.455 4.167 -2.669 1.00 82.62 143 SER A O 1
ATOM 1114 N N . LYS A 1 144 ? 43.990 6.183 -1.805 1.00 81.69 144 LYS A N 1
ATOM 1115 C CA . LYS A 1 144 ? 45.272 6.306 -1.104 1.00 81.69 144 LYS A CA 1
ATOM 1116 C C . LYS A 1 144 ? 45.214 5.520 0.203 1.00 81.69 144 LYS A C 1
ATOM 1118 O O . LYS A 1 144 ? 44.163 5.421 0.826 1.00 81.69 144 LYS A O 1
ATOM 1123 N N . ALA A 1 145 ? 46.356 4.988 0.635 1.00 78.88 145 ALA A N 1
ATOM 1124 C CA . ALA A 1 145 ? 46.434 4.157 1.838 1.00 78.88 145 ALA A CA 1
ATOM 1125 C C . ALA A 1 145 ? 45.983 4.883 3.124 1.00 78.88 145 ALA A C 1
ATOM 1127 O O . ALA A 1 145 ? 45.523 4.235 4.059 1.00 78.88 145 ALA A O 1
ATOM 1128 N N . ASP A 1 146 ? 46.116 6.210 3.172 1.00 83.25 146 ASP A N 1
ATOM 1129 C CA . ASP A 1 146 ? 45.744 7.083 4.290 1.00 83.25 146 ASP A CA 1
ATOM 1130 C C . ASP A 1 146 ? 44.295 7.605 4.235 1.00 83.25 146 ASP A C 1
ATOM 1132 O O . ASP A 1 146 ? 43.823 8.183 5.211 1.00 83.25 146 ASP A O 1
ATOM 1136 N N . ASP A 1 147 ? 43.578 7.377 3.131 1.00 82.50 147 ASP A N 1
ATOM 1137 C CA . ASP A 1 147 ? 42.176 7.773 2.937 1.00 82.50 147 ASP A CA 1
ATOM 1138 C C . ASP A 1 147 ? 41.440 6.693 2.121 1.00 82.50 147 ASP A C 1
ATOM 1140 O O . ASP A 1 147 ? 41.140 6.891 0.935 1.00 82.50 147 ASP A O 1
ATOM 1144 N N . PRO A 1 148 ? 41.214 5.504 2.717 1.00 80.75 148 PRO A N 1
ATOM 1145 C CA . PRO A 1 148 ? 40.617 4.387 2.008 1.00 80.75 148 PRO A CA 1
ATOM 1146 C C . PRO A 1 148 ? 39.177 4.722 1.613 1.00 80.75 148 PRO A C 1
ATOM 1148 O O . PRO A 1 148 ? 38.361 5.133 2.439 1.00 80.75 148 PRO A O 1
ATOM 1151 N N . ARG A 1 149 ? 38.860 4.514 0.336 1.00 87.75 149 ARG A N 1
ATOM 1152 C CA . ARG A 1 149 ? 37.494 4.608 -0.198 1.00 87.75 149 ARG A CA 1
ATOM 1153 C C . ARG A 1 149 ? 36.924 3.230 -0.443 1.00 87.75 149 ARG A C 1
ATOM 1155 O O . ARG A 1 149 ? 37.678 2.271 -0.593 1.00 87.75 149 ARG A O 1
ATOM 1162 N N . ASP A 1 150 ? 35.608 3.140 -0.536 1.00 86.69 150 ASP A N 1
ATOM 1163 C CA . ASP A 1 150 ? 34.921 1.896 -0.856 1.00 86.69 150 ASP A CA 1
ATOM 1164 C C . ASP A 1 150 ? 34.635 1.786 -2.360 1.00 86.69 150 ASP A C 1
ATOM 1166 O O . ASP A 1 150 ? 34.279 2.749 -3.047 1.00 86.69 150 ASP A O 1
ATOM 1170 N N . LEU A 1 151 ? 34.796 0.570 -2.869 1.00 85.25 151 LEU A N 1
ATOM 1171 C CA . LEU A 1 151 ? 34.379 0.140 -4.190 1.00 85.25 151 LEU A CA 1
ATOM 1172 C C . LEU A 1 151 ? 33.193 -0.806 -4.028 1.00 85.25 151 LEU A C 1
ATOM 1174 O O . LEU A 1 151 ? 33.338 -1.933 -3.558 1.00 85.25 151 LEU A O 1
ATOM 1178 N N . PHE A 1 152 ? 32.036 -0.354 -4.477 1.00 87.31 152 PHE A N 1
ATOM 1179 C CA . PHE A 1 152 ? 30.833 -1.151 -4.607 1.00 87.31 152 PHE A CA 1
ATOM 1180 C C . PHE A 1 152 ? 30.714 -1.633 -6.047 1.00 87.31 152 PHE A C 1
ATOM 1182 O O . PHE A 1 152 ? 30.960 -0.889 -7.000 1.00 87.31 152 PHE A O 1
ATOM 1189 N N . PHE A 1 153 ? 30.303 -2.878 -6.220 1.00 84.81 153 PHE A N 1
ATOM 1190 C CA . PHE A 1 153 ? 29.987 -3.432 -7.522 1.00 84.81 153 PHE A CA 1
ATOM 1191 C C . PHE A 1 153 ? 28.624 -4.081 -7.482 1.00 84.81 153 PHE A C 1
ATOM 1193 O O . PHE A 1 153 ? 28.301 -4.852 -6.578 1.00 84.81 153 PHE A O 1
ATOM 1200 N N . TRP A 1 154 ? 27.863 -3.807 -8.527 1.00 85.62 154 TRP A N 1
ATOM 1201 C CA . TRP A 1 154 ? 26.599 -4.447 -8.777 1.00 85.62 154 TRP A CA 1
ATOM 1202 C C . TRP A 1 154 ? 26.576 -4.933 -10.213 1.00 85.62 154 TRP A C 1
ATOM 1204 O O . TRP A 1 154 ? 26.577 -4.179 -11.184 1.00 85.62 154 TRP A O 1
ATOM 1214 N N . SER A 1 155 ? 26.548 -6.246 -10.333 1.00 80.38 155 SER A N 1
ATOM 1215 C CA . SER A 1 155 ? 26.747 -6.952 -11.586 1.00 80.38 155 SER A CA 1
ATOM 1216 C C . SER A 1 155 ? 25.690 -6.758 -12.671 1.00 80.38 155 SER A C 1
ATOM 1218 O O . SER A 1 155 ? 25.994 -6.935 -13.852 1.00 80.38 155 SER A O 1
ATOM 1220 N N . ARG A 1 156 ? 24.460 -6.387 -12.307 1.00 75.38 156 ARG A N 1
ATOM 1221 C CA . ARG A 1 156 ? 23.340 -6.249 -13.236 1.00 75.38 156 ARG A CA 1
ATOM 1222 C C . ARG A 1 156 ? 22.816 -4.826 -13.273 1.00 75.38 156 ARG A C 1
ATOM 1224 O O . ARG A 1 156 ? 22.729 -4.117 -12.272 1.00 75.38 156 ARG A O 1
ATOM 1231 N N . ILE A 1 157 ? 22.436 -4.434 -14.476 1.00 68.19 157 ILE A N 1
ATOM 1232 C CA . ILE A 1 157 ? 21.667 -3.234 -14.755 1.00 68.19 157 ILE A CA 1
ATOM 1233 C C . ILE A 1 157 ? 20.297 -3.728 -15.192 1.00 68.19 157 ILE A C 1
ATOM 1235 O O . ILE A 1 157 ? 20.190 -4.373 -16.233 1.00 68.19 157 ILE A O 1
ATOM 1239 N N . ASP A 1 158 ? 19.283 -3.493 -14.369 1.00 66.62 158 ASP A N 1
ATOM 1240 C CA . ASP A 1 158 ? 17.927 -3.970 -14.619 1.00 66.62 158 ASP A CA 1
ATOM 1241 C C . ASP A 1 158 ? 16.940 -2.898 -14.163 1.00 66.62 158 ASP A C 1
ATOM 1243 O O . ASP A 1 158 ? 16.642 -2.769 -12.979 1.00 66.62 158 ASP A O 1
ATOM 1247 N N . GLN A 1 159 ? 16.452 -2.104 -15.118 1.00 57.88 159 GLN A N 1
ATOM 1248 C CA . GLN A 1 159 ? 15.564 -0.972 -14.841 1.00 57.88 159 GLN A CA 1
ATOM 1249 C C . GLN A 1 159 ? 14.253 -1.380 -14.155 1.00 57.88 159 GLN A C 1
ATOM 1251 O O . GLN A 1 159 ? 13.665 -0.571 -13.431 1.00 57.88 159 GLN A O 1
ATOM 1256 N N . ASP A 1 160 ? 13.802 -2.615 -14.363 1.00 51.59 160 ASP A N 1
ATOM 1257 C CA . ASP A 1 160 ? 12.548 -3.109 -13.807 1.00 51.59 160 ASP A CA 1
ATOM 1258 C C . ASP A 1 160 ? 12.755 -3.582 -12.361 1.00 51.59 160 ASP A C 1
ATOM 1260 O O . ASP A 1 160 ? 11.919 -3.328 -11.491 1.00 51.59 160 ASP A O 1
ATOM 1264 N N . ARG A 1 161 ? 13.908 -4.199 -12.068 1.00 54.44 161 ARG A N 1
ATOM 1265 C CA . ARG A 1 161 ? 14.283 -4.649 -10.714 1.00 54.44 161 ARG A CA 1
ATOM 1266 C C . ARG A 1 161 ? 14.835 -3.528 -9.823 1.00 54.44 161 ARG A C 1
ATOM 1268 O O . ARG A 1 161 ? 14.666 -3.582 -8.605 1.00 54.44 161 ARG A O 1
ATOM 1275 N N . ASP A 1 162 ? 15.415 -2.481 -10.409 1.00 53.62 162 ASP A N 1
ATOM 1276 C CA . ASP A 1 162 ? 16.024 -1.345 -9.694 1.00 53.62 162 ASP A CA 1
ATOM 1277 C C . ASP A 1 162 ? 15.036 -0.526 -8.845 1.00 53.62 162 ASP A C 1
ATOM 1279 O O . ASP A 1 162 ? 15.448 0.219 -7.957 1.00 53.62 162 ASP A O 1
ATOM 1283 N N . ARG A 1 163 ? 13.728 -0.676 -9.080 1.00 47.62 163 ARG A N 1
ATOM 1284 C CA . ARG A 1 163 ? 12.654 0.022 -8.347 1.00 47.62 163 ARG A CA 1
ATOM 1285 C C . ARG A 1 163 ? 12.440 -0.498 -6.932 1.00 47.62 163 ARG A C 1
ATOM 1287 O O . ARG A 1 163 ? 12.025 0.268 -6.062 1.00 47.62 163 ARG A O 1
ATOM 1294 N N . PHE A 1 164 ? 12.680 -1.793 -6.738 1.00 40.94 164 PHE A N 1
ATOM 1295 C CA . PHE A 1 164 ? 12.299 -2.542 -5.538 1.00 40.94 164 PHE A CA 1
ATOM 1296 C C . PHE A 1 164 ? 13.499 -2.973 -4.698 1.00 40.94 164 PHE A C 1
ATOM 1298 O O . PHE A 1 164 ? 13.320 -3.503 -3.603 1.00 40.94 164 PHE A O 1
ATOM 1305 N N . MET A 1 165 ? 14.720 -2.750 -5.185 1.00 46.16 165 MET A N 1
ATOM 1306 C CA . MET A 1 165 ? 15.911 -3.187 -4.474 1.00 46.16 165 MET A CA 1
ATOM 1307 C C . MET A 1 165 ? 16.265 -2.262 -3.320 1.00 46.16 165 MET A C 1
ATOM 1309 O O . MET A 1 165 ? 16.781 -1.160 -3.496 1.00 46.16 165 MET A O 1
ATOM 1313 N N . THR A 1 166 ? 16.069 -2.777 -2.114 1.00 41.16 166 THR A N 1
ATOM 1314 C CA . THR A 1 166 ? 16.880 -2.403 -0.966 1.00 41.16 166 THR A CA 1
ATOM 1315 C C . THR A 1 166 ? 18.282 -2.963 -1.184 1.00 41.16 166 THR A C 1
ATOM 1317 O O . THR A 1 166 ? 18.464 -4.165 -1.379 1.00 41.16 166 THR A O 1
ATOM 1320 N N . MET A 1 167 ? 19.300 -2.098 -1.157 1.00 46.00 167 MET A N 1
ATOM 1321 C CA . MET A 1 167 ? 20.657 -2.578 -0.898 1.00 46.00 167 MET A CA 1
ATOM 1322 C C . MET A 1 167 ? 20.596 -3.405 0.397 1.00 46.00 167 MET A C 1
ATOM 1324 O O . MET A 1 167 ? 19.995 -2.928 1.367 1.00 46.00 167 MET A O 1
ATOM 1328 N N . PRO A 1 168 ? 21.149 -4.627 0.436 1.00 42.41 168 PRO A N 1
ATOM 1329 C CA . PRO A 1 168 ? 21.213 -5.403 1.668 1.00 42.41 168 PRO A CA 1
ATOM 1330 C C . PRO A 1 168 ? 21.906 -4.558 2.741 1.00 42.41 168 PRO A C 1
ATOM 1332 O O . PRO A 1 168 ? 23.094 -4.268 2.644 1.00 42.41 168 PRO A O 1
ATOM 1335 N N . MET A 1 169 ? 21.151 -4.119 3.749 1.00 38.50 169 MET A N 1
ATOM 1336 C CA . MET A 1 169 ? 21.688 -3.268 4.816 1.00 38.50 169 MET A CA 1
ATOM 1337 C C . MET A 1 169 ? 22.407 -4.077 5.905 1.00 38.50 169 MET A C 1
ATOM 1339 O O . MET A 1 169 ? 22.841 -3.494 6.889 1.00 38.50 169 MET A O 1
ATOM 1343 N N . VAL A 1 170 ? 22.527 -5.406 5.765 1.00 38.06 170 VAL A N 1
ATOM 1344 C CA . VAL A 1 170 ? 23.054 -6.285 6.820 1.00 38.06 170 VAL A CA 1
ATOM 1345 C C . VAL A 1 170 ? 24.130 -7.243 6.285 1.00 38.06 170 VAL A C 1
ATOM 1347 O O . VAL A 1 170 ? 23.825 -8.163 5.534 1.00 38.06 170 VAL A O 1
ATOM 1350 N N . GLY A 1 171 ? 25.375 -7.054 6.743 1.00 51.91 171 GLY A N 1
ATOM 1351 C CA . GLY A 1 171 ? 26.278 -8.146 7.139 1.00 51.91 171 GLY A CA 1
ATOM 1352 C C . GLY A 1 171 ? 27.036 -8.969 6.086 1.00 51.91 171 GLY A C 1
ATOM 1353 O O . GLY A 1 171 ? 27.306 -10.136 6.363 1.00 51.91 171 GLY A O 1
ATOM 1354 N N . SER A 1 172 ? 27.417 -8.445 4.917 1.00 59.34 172 SER A N 1
ATOM 1355 C CA . SER A 1 172 ? 28.316 -9.169 3.989 1.00 59.34 172 SER A CA 1
ATOM 1356 C C . SER A 1 172 ? 29.117 -8.233 3.083 1.00 59.34 172 SER A C 1
ATOM 1358 O O . SER A 1 172 ? 28.571 -7.256 2.575 1.00 59.34 172 SER A O 1
ATOM 1360 N N . ASP A 1 173 ? 30.386 -8.568 2.822 1.00 77.62 173 ASP A N 1
ATOM 1361 C CA . ASP A 1 173 ? 31.190 -7.860 1.813 1.00 77.62 173 ASP A CA 1
ATOM 1362 C C . ASP A 1 173 ? 30.820 -8.300 0.399 1.00 77.62 173 ASP A C 1
ATOM 1364 O O . ASP A 1 173 ? 31.044 -7.565 -0.554 1.00 77.62 173 ASP A O 1
ATOM 1368 N N . TRP A 1 174 ? 30.225 -9.482 0.226 1.00 80.25 174 TRP A N 1
ATOM 1369 C CA . TRP A 1 174 ? 29.649 -9.899 -1.046 1.00 80.25 174 TRP A CA 1
ATOM 1370 C C . TRP A 1 174 ? 28.434 -10.797 -0.850 1.00 80.25 174 TRP A C 1
ATOM 1372 O O . TRP A 1 174 ? 28.348 -11.576 0.099 1.00 80.25 174 TRP A O 1
ATOM 1382 N N . ALA A 1 175 ? 27.510 -10.730 -1.799 1.00 75.56 175 ALA A N 1
ATOM 1383 C CA . ALA A 1 175 ? 26.367 -11.615 -1.870 1.00 75.56 175 ALA A CA 1
ATOM 1384 C C . ALA A 1 175 ? 25.996 -11.912 -3.327 1.00 75.56 175 ALA A C 1
ATOM 1386 O O . ALA A 1 175 ? 26.075 -11.062 -4.217 1.00 75.56 175 ALA A O 1
ATOM 1387 N N . ILE A 1 176 ? 25.608 -13.162 -3.553 1.00 76.00 176 ILE A N 1
ATOM 1388 C CA . ILE A 1 176 ? 25.029 -13.662 -4.789 1.00 76.00 176 ILE A CA 1
ATOM 1389 C C . ILE A 1 176 ? 23.531 -13.801 -4.555 1.00 76.00 176 ILE A C 1
ATOM 1391 O O . ILE A 1 176 ? 23.084 -14.506 -3.647 1.00 76.00 176 ILE A O 1
ATOM 1395 N N . TYR A 1 177 ? 22.772 -13.148 -5.414 1.00 72.56 177 TYR A N 1
ATOM 1396 C CA . TYR A 1 177 ? 21.331 -13.061 -5.381 1.00 72.56 177 TYR A CA 1
ATOM 1397 C C . TYR A 1 177 ? 20.720 -13.835 -6.532 1.00 72.56 177 TYR A C 1
ATOM 1399 O O . TYR A 1 177 ? 21.257 -13.890 -7.640 1.00 72.56 177 TYR A O 1
ATOM 1407 N N . ARG A 1 178 ? 19.537 -14.369 -6.261 1.00 72.94 178 ARG A N 1
ATOM 1408 C CA . ARG A 1 178 ? 18.583 -14.823 -7.262 1.00 72.94 178 ARG A CA 1
ATOM 1409 C C . ARG A 1 178 ? 17.233 -14.263 -6.886 1.00 72.94 178 ARG A C 1
ATOM 1411 O O . ARG A 1 178 ? 16.755 -14.557 -5.796 1.00 72.94 178 ARG A O 1
ATOM 1418 N N . ASP A 1 179 ? 16.666 -13.446 -7.764 1.00 65.12 179 ASP A N 1
ATOM 1419 C CA . ASP A 1 179 ? 15.336 -12.861 -7.561 1.00 65.12 179 ASP A CA 1
ATOM 1420 C C . ASP A 1 179 ? 15.194 -12.252 -6.152 1.00 65.12 179 ASP A C 1
ATOM 1422 O O . ASP A 1 179 ? 14.270 -12.550 -5.403 1.00 65.12 179 ASP A O 1
ATOM 1426 N N . PHE A 1 180 ? 16.194 -11.439 -5.778 1.00 58.44 180 PHE A N 1
ATOM 1427 C CA . PHE A 1 180 ? 16.337 -10.750 -4.483 1.00 58.44 180 PHE A CA 1
ATOM 1428 C C . PHE A 1 180 ? 16.592 -11.639 -3.256 1.00 58.44 180 PHE A C 1
ATOM 1430 O O . PHE A 1 180 ? 16.893 -11.124 -2.181 1.00 58.44 180 PHE A O 1
ATOM 1437 N N . ALA A 1 181 ? 16.582 -12.962 -3.407 1.00 55.66 181 ALA A N 1
ATOM 1438 C CA . ALA A 1 181 ? 17.004 -13.882 -2.362 1.00 55.66 181 ALA A CA 1
ATOM 1439 C C . ALA A 1 181 ? 18.528 -14.037 -2.366 1.00 55.66 181 ALA A C 1
ATOM 1441 O O . ALA A 1 181 ? 19.119 -14.408 -3.385 1.00 55.66 181 ALA A O 1
ATOM 1442 N N . VAL A 1 182 ? 19.166 -13.814 -1.216 1.00 64.06 182 VAL A N 1
ATOM 1443 C CA . VAL A 1 182 ? 20.573 -14.177 -1.016 1.00 64.06 182 VAL A CA 1
ATOM 1444 C C . VAL A 1 182 ? 20.685 -15.698 -1.097 1.00 64.06 182 VAL A C 1
ATOM 1446 O O . VAL A 1 182 ? 20.140 -16.415 -0.261 1.00 64.06 182 VAL A O 1
ATOM 1449 N N . ILE A 1 183 ? 21.385 -16.208 -2.108 1.00 67.75 183 ILE A N 1
ATOM 1450 C CA . ILE A 1 183 ? 21.638 -17.650 -2.253 1.00 67.75 183 ILE A CA 1
ATOM 1451 C C . ILE A 1 183 ? 23.025 -18.053 -1.754 1.00 67.75 183 ILE A C 1
ATOM 1453 O O . ILE A 1 183 ? 23.267 -19.225 -1.480 1.00 67.75 183 ILE A O 1
ATOM 1457 N N . SER A 1 184 ? 23.943 -17.094 -1.676 1.00 73.88 184 SER A N 1
ATOM 1458 C CA . SER A 1 184 ? 25.277 -17.258 -1.117 1.00 73.88 184 SER A CA 1
ATOM 1459 C C . SER A 1 184 ? 25.780 -15.889 -0.698 1.00 73.88 184 SER A C 1
ATOM 1461 O O . SER A 1 184 ? 25.582 -14.920 -1.423 1.00 73.88 184 SER A O 1
ATOM 1463 N N . GLN A 1 185 ? 26.459 -15.808 0.433 1.00 76.44 185 GLN A N 1
ATOM 1464 C CA . GLN A 1 185 ? 27.107 -14.583 0.879 1.00 76.44 185 GLN A CA 1
ATOM 1465 C C . GLN A 1 185 ? 28.369 -14.925 1.654 1.00 76.44 185 GLN A C 1
ATOM 1467 O O . GLN A 1 185 ? 28.545 -16.061 2.102 1.00 76.44 185 GLN A O 1
ATOM 1472 N N . GLY A 1 186 ? 29.244 -13.945 1.794 1.00 75.25 186 GLY A N 1
ATOM 1473 C CA . GLY A 1 186 ? 30.481 -14.102 2.530 1.00 75.25 186 GLY A CA 1
ATOM 1474 C C . GLY A 1 186 ? 31.157 -12.767 2.778 1.00 75.25 186 GLY A C 1
ATOM 1475 O O . GLY A 1 186 ? 30.608 -11.695 2.509 1.00 75.25 186 GLY A O 1
ATOM 1476 N N . MET A 1 187 ? 32.374 -12.851 3.303 1.00 78.12 187 MET A N 1
ATOM 1477 C CA . MET A 1 187 ? 33.206 -11.682 3.565 1.00 78.12 187 MET A CA 1
ATOM 1478 C C . MET A 1 187 ? 34.499 -11.756 2.763 1.00 78.12 187 MET A C 1
ATOM 1480 O O . MET A 1 187 ? 34.940 -12.839 2.355 1.00 78.12 187 MET A O 1
ATOM 1484 N N . LEU A 1 188 ? 35.082 -10.593 2.513 1.00 80.25 188 LEU A N 1
ATOM 1485 C CA . LEU A 1 188 ? 36.385 -10.454 1.889 1.00 80.25 188 LEU A CA 1
ATOM 1486 C C . LEU A 1 188 ? 37.440 -10.247 2.979 1.00 80.25 188 LEU A C 1
ATOM 1488 O O . LEU A 1 188 ? 37.152 -9.807 4.089 1.00 80.25 188 LEU A O 1
ATOM 1492 N N . GLU A 1 189 ? 38.689 -10.572 2.671 1.00 80.38 189 GLU A N 1
ATOM 1493 C CA . GLU A 1 189 ? 39.811 -10.146 3.498 1.00 80.38 189 GLU A CA 1
ATOM 1494 C C . GLU A 1 189 ? 39.878 -8.609 3.504 1.00 80.38 189 GLU A C 1
ATOM 1496 O O . GLU A 1 189 ? 39.720 -7.968 2.464 1.00 80.38 189 GLU A O 1
ATOM 1501 N N . SER A 1 190 ? 40.165 -8.006 4.663 1.00 73.00 190 SER A N 1
ATOM 1502 C CA . SER A 1 190 ? 40.330 -6.551 4.811 1.00 73.00 190 SER A CA 1
ATOM 1503 C C . SER A 1 190 ? 41.658 -6.061 4.198 1.00 73.00 190 SER A C 1
ATOM 1505 O O . SER A 1 190 ? 42.555 -5.586 4.897 1.00 73.00 190 SER A O 1
ATOM 1507 N N . SER A 1 191 ? 41.804 -6.197 2.878 1.00 75.50 191 SER A N 1
ATOM 1508 C CA . SER A 1 191 ? 42.998 -5.856 2.093 1.00 75.50 191 SER A CA 1
ATOM 1509 C C . SER A 1 191 ? 42.656 -4.874 0.959 1.00 75.50 191 SER A C 1
ATOM 1511 O O . SER A 1 191 ? 41.563 -4.950 0.400 1.00 75.50 191 SER A O 1
ATOM 1513 N N . PRO A 1 192 ? 43.561 -3.942 0.596 1.00 69.81 192 PRO A N 1
ATOM 1514 C CA . PRO A 1 192 ? 43.425 -3.127 -0.614 1.00 69.81 192 PRO A CA 1
ATOM 1515 C C . PRO A 1 192 ? 43.777 -3.889 -1.909 1.00 69.81 192 PRO A C 1
ATOM 1517 O O . PRO A 1 192 ? 43.753 -3.295 -2.987 1.00 69.81 192 PRO A O 1
ATOM 1520 N N . ASP A 1 193 ? 44.141 -5.172 -1.822 1.00 79.31 193 ASP A N 1
ATOM 1521 C CA . ASP A 1 193 ? 44.504 -5.978 -2.987 1.00 79.31 193 ASP A CA 1
ATOM 1522 C C . ASP A 1 193 ? 43.307 -6.196 -3.923 1.00 79.31 193 ASP A C 1
ATOM 1524 O O . ASP A 1 193 ? 42.221 -6.603 -3.509 1.00 79.31 193 ASP A O 1
ATOM 1528 N N . TRP A 1 194 ? 43.539 -5.986 -5.218 1.00 75.31 194 TRP A N 1
ATOM 1529 C CA . TRP A 1 194 ? 42.616 -6.368 -6.283 1.00 75.31 194 TRP A CA 1
ATOM 1530 C C . TRP A 1 194 ? 43.191 -7.572 -7.052 1.00 75.31 194 TRP A C 1
ATOM 1532 O O . TRP A 1 194 ? 44.410 -7.607 -7.272 1.00 75.31 194 TRP A O 1
ATOM 1542 N N . PRO A 1 195 ? 42.360 -8.557 -7.456 1.00 81.12 195 PRO A N 1
ATOM 1543 C CA . PRO A 1 195 ? 40.995 -8.791 -6.976 1.00 81.12 195 PRO A CA 1
ATOM 1544 C C . PRO A 1 195 ? 40.971 -9.119 -5.469 1.00 81.12 195 PRO A C 1
ATOM 1546 O O . PRO A 1 195 ? 41.919 -9.742 -4.980 1.00 81.12 195 PRO A O 1
ATOM 1549 N N . PRO A 1 196 ? 39.905 -8.747 -4.736 1.00 80.56 196 PRO A N 1
ATOM 1550 C CA . PRO A 1 196 ? 39.833 -9.024 -3.311 1.00 80.56 196 PRO A CA 1
ATOM 1551 C C . PRO A 1 196 ? 39.769 -10.532 -3.062 1.00 80.56 196 PRO A C 1
ATOM 1553 O O . PRO A 1 196 ? 39.216 -11.291 -3.862 1.00 80.56 196 PRO A O 1
ATOM 1556 N N . ARG A 1 197 ? 40.341 -10.976 -1.944 1.00 84.69 197 ARG A N 1
ATOM 1557 C CA . ARG A 1 197 ? 40.330 -12.385 -1.532 1.00 84.69 197 ARG A CA 1
ATOM 1558 C C . ARG A 1 197 ? 39.158 -12.651 -0.600 1.00 84.69 197 ARG A C 1
ATOM 1560 O O . ARG A 1 197 ? 38.754 -11.768 0.146 1.00 84.69 197 ARG A O 1
ATOM 1567 N N . ARG A 1 198 ? 38.618 -13.867 -0.640 1.00 83.88 198 ARG A N 1
ATOM 1568 C CA . ARG A 1 198 ? 37.561 -14.328 0.274 1.00 83.88 198 ARG A CA 1
ATOM 1569 C C . ARG A 1 198 ? 38.153 -14.620 1.651 1.00 83.88 198 ARG A C 1
ATOM 1571 O O . ARG A 1 198 ? 39.238 -15.188 1.711 1.00 83.88 198 ARG A O 1
ATOM 1578 N N . ASP A 1 199 ? 37.442 -14.288 2.729 1.00 79.69 199 ASP A N 1
ATOM 1579 C CA . ASP A 1 199 ? 37.828 -14.670 4.095 1.00 79.69 199 ASP A CA 1
ATOM 1580 C C . ASP A 1 199 ? 37.290 -16.084 4.411 1.00 79.69 199 ASP A C 1
ATOM 1582 O O . ASP A 1 199 ? 36.105 -16.240 4.728 1.00 79.69 199 ASP A O 1
ATOM 1586 N N . PRO A 1 200 ? 38.135 -17.136 4.401 1.00 72.62 200 PRO A N 1
ATOM 1587 C CA . PRO A 1 200 ? 37.681 -18.518 4.576 1.00 72.62 200 PRO A CA 1
ATOM 1588 C C . PRO A 1 200 ? 37.127 -18.814 5.981 1.00 72.62 200 PRO A C 1
ATOM 1590 O O . PRO A 1 200 ? 36.450 -19.822 6.188 1.00 72.62 200 PRO A O 1
ATOM 1593 N N . ILE A 1 201 ? 37.420 -17.970 6.975 1.00 61.81 201 ILE A N 1
ATOM 1594 C CA . ILE A 1 201 ? 36.924 -18.117 8.348 1.00 61.81 201 ILE A CA 1
ATOM 1595 C C . ILE A 1 201 ? 35.526 -17.495 8.468 1.00 61.81 201 ILE A C 1
ATOM 1597 O O . ILE A 1 201 ? 34.702 -17.989 9.236 1.00 61.81 201 ILE A O 1
ATOM 1601 N N . ALA A 1 202 ? 35.253 -16.417 7.730 1.00 61.22 202 ALA A N 1
ATOM 1602 C CA . ALA A 1 202 ? 33.987 -15.684 7.770 1.00 61.22 202 ALA A CA 1
ATOM 1603 C C . ALA A 1 202 ? 32.833 -16.384 7.054 1.00 61.22 202 ALA A C 1
ATOM 1605 O O . ALA A 1 202 ? 31.675 -16.198 7.408 1.00 61.22 202 ALA A O 1
ATOM 1606 N N . GLU A 1 203 ? 33.142 -17.219 6.072 1.00 63.62 203 GLU A N 1
ATOM 1607 C CA . GLU A 1 203 ? 32.156 -17.848 5.189 1.00 63.62 203 GLU A CA 1
ATOM 1608 C C . GLU A 1 203 ? 31.325 -18.969 5.829 1.00 63.62 203 GLU A C 1
ATOM 1610 O O . GLU A 1 203 ? 30.530 -19.625 5.159 1.00 63.62 203 GLU A O 1
ATOM 1615 N N . LYS A 1 204 ? 31.459 -19.195 7.140 1.00 51.66 204 LYS A N 1
ATOM 1616 C CA . LYS A 1 204 ? 30.765 -20.272 7.866 1.00 51.66 204 LYS A CA 1
ATOM 1617 C C . LYS A 1 204 ? 29.268 -20.032 8.131 1.00 51.66 204 LYS A C 1
ATOM 1619 O O . LYS A 1 204 ? 28.660 -20.834 8.832 1.00 51.66 204 LYS A O 1
ATOM 1624 N N . LEU A 1 205 ? 28.654 -18.995 7.560 1.00 48.56 205 LEU A N 1
ATOM 1625 C CA . LEU A 1 205 ? 27.222 -18.694 7.689 1.00 48.56 205 LEU A CA 1
ATOM 1626 C C . LEU A 1 205 ? 26.516 -18.761 6.325 1.00 48.56 205 LEU A C 1
ATOM 1628 O O . LEU A 1 205 ? 26.129 -17.752 5.744 1.00 48.56 205 LEU A O 1
ATOM 1632 N N . THR A 1 206 ? 26.327 -19.978 5.817 1.00 48.06 206 THR A N 1
ATOM 1633 C CA . THR A 1 206 ? 25.303 -20.265 4.802 1.00 48.06 206 THR A CA 1
ATOM 1634 C C . THR A 1 206 ? 24.119 -20.893 5.526 1.00 48.06 206 THR A C 1
ATOM 1636 O O . THR A 1 206 ? 24.259 -21.966 6.102 1.00 48.06 206 THR A O 1
ATOM 1639 N N . ASP A 1 207 ? 22.982 -20.196 5.578 1.00 50.66 207 ASP A N 1
ATOM 1640 C CA . ASP A 1 207 ? 21.773 -20.684 6.249 1.00 50.66 207 ASP A CA 1
ATOM 1641 C C . ASP A 1 207 ? 21.198 -21.889 5.466 1.00 50.66 207 ASP A C 1
ATOM 1643 O O . ASP A 1 207 ? 20.709 -21.711 4.342 1.00 50.66 207 ASP A O 1
ATOM 1647 N N . PRO A 1 208 ? 21.256 -23.122 6.010 1.00 50.19 208 PRO A N 1
ATOM 1648 C CA . PRO A 1 208 ? 20.758 -24.317 5.333 1.00 50.19 208 PRO A CA 1
ATOM 1649 C C . PRO A 1 208 ? 19.239 -24.281 5.078 1.00 50.19 208 PRO A C 1
ATOM 1651 O O . PRO A 1 208 ? 18.735 -25.076 4.278 1.00 50.19 208 PRO A O 1
ATOM 1654 N N . ASP A 1 209 ? 18.502 -23.347 5.687 1.00 52.28 209 ASP A N 1
ATOM 1655 C CA . ASP A 1 209 ? 17.049 -23.247 5.552 1.00 52.28 209 ASP A CA 1
ATOM 1656 C C . ASP A 1 209 ? 16.584 -22.768 4.168 1.00 52.28 209 ASP A C 1
ATOM 1658 O O . ASP A 1 209 ? 15.516 -23.183 3.710 1.00 52.28 209 ASP A O 1
ATOM 1662 N N . ILE A 1 210 ? 17.365 -21.942 3.461 1.00 52.25 210 ILE A N 1
ATOM 1663 C CA . ILE A 1 210 ? 17.003 -21.482 2.103 1.00 52.25 210 ILE A CA 1
ATOM 1664 C C . ILE A 1 210 ? 17.105 -22.649 1.110 1.00 52.25 210 ILE A C 1
ATOM 1666 O O . ILE A 1 210 ? 16.238 -22.850 0.249 1.00 52.25 210 ILE A O 1
ATOM 1670 N N . GLU A 1 211 ? 18.143 -23.474 1.253 1.00 52.25 211 GLU A N 1
ATOM 1671 C CA . GLU A 1 211 ? 18.336 -24.660 0.423 1.00 52.25 211 GLU A CA 1
ATOM 1672 C C . GLU A 1 211 ? 17.298 -25.746 0.746 1.00 52.25 211 GLU A C 1
ATOM 1674 O O . GLU A 1 211 ? 16.716 -26.341 -0.160 1.00 52.25 211 GLU A O 1
ATOM 1679 N N . ALA A 1 212 ? 16.981 -25.957 2.026 1.00 57.00 212 ALA A N 1
ATOM 1680 C CA . ALA A 1 212 ? 15.924 -26.876 2.439 1.00 57.00 212 ALA A CA 1
ATOM 1681 C C . ALA A 1 212 ? 14.542 -26.439 1.920 1.00 57.00 212 ALA A C 1
ATOM 1683 O O . ALA A 1 212 ? 13.787 -27.259 1.392 1.00 57.00 212 ALA A O 1
ATOM 1684 N N . TYR A 1 213 ? 14.220 -25.142 1.988 1.00 60.06 213 TYR A N 1
ATOM 1685 C CA . TYR A 1 213 ? 12.946 -24.632 1.481 1.00 60.06 213 TYR A CA 1
ATOM 1686 C C . TYR A 1 213 ? 12.808 -24.781 -0.039 1.00 60.06 213 TYR A C 1
ATOM 1688 O O . TYR A 1 213 ? 11.702 -24.980 -0.538 1.00 60.06 213 TYR A O 1
ATOM 1696 N N . THR A 1 214 ? 13.902 -24.671 -0.794 1.00 63.12 214 THR A N 1
ATOM 1697 C CA . THR A 1 214 ? 13.869 -24.807 -2.259 1.00 63.12 214 THR A CA 1
ATOM 1698 C C . THR A 1 214 ? 13.770 -26.259 -2.727 1.00 63.12 214 THR A C 1
ATOM 1700 O O . THR A 1 214 ? 13.156 -26.497 -3.766 1.00 63.12 214 THR A O 1
ATOM 1703 N N . ARG A 1 215 ? 14.293 -27.229 -1.963 1.00 74.00 215 ARG A N 1
ATOM 1704 C CA . ARG A 1 215 ? 14.223 -28.665 -2.300 1.00 74.00 215 ARG A CA 1
ATOM 1705 C C . ARG A 1 215 ? 12.845 -29.291 -2.058 1.00 74.00 215 ARG A C 1
ATOM 1707 O O . ARG A 1 215 ? 12.430 -30.144 -2.833 1.00 74.00 215 ARG A O 1
ATOM 1714 N N . ASP A 1 216 ? 12.128 -28.855 -1.025 1.00 85.38 216 ASP A N 1
ATOM 1715 C CA . ASP A 1 216 ? 10.848 -29.446 -0.603 1.00 85.38 216 ASP A CA 1
ATOM 1716 C C . ASP A 1 216 ? 9.620 -28.756 -1.238 1.00 85.38 216 ASP A C 1
ATOM 1718 O O . ASP A 1 216 ? 8.617 -28.525 -0.561 1.00 85.38 216 ASP A O 1
ATOM 1722 N N . ARG A 1 217 ? 9.681 -28.355 -2.514 1.00 89.12 217 ARG A N 1
ATOM 1723 C CA . ARG A 1 217 ? 8.561 -27.664 -3.180 1.00 89.12 217 ARG A CA 1
ATOM 1724 C C . ARG A 1 217 ? 7.725 -28.618 -4.024 1.00 89.12 217 ARG A C 1
ATOM 1726 O O . ARG A 1 217 ? 8.250 -29.385 -4.824 1.00 89.12 217 ARG A O 1
ATOM 1733 N N . GLU A 1 218 ? 6.412 -28.490 -3.902 1.00 95.25 218 GLU A N 1
ATOM 1734 C CA . GLU A 1 218 ? 5.439 -29.072 -4.822 1.00 95.25 218 GLU A CA 1
ATOM 1735 C C . GLU A 1 218 ? 4.824 -27.978 -5.697 1.00 95.25 218 GLU A C 1
ATOM 1737 O O . GLU A 1 218 ? 4.896 -26.785 -5.379 1.00 95.25 218 GLU A O 1
ATOM 1742 N N . SER A 1 219 ? 4.209 -28.383 -6.812 1.00 95.88 219 SER A N 1
ATOM 1743 C CA . SER A 1 219 ? 3.450 -27.454 -7.643 1.00 95.88 219 SER A CA 1
ATOM 1744 C C . SER A 1 219 ? 2.121 -28.027 -8.119 1.00 95.88 219 SER A C 1
ATOM 1746 O O . SER A 1 219 ? 2.029 -29.204 -8.461 1.00 95.88 219 SER A O 1
ATOM 1748 N N . LEU A 1 220 ? 1.099 -27.172 -8.163 1.00 96.75 220 LEU A N 1
ATOM 1749 C CA . LEU A 1 220 ? -0.194 -27.446 -8.790 1.00 96.75 220 LEU A CA 1
ATOM 1750 C C . LEU A 1 220 ? -0.368 -26.529 -9.997 1.00 96.75 220 LEU A C 1
ATOM 1752 O O . LEU A 1 220 ? -0.063 -25.342 -9.922 1.00 96.75 220 LEU A O 1
ATOM 1756 N N . VAL A 1 221 ? -0.869 -27.065 -11.106 1.00 96.25 221 VAL A N 1
ATOM 1757 C CA . VAL A 1 221 ? -1.049 -26.315 -12.356 1.00 96.25 221 VAL A CA 1
ATOM 1758 C C . VAL A 1 221 ? -2.513 -26.367 -12.768 1.00 96.25 221 VAL A C 1
ATOM 1760 O O . VAL A 1 221 ? -3.106 -27.444 -12.797 1.00 96.25 221 VAL A O 1
ATOM 1763 N N . ASN A 1 222 ? -3.093 -25.217 -13.105 1.00 96.12 222 ASN A N 1
ATOM 1764 C CA . ASN A 1 222 ? -4.409 -25.138 -13.730 1.00 96.12 222 ASN A CA 1
ATOM 1765 C C . ASN A 1 222 ? -4.460 -23.916 -14.655 1.00 96.12 222 ASN A C 1
ATOM 1767 O O . ASN A 1 222 ? -4.390 -22.774 -14.199 1.00 96.12 222 ASN A O 1
ATOM 1771 N N . GLY A 1 223 ? -4.556 -24.175 -15.961 1.00 94.56 223 GLY A N 1
ATOM 1772 C CA . GLY A 1 223 ? -4.506 -23.138 -16.987 1.00 94.56 223 GLY A CA 1
ATOM 1773 C C . GLY A 1 223 ? -3.201 -22.326 -16.917 1.00 94.56 223 GLY A C 1
ATOM 1774 O O . GLY A 1 223 ? -2.128 -22.930 -16.862 1.00 94.56 223 GLY A O 1
ATOM 1775 N N . PRO A 1 224 ? -3.270 -20.982 -16.895 1.00 96.38 224 PRO A N 1
ATOM 1776 C CA . PRO A 1 224 ? -2.090 -20.119 -16.931 1.00 96.38 224 PRO A CA 1
ATOM 1777 C C . PRO A 1 224 ? -1.363 -20.017 -15.583 1.00 96.38 224 PRO A C 1
ATOM 1779 O O . PRO A 1 224 ? -0.306 -19.399 -15.518 1.00 96.38 224 PRO A O 1
ATOM 1782 N N . LEU A 1 225 ? -1.899 -20.603 -14.504 1.00 97.56 225 LEU A N 1
ATOM 1783 C CA . LEU A 1 225 ? -1.328 -20.499 -13.161 1.00 97.56 225 LEU A CA 1
ATOM 1784 C C . LEU A 1 225 ? -0.637 -21.798 -12.734 1.00 97.56 225 LEU A C 1
ATOM 1786 O O . LEU A 1 225 ? -1.244 -22.875 -12.729 1.00 97.56 225 LEU A O 1
ATOM 1790 N N . ARG A 1 226 ? 0.625 -21.682 -12.304 1.00 97.44 226 ARG A N 1
ATOM 1791 C CA . ARG A 1 226 ? 1.356 -22.703 -11.542 1.00 97.44 226 ARG A CA 1
ATOM 1792 C C . ARG A 1 226 ? 1.570 -22.198 -10.118 1.00 97.44 226 ARG A C 1
ATOM 1794 O O . ARG A 1 226 ? 2.247 -21.208 -9.896 1.00 97.44 226 ARG A O 1
ATOM 1801 N N . VAL A 1 227 ? 1.026 -22.904 -9.138 1.00 97.44 227 VAL A N 1
ATOM 1802 C CA . VAL A 1 227 ? 1.166 -22.565 -7.720 1.00 97.44 227 VAL A CA 1
ATOM 1803 C C . VAL A 1 227 ? 2.251 -23.429 -7.105 1.00 97.44 227 VAL A C 1
ATOM 1805 O O . VAL A 1 227 ? 2.154 -24.650 -7.172 1.00 97.44 227 VAL A O 1
ATOM 1808 N N . ILE A 1 228 ? 3.260 -22.806 -6.507 1.00 96.25 228 ILE A N 1
ATOM 1809 C CA . ILE A 1 228 ? 4.447 -23.431 -5.922 1.00 96.25 228 ILE A CA 1
ATOM 1810 C C . ILE A 1 228 ? 4.392 -23.242 -4.404 1.00 96.25 228 ILE A C 1
ATOM 1812 O O . ILE A 1 228 ? 4.201 -22.130 -3.913 1.00 96.25 228 ILE A O 1
ATOM 1816 N N . PHE A 1 229 ? 4.545 -24.320 -3.638 1.00 95.69 229 PHE A N 1
ATOM 1817 C CA . PHE A 1 229 ? 4.402 -24.282 -2.180 1.00 95.69 229 PHE A CA 1
ATOM 1818 C C . PHE A 1 229 ? 5.219 -25.384 -1.501 1.00 95.69 229 PHE A C 1
ATOM 1820 O O . PHE A 1 229 ? 5.630 -26.350 -2.138 1.00 95.69 229 PHE A O 1
ATOM 1827 N N . ASN A 1 230 ? 5.436 -25.250 -0.192 1.00 94.44 230 ASN A N 1
ATOM 1828 C CA . ASN A 1 230 ? 6.036 -26.304 0.625 1.00 94.44 230 ASN A CA 1
ATOM 1829 C C . ASN A 1 230 ? 4.919 -27.126 1.309 1.00 94.44 230 ASN A C 1
ATOM 1831 O O . ASN A 1 230 ? 4.232 -26.582 2.184 1.00 94.44 230 ASN A O 1
ATOM 1835 N N . PRO A 1 231 ? 4.732 -28.417 0.970 1.00 95.31 231 PRO A N 1
ATOM 1836 C CA . PRO A 1 231 ? 3.633 -29.239 1.478 1.00 95.31 231 PRO A CA 1
ATOM 1837 C C . PRO A 1 231 ? 3.745 -29.532 2.981 1.00 95.31 231 PRO A C 1
ATOM 1839 O O . PRO A 1 231 ? 2.738 -29.816 3.626 1.00 95.31 231 PRO A O 1
ATOM 1842 N N . LYS A 1 232 ? 4.944 -29.405 3.574 1.00 93.81 232 LYS A N 1
ATOM 1843 C CA . LYS A 1 232 ? 5.155 -29.531 5.028 1.00 93.81 232 LYS A CA 1
ATOM 1844 C C . LYS A 1 232 ? 4.629 -28.316 5.798 1.00 93.81 232 LYS A C 1
ATOM 1846 O O . LYS A 1 232 ? 4.427 -28.398 7.005 1.00 93.81 232 LYS A O 1
ATOM 1851 N N . ARG A 1 233 ? 4.444 -27.179 5.118 1.00 93.38 233 ARG A N 1
ATOM 1852 C CA . ARG A 1 233 ? 4.013 -25.901 5.710 1.00 93.38 233 ARG A CA 1
ATOM 1853 C C . ARG A 1 233 ? 2.600 -25.498 5.284 1.00 93.38 233 ARG A C 1
ATOM 1855 O O . ARG A 1 233 ? 1.901 -24.841 6.047 1.00 93.38 233 ARG A O 1
ATOM 1862 N N . VAL A 1 234 ? 2.166 -25.889 4.085 1.00 95.50 234 VAL A N 1
ATOM 1863 C CA . VAL A 1 234 ? 0.843 -25.570 3.536 1.00 95.50 234 VAL A CA 1
ATOM 1864 C C . VAL A 1 234 ? 0.222 -26.831 2.942 1.00 95.50 234 VAL A C 1
ATOM 1866 O O . VAL A 1 234 ? 0.753 -27.409 2.002 1.00 95.50 234 VAL A O 1
ATOM 1869 N N . ALA A 1 235 ? -0.934 -27.245 3.465 1.00 97.12 235 ALA A N 1
ATOM 1870 C CA . ALA A 1 235 ? -1.601 -28.464 3.010 1.00 97.12 235 ALA A CA 1
ATOM 1871 C C . ALA A 1 235 ? -2.049 -28.364 1.531 1.00 97.12 235 ALA A C 1
ATOM 1873 O O . ALA A 1 235 ? -2.716 -27.382 1.182 1.00 97.12 235 ALA A O 1
ATOM 1874 N N . PRO A 1 236 ? -1.828 -29.390 0.682 1.00 97.12 236 PRO A N 1
ATOM 1875 C CA . PRO A 1 236 ? -2.225 -29.368 -0.733 1.00 97.12 236 PRO A CA 1
ATOM 1876 C C . PRO A 1 236 ? -3.707 -29.034 -0.977 1.00 97.12 236 PRO A C 1
ATOM 1878 O O . PRO A 1 236 ? -4.041 -28.265 -1.876 1.00 97.12 236 PRO A O 1
ATOM 1881 N N . ALA A 1 237 ? -4.614 -29.519 -0.120 1.00 97.25 237 ALA A N 1
ATOM 1882 C CA . ALA A 1 237 ? -6.044 -29.200 -0.207 1.00 97.25 237 ALA A CA 1
ATOM 1883 C C . ALA A 1 237 ? -6.348 -27.703 0.009 1.00 97.25 237 ALA A C 1
ATOM 1885 O O . ALA A 1 237 ? -7.300 -27.164 -0.555 1.00 97.25 237 ALA A O 1
ATOM 1886 N N . THR A 1 238 ? -5.537 -27.011 0.815 1.00 97.56 238 THR A N 1
ATOM 1887 C CA . THR A 1 238 ? -5.617 -25.551 0.952 1.00 97.56 238 THR A CA 1
ATOM 1888 C C . THR A 1 238 ? -5.149 -24.863 -0.328 1.00 97.56 238 THR A C 1
ATOM 1890 O O . THR A 1 238 ? -5.782 -23.902 -0.763 1.00 97.56 238 THR A O 1
ATOM 1893 N N . VAL A 1 239 ? -4.077 -25.362 -0.945 1.00 97.88 239 VAL A N 1
ATOM 1894 C CA . VAL A 1 239 ? -3.517 -24.807 -2.186 1.00 97.88 239 VAL A CA 1
ATOM 1895 C C . VAL A 1 239 ? -4.496 -24.937 -3.349 1.00 97.88 239 VAL A C 1
ATOM 1897 O O . VAL A 1 239 ? -4.652 -23.987 -4.108 1.00 97.88 239 VAL A O 1
ATOM 1900 N N . ALA A 1 240 ? -5.235 -26.045 -3.449 1.00 97.50 240 ALA A N 1
ATOM 1901 C CA . ALA A 1 240 ? -6.283 -26.204 -4.459 1.00 97.50 240 ALA A CA 1
ATOM 1902 C C . ALA A 1 240 ? -7.353 -25.091 -4.380 1.00 97.50 240 ALA A C 1
ATOM 1904 O O . ALA A 1 240 ? -7.702 -24.489 -5.393 1.00 97.50 240 ALA A O 1
ATOM 1905 N N . LYS A 1 241 ? -7.804 -24.732 -3.167 1.00 97.81 241 LYS A N 1
ATOM 1906 C CA . LYS A 1 241 ? -8.758 -23.622 -2.954 1.00 97.81 241 LYS A CA 1
ATOM 1907 C C . LYS A 1 241 ? -8.160 -22.253 -3.288 1.00 97.81 241 LYS A C 1
ATOM 1909 O O . LYS A 1 241 ? -8.863 -21.370 -3.788 1.00 97.81 241 LYS A O 1
ATOM 1914 N N . VAL A 1 242 ? -6.870 -22.064 -3.003 1.00 97.56 242 VAL A N 1
ATOM 1915 C CA . VAL A 1 242 ? -6.140 -20.858 -3.414 1.00 97.56 242 VAL A CA 1
ATOM 1916 C C . VAL A 1 242 ? -6.098 -20.770 -4.937 1.00 97.56 242 VAL A C 1
ATOM 1918 O O . VAL A 1 242 ? -6.465 -19.735 -5.481 1.00 97.56 242 VAL A O 1
ATOM 1921 N N . LEU A 1 243 ? -5.748 -21.856 -5.629 1.00 97.50 243 LEU A N 1
ATOM 1922 C CA . LEU A 1 243 ? -5.678 -21.906 -7.089 1.00 97.50 243 LEU A CA 1
ATOM 1923 C C . LEU A 1 243 ? -7.014 -21.528 -7.744 1.00 97.50 243 LEU A C 1
ATOM 1925 O O . LEU A 1 243 ? -7.037 -20.702 -8.650 1.00 97.50 243 LEU A O 1
ATOM 1929 N N . GLU A 1 244 ? -8.138 -22.048 -7.250 1.00 97.19 244 GLU A N 1
ATOM 1930 C CA . GLU A 1 244 ? -9.470 -21.643 -7.726 1.00 97.19 244 GLU A CA 1
ATOM 1931 C C . GLU A 1 244 ? -9.755 -20.150 -7.512 1.00 97.19 244 GLU A C 1
ATOM 1933 O O . GLU A 1 244 ? -10.350 -19.492 -8.368 1.00 97.19 244 GLU A O 1
ATOM 1938 N N . THR A 1 245 ? -9.344 -19.610 -6.364 1.00 97.44 245 THR A N 1
ATOM 1939 C CA . THR A 1 245 ? -9.537 -18.195 -6.020 1.00 97.44 245 THR A CA 1
ATOM 1940 C C . THR A 1 245 ? -8.705 -17.290 -6.920 1.00 97.44 245 THR A C 1
ATOM 1942 O O . THR A 1 245 ? -9.234 -16.325 -7.469 1.00 97.44 245 THR A O 1
ATOM 1945 N N . ARG A 1 246 ? -7.442 -17.648 -7.150 1.00 97.75 246 ARG A N 1
ATOM 1946 C CA . ARG A 1 246 ? -6.525 -16.916 -8.030 1.00 97.75 246 ARG A CA 1
ATOM 1947 C C . ARG A 1 246 ? -6.921 -17.026 -9.499 1.00 97.75 246 ARG A C 1
ATOM 1949 O O . ARG A 1 246 ? -6.859 -16.043 -10.215 1.00 97.75 246 ARG A O 1
ATOM 1956 N N . LEU A 1 247 ? -7.468 -18.158 -9.944 1.00 97.44 247 LEU A N 1
ATOM 1957 C CA . LEU A 1 247 ? -8.040 -18.263 -11.293 1.00 97.44 247 LEU A CA 1
ATOM 1958 C C . LEU A 1 247 ? -9.228 -17.322 -11.516 1.00 97.44 247 LEU A C 1
ATOM 1960 O O . LEU A 1 247 ? -9.411 -16.825 -12.627 1.00 97.44 247 LEU A O 1
ATOM 1964 N N . ARG A 1 248 ? -10.049 -17.068 -10.488 1.00 97.88 248 ARG A N 1
ATOM 1965 C CA . ARG A 1 248 ? -11.114 -16.057 -10.578 1.00 97.88 248 ARG A CA 1
ATOM 1966 C C . ARG A 1 248 ? -10.534 -14.646 -10.659 1.00 97.88 248 ARG A C 1
ATOM 1968 O O . ARG A 1 248 ? -10.978 -13.895 -11.521 1.00 97.88 248 ARG A O 1
ATOM 1975 N N . ALA A 1 249 ? -9.544 -14.326 -9.823 1.00 97.56 249 ALA A N 1
ATOM 1976 C CA . ALA A 1 249 ? -8.829 -13.048 -9.863 1.00 97.56 249 ALA A CA 1
ATOM 1977 C C . ALA A 1 249 ? -8.196 -12.805 -11.244 1.00 97.56 249 ALA A C 1
ATOM 1979 O O . ALA A 1 249 ? -8.529 -11.831 -11.912 1.00 97.56 249 ALA A O 1
ATOM 1980 N N . TYR A 1 250 ? -7.414 -13.763 -11.743 1.00 97.44 250 TYR A N 1
ATOM 1981 C CA . TYR A 1 250 ? -6.825 -13.742 -13.080 1.00 97.44 250 TYR A CA 1
ATOM 1982 C C . TYR A 1 250 ? -7.853 -13.451 -14.183 1.00 97.44 250 TYR A C 1
ATOM 1984 O O . TYR A 1 250 ? -7.637 -12.576 -15.017 1.00 97.44 250 TYR A O 1
ATOM 1992 N N . ARG A 1 251 ? -9.011 -14.130 -14.182 1.00 97.75 251 ARG A N 1
ATOM 1993 C CA . ARG A 1 251 ? -10.067 -13.884 -15.185 1.00 97.75 251 ARG A CA 1
ATOM 1994 C C . ARG A 1 251 ? -10.628 -12.465 -15.117 1.00 97.75 251 ARG A C 1
ATOM 1996 O O . ARG A 1 251 ? -10.960 -11.912 -16.161 1.00 97.75 251 ARG A O 1
ATOM 2003 N N . GLN A 1 252 ? -10.739 -11.882 -13.922 1.00 98.00 252 GLN A N 1
ATOM 2004 C CA . GLN A 1 252 ? -11.161 -10.487 -13.765 1.00 98.00 252 GLN A CA 1
ATOM 2005 C C . GLN A 1 252 ? -10.123 -9.532 -14.362 1.00 98.00 252 GLN A C 1
ATOM 2007 O O . GLN A 1 252 ? -10.491 -8.628 -15.109 1.00 98.00 252 GLN A O 1
ATOM 2012 N N . VAL A 1 253 ? -8.834 -9.776 -14.114 1.00 98.19 253 VAL A N 1
ATOM 2013 C CA . VAL A 1 253 ? -7.745 -8.976 -14.693 1.00 98.19 253 VAL A CA 1
ATOM 2014 C C . VAL A 1 253 ? -7.714 -9.099 -16.220 1.00 98.19 253 VAL A C 1
ATOM 2016 O O . VAL A 1 253 ? -7.655 -8.085 -16.912 1.00 98.19 253 VAL A O 1
ATOM 2019 N N . VAL A 1 254 ? -7.832 -10.314 -16.764 1.00 97.75 254 VAL A N 1
ATOM 2020 C CA . VAL A 1 254 ? -7.891 -10.552 -18.219 1.00 97.75 254 VAL A CA 1
ATOM 2021 C C . VAL A 1 254 ? -9.093 -9.860 -18.854 1.00 97.75 254 VAL A C 1
ATOM 2023 O O . VAL A 1 254 ? -8.958 -9.254 -19.914 1.00 97.75 254 VAL A O 1
ATOM 2026 N N . ALA A 1 255 ? -10.260 -9.891 -18.207 1.00 97.69 255 ALA A N 1
ATOM 2027 C CA . ALA A 1 255 ? -11.431 -9.167 -18.693 1.00 97.69 255 ALA A CA 1
ATOM 2028 C C . ALA A 1 255 ? -11.200 -7.645 -18.730 1.00 97.69 255 ALA A C 1
ATOM 2030 O O . ALA A 1 255 ? -11.717 -6.969 -19.618 1.00 97.69 255 ALA A O 1
ATOM 2031 N N . ALA A 1 256 ? -10.413 -7.108 -17.793 1.00 96.69 256 ALA A N 1
ATOM 2032 C CA . ALA A 1 256 ? -10.155 -5.677 -17.677 1.00 96.69 256 ALA A CA 1
ATOM 2033 C C . ALA A 1 256 ? -9.024 -5.155 -18.584 1.00 96.69 256 ALA A C 1
ATOM 2035 O O . ALA A 1 256 ? -9.108 -4.022 -19.066 1.00 96.69 256 ALA A O 1
ATOM 2036 N N . LEU A 1 257 ? -7.965 -5.942 -18.800 1.00 96.69 257 LEU A N 1
ATOM 2037 C CA . LEU A 1 257 ? -6.772 -5.527 -19.554 1.00 96.69 257 LEU A CA 1
ATOM 2038 C C . LEU A 1 257 ? -6.704 -6.158 -20.949 1.00 96.69 257 LEU A C 1
ATOM 2040 O O . LEU A 1 257 ? -6.316 -5.507 -21.925 1.00 96.69 257 LEU A O 1
ATOM 2044 N N . GLY A 1 258 ? -7.146 -7.402 -21.081 1.00 97.00 258 GLY A N 1
ATOM 2045 C CA . GLY A 1 258 ? -7.006 -8.224 -22.277 1.00 97.00 258 GLY A CA 1
ATOM 2046 C C . GLY A 1 258 ? -6.284 -9.537 -21.992 1.00 97.00 258 GLY A C 1
ATOM 2047 O O . GLY A 1 258 ? -5.765 -9.766 -20.902 1.00 97.00 258 GLY A O 1
ATOM 2048 N N . ASP A 1 259 ? -6.273 -10.404 -23.000 1.00 96.56 259 ASP A N 1
ATOM 2049 C CA . ASP A 1 259 ? -5.614 -11.706 -22.941 1.00 96.56 259 ASP A CA 1
ATOM 2050 C C . ASP A 1 259 ? -4.082 -11.547 -23.046 1.00 96.56 259 ASP A C 1
ATOM 2052 O O . ASP A 1 259 ? -3.612 -10.966 -24.030 1.00 96.56 259 ASP A O 1
ATOM 2056 N N . PRO A 1 260 ? -3.289 -12.044 -22.073 1.00 96.00 260 PRO A N 1
ATOM 2057 C CA . PRO A 1 260 ? -1.827 -12.048 -22.152 1.00 96.00 260 PRO A CA 1
ATOM 2058 C C . PRO A 1 260 ? -1.275 -13.064 -23.172 1.00 96.00 260 PRO A C 1
ATOM 2060 O O . PRO A 1 260 ? -0.058 -13.166 -23.328 1.00 96.00 260 PRO A O 1
ATOM 2063 N N . GLY A 1 261 ? -2.132 -13.829 -23.852 1.00 94.69 261 GLY A N 1
ATOM 2064 C CA . GLY A 1 261 ? -1.776 -14.818 -24.864 1.00 94.69 261 GLY A CA 1
ATOM 2065 C C . GLY A 1 261 ? -1.725 -16.241 -24.306 1.00 94.69 261 GLY A C 1
ATOM 2066 O O . GLY A 1 261 ? -1.407 -16.457 -23.137 1.00 94.69 261 GLY A O 1
ATOM 2067 N N . ALA A 1 262 ? -2.005 -17.225 -25.166 1.00 87.12 262 ALA A N 1
ATOM 2068 C CA . ALA A 1 262 ? -2.138 -18.637 -24.788 1.00 87.12 262 ALA A CA 1
ATOM 2069 C C . ALA A 1 262 ? -0.870 -19.255 -24.163 1.00 87.12 262 ALA A C 1
ATOM 2071 O O . ALA A 1 262 ? -0.976 -20.185 -23.365 1.00 87.12 262 ALA A O 1
ATOM 2072 N N . ASP A 1 263 ? 0.308 -18.720 -24.493 1.00 87.75 263 ASP A N 1
ATOM 2073 C CA . ASP A 1 263 ? 1.597 -19.200 -23.980 1.00 87.75 263 ASP A CA 1
ATOM 2074 C C . ASP A 1 263 ? 2.008 -18.532 -22.655 1.00 87.75 263 ASP A C 1
ATOM 2076 O O . ASP A 1 263 ? 3.047 -18.867 -22.078 1.00 87.75 263 ASP A O 1
ATOM 2080 N N . SER A 1 264 ? 1.217 -17.578 -22.152 1.00 91.56 264 SER A N 1
ATOM 2081 C CA . SER A 1 264 ? 1.518 -16.897 -20.896 1.00 91.56 264 SER A CA 1
ATOM 2082 C C . SER A 1 264 ? 1.276 -17.814 -19.701 1.00 91.56 264 SER A C 1
ATOM 2084 O O . SER A 1 264 ? 0.172 -18.309 -19.467 1.00 91.56 264 SER A O 1
ATOM 2086 N N . ARG A 1 265 ? 2.331 -17.996 -18.905 1.00 94.75 265 ARG A N 1
ATOM 2087 C CA . ARG A 1 265 ? 2.311 -18.738 -17.648 1.00 94.75 265 ARG A CA 1
ATOM 2088 C C . ARG A 1 265 ? 2.783 -17.844 -16.513 1.00 94.75 265 ARG A C 1
ATOM 2090 O O . ARG A 1 265 ? 3.761 -17.117 -16.671 1.00 94.75 265 ARG A O 1
ATOM 2097 N N . PHE A 1 266 ? 2.100 -17.948 -15.383 1.00 95.88 266 PHE A N 1
ATOM 2098 C CA . PHE A 1 266 ? 2.390 -17.200 -14.173 1.00 95.88 266 PHE A CA 1
ATOM 2099 C C . PHE A 1 266 ? 2.606 -18.148 -13.000 1.00 95.88 266 PHE A C 1
ATOM 2101 O O . PHE A 1 266 ? 1.840 -19.101 -12.801 1.00 95.88 266 PHE A O 1
ATOM 2108 N N . ASP A 1 267 ? 3.637 -17.867 -12.217 1.00 95.56 267 ASP A N 1
ATOM 2109 C CA . ASP A 1 267 ? 3.992 -18.643 -11.041 1.00 95.56 267 ASP A CA 1
ATOM 2110 C C . ASP A 1 267 ? 3.527 -17.928 -9.777 1.00 95.56 267 ASP A C 1
ATOM 2112 O O . ASP A 1 267 ? 3.796 -16.750 -9.580 1.00 95.56 267 ASP A O 1
ATOM 2116 N N . LEU A 1 268 ? 2.835 -18.644 -8.895 1.00 97.19 268 LEU A N 1
ATOM 2117 C CA . LEU A 1 268 ? 2.434 -18.149 -7.584 1.00 97.19 268 LEU A CA 1
ATOM 2118 C C . LEU A 1 268 ? 3.143 -18.943 -6.491 1.00 97.19 268 LEU A C 1
ATOM 2120 O O . LEU A 1 268 ? 2.790 -20.090 -6.225 1.00 97.19 268 LEU A O 1
ATOM 2124 N N . TYR A 1 269 ? 4.092 -18.317 -5.809 1.00 96.44 269 TYR A N 1
ATOM 2125 C CA . TYR A 1 269 ? 4.744 -18.857 -4.626 1.00 96.44 269 TYR A CA 1
ATOM 2126 C C . TYR A 1 269 ? 3.912 -18.563 -3.375 1.00 96.44 269 TYR A C 1
ATOM 2128 O O . TYR A 1 269 ? 3.617 -17.403 -3.072 1.00 96.44 269 TYR A O 1
ATOM 2136 N N . ILE A 1 270 ? 3.551 -19.615 -2.633 1.00 97.06 270 ILE A N 1
ATOM 2137 C CA . ILE A 1 270 ? 2.800 -19.509 -1.376 1.00 97.06 270 ILE A CA 1
ATOM 2138 C C . ILE A 1 270 ? 3.703 -19.799 -0.180 1.00 97.06 270 ILE A C 1
ATOM 2140 O O . ILE A 1 270 ? 4.250 -20.895 -0.026 1.00 97.06 270 ILE A O 1
ATOM 2144 N N . TYR A 1 271 ? 3.759 -18.828 0.724 1.00 94.50 271 TYR A N 1
ATOM 2145 C CA . TYR A 1 271 ? 4.462 -18.903 2.002 1.00 94.50 271 TYR A CA 1
ATOM 2146 C C . TYR A 1 271 ? 3.459 -19.085 3.145 1.00 94.50 271 TYR A C 1
ATOM 2148 O O . TYR A 1 271 ? 2.324 -18.621 3.053 1.00 94.50 271 TYR A O 1
ATOM 2156 N N . ALA A 1 272 ? 3.844 -19.766 4.225 1.00 94.62 272 ALA A N 1
ATOM 2157 C CA . ALA A 1 272 ? 2.935 -19.981 5.356 1.00 94.62 272 ALA A CA 1
ATOM 2158 C C . ALA A 1 272 ? 2.570 -18.662 6.059 1.00 94.62 272 ALA A C 1
ATOM 2160 O O . ALA A 1 272 ? 1.400 -18.422 6.359 1.00 94.62 272 ALA A O 1
ATOM 2161 N N . ASP A 1 273 ? 3.564 -17.793 6.236 1.00 93.56 273 ASP A N 1
ATOM 2162 C CA . ASP A 1 273 ? 3.503 -16.547 6.996 1.00 93.56 273 ASP A CA 1
ATOM 2163 C C . ASP A 1 273 ? 4.495 -15.506 6.438 1.00 93.56 273 ASP A C 1
ATOM 2165 O O . ASP A 1 273 ? 5.250 -15.777 5.497 1.00 93.56 273 ASP A O 1
ATOM 2169 N N . GLU A 1 274 ? 4.424 -14.285 6.976 1.00 88.62 274 GLU A N 1
ATOM 2170 C CA . GLU A 1 274 ? 5.248 -13.143 6.552 1.00 88.62 274 GLU A CA 1
ATOM 2171 C C . GLU A 1 274 ? 6.725 -13.346 6.896 1.00 88.62 274 GLU A C 1
ATOM 2173 O O . GLU A 1 274 ? 7.570 -13.015 6.074 1.00 88.62 274 GLU A O 1
ATOM 2178 N N . GLU A 1 275 ? 7.034 -13.965 8.038 1.00 86.25 275 GLU A N 1
ATOM 2179 C CA . GLU A 1 275 ? 8.408 -14.251 8.469 1.00 86.25 275 GLU A CA 1
ATOM 2180 C C . GLU A 1 275 ? 9.114 -15.206 7.498 1.00 86.25 275 GLU A C 1
ATOM 2182 O O . GLU A 1 275 ? 10.206 -14.921 7.006 1.00 86.25 275 GLU A O 1
ATOM 2187 N N . THR A 1 276 ? 8.459 -16.315 7.141 1.00 85.31 276 THR A N 1
ATOM 2188 C CA . THR A 1 276 ? 8.973 -17.277 6.161 1.00 85.31 276 THR A CA 1
ATOM 2189 C C . THR A 1 276 ? 9.185 -16.605 4.808 1.00 85.31 276 THR A C 1
ATOM 2191 O O . THR A 1 276 ? 10.198 -16.839 4.150 1.00 85.31 276 THR A O 1
ATOM 2194 N N . LYS A 1 277 ? 8.234 -15.770 4.372 1.00 86.50 277 LYS A N 1
ATOM 2195 C CA . LYS A 1 277 ? 8.350 -15.031 3.113 1.00 86.50 277 LYS A CA 1
ATOM 2196 C C . LYS A 1 277 ? 9.521 -14.047 3.153 1.00 86.50 277 LYS A C 1
ATOM 2198 O O . LYS A 1 277 ? 10.337 -14.069 2.239 1.00 86.50 277 LYS A O 1
ATOM 2203 N N . GLU A 1 278 ? 9.626 -13.227 4.197 1.00 80.50 278 GLU A N 1
ATOM 2204 C CA . GLU A 1 278 ? 10.698 -12.243 4.377 1.00 80.50 278 GLU A CA 1
ATOM 2205 C C . GLU A 1 278 ? 12.070 -12.922 4.385 1.00 80.50 278 GLU A C 1
ATOM 2207 O O . GLU A 1 278 ? 12.946 -12.509 3.632 1.00 80.50 278 GLU A O 1
ATOM 2212 N N . LYS A 1 279 ? 12.230 -14.030 5.121 1.00 74.75 279 LYS A N 1
ATOM 2213 C CA . LYS A 1 279 ? 13.473 -14.819 5.139 1.00 74.75 279 LYS A CA 1
ATOM 2214 C C . LYS A 1 279 ? 13.881 -15.318 3.747 1.00 74.75 279 LYS A C 1
ATOM 2216 O O . LYS A 1 279 ? 15.067 -15.403 3.447 1.00 74.75 279 LYS A O 1
ATOM 2221 N N . LEU A 1 280 ? 12.913 -15.675 2.902 1.00 73.69 280 LEU A N 1
ATOM 2222 C CA . LEU A 1 280 ? 13.173 -16.311 1.607 1.00 73.69 280 LEU A CA 1
ATOM 2223 C C . LEU A 1 280 ? 13.241 -15.347 0.428 1.00 73.69 280 LEU A C 1
ATOM 2225 O O . LEU A 1 280 ? 13.839 -15.702 -0.582 1.00 73.69 280 LEU A O 1
ATOM 2229 N N . THR A 1 281 ? 12.597 -14.185 0.516 1.00 69.50 281 THR A N 1
ATOM 2230 C CA . THR A 1 281 ? 12.536 -13.214 -0.587 1.00 69.50 281 THR A CA 1
ATOM 2231 C C . THR A 1 281 ? 13.159 -11.868 -0.232 1.00 69.50 281 THR A C 1
ATOM 2233 O O . THR A 1 281 ? 13.254 -11.013 -1.101 1.00 69.50 281 THR A O 1
ATOM 2236 N N . GLY A 1 282 ? 13.503 -11.626 1.036 1.00 69.38 282 GLY A N 1
ATOM 2237 C CA . GLY A 1 282 ? 13.953 -10.320 1.530 1.00 69.38 282 GLY A CA 1
ATOM 2238 C C . GLY A 1 282 ? 12.852 -9.253 1.598 1.00 69.38 282 GLY A C 1
ATOM 2239 O O . GLY A 1 282 ? 13.140 -8.096 1.889 1.00 69.38 282 GLY A O 1
ATOM 2240 N N . VAL A 1 283 ? 11.586 -9.610 1.328 1.00 68.69 283 VAL A N 1
ATOM 2241 C CA . VAL A 1 283 ? 10.469 -8.654 1.222 1.00 68.69 283 VAL A CA 1
ATOM 2242 C C . VAL A 1 283 ? 9.455 -8.890 2.333 1.00 68.69 283 VAL A C 1
ATOM 2244 O O . VAL A 1 283 ? 8.691 -9.858 2.290 1.00 68.69 283 VAL A O 1
ATOM 2247 N N . LYS A 1 284 ? 9.383 -7.937 3.266 1.00 80.00 284 LYS A N 1
ATOM 2248 C CA . LYS A 1 284 ? 8.491 -7.945 4.437 1.00 80.00 284 LYS A CA 1
ATOM 2249 C C . LYS A 1 284 ? 6.990 -7.844 4.118 1.00 80.00 284 LYS A C 1
ATOM 2251 O O . LYS A 1 284 ? 6.153 -8.153 4.957 1.00 80.00 284 LYS A O 1
ATOM 2256 N N . ALA A 1 285 ? 6.614 -7.416 2.912 1.00 82.00 285 ALA A N 1
ATOM 2257 C CA . ALA A 1 285 ? 5.205 -7.308 2.525 1.00 82.00 285 ALA A CA 1
ATOM 2258 C C . ALA A 1 285 ? 4.516 -8.685 2.475 1.00 82.00 285 ALA A C 1
ATOM 2260 O O . ALA A 1 285 ? 5.116 -9.668 2.045 1.00 82.00 285 ALA A O 1
ATOM 2261 N N . GLY A 1 286 ? 3.236 -8.768 2.842 1.00 89.88 286 GLY A N 1
ATOM 2262 C CA . GLY A 1 286 ? 2.489 -10.031 2.784 1.00 89.88 286 GLY A CA 1
ATOM 2263 C C . GLY A 1 286 ? 2.232 -10.552 1.362 1.00 89.88 286 GLY A C 1
ATOM 2264 O O . GLY A 1 286 ? 1.973 -11.743 1.176 1.00 89.88 286 GLY A O 1
ATOM 2265 N N . ALA A 1 287 ? 2.365 -9.689 0.357 1.00 94.12 287 ALA A N 1
ATOM 2266 C CA . ALA A 1 287 ? 2.359 -10.042 -1.051 1.00 94.12 287 ALA A CA 1
ATOM 2267 C C . ALA A 1 287 ? 3.293 -9.107 -1.841 1.00 94.12 287 ALA A C 1
ATOM 2269 O O . ALA A 1 287 ? 3.570 -7.998 -1.388 1.00 94.12 287 ALA A O 1
ATOM 2270 N N . HIS A 1 288 ? 3.847 -9.602 -2.945 1.00 91.06 288 HIS A N 1
ATOM 2271 C CA . HIS A 1 288 ? 4.491 -8.810 -3.998 1.00 91.06 288 HIS A CA 1
ATOM 2272 C C . HIS A 1 288 ? 4.551 -9.646 -5.280 1.00 91.06 288 HIS A C 1
ATOM 2274 O O . HIS A 1 288 ? 4.332 -10.862 -5.247 1.00 91.06 288 HIS A O 1
ATOM 2280 N N . SER A 1 289 ? 4.912 -9.020 -6.389 1.00 86.19 289 SER A N 1
ATOM 2281 C CA . SER A 1 289 ? 5.044 -9.655 -7.698 1.00 86.19 289 SER A CA 1
ATOM 2282 C C . SER A 1 289 ? 6.349 -9.255 -8.376 1.00 86.19 289 SER A C 1
ATOM 2284 O O . SER A 1 289 ? 6.937 -8.213 -8.086 1.00 86.19 289 SER A O 1
ATOM 2286 N N . VAL A 1 290 ? 6.803 -10.117 -9.284 1.00 79.56 290 VAL A N 1
ATOM 2287 C CA . VAL A 1 290 ? 7.951 -9.911 -10.169 1.00 79.56 290 VAL A CA 1
ATOM 2288 C C . VAL A 1 290 ? 7.433 -10.050 -11.608 1.00 79.56 290 VAL A C 1
ATOM 2290 O O . VAL A 1 290 ? 7.514 -11.128 -12.205 1.00 79.56 290 VAL A O 1
ATOM 2293 N N . PRO A 1 291 ? 6.850 -8.980 -12.184 1.00 78.38 291 PRO A N 1
ATOM 2294 C CA . PRO A 1 291 ? 6.098 -9.041 -13.442 1.00 78.38 291 PRO A CA 1
ATOM 2295 C C . PRO A 1 291 ? 6.883 -9.615 -14.616 1.00 78.38 291 PRO A C 1
ATOM 2297 O O . PRO A 1 291 ? 6.355 -10.420 -15.381 1.00 78.38 291 PRO A O 1
ATOM 2300 N N . VAL A 1 292 ? 8.159 -9.231 -14.732 1.00 72.38 292 VAL A N 1
ATOM 2301 C CA . VAL A 1 292 ? 9.062 -9.680 -15.803 1.00 72.38 292 VAL A CA 1
ATOM 2302 C C . VAL A 1 292 ? 9.228 -11.200 -15.780 1.00 72.38 292 VAL A C 1
ATOM 2304 O O . VAL A 1 292 ? 9.211 -11.844 -16.828 1.00 72.38 292 VAL A O 1
ATOM 2307 N N . ALA A 1 293 ? 9.327 -11.782 -14.584 1.00 76.69 293 ALA A N 1
ATOM 2308 C CA . ALA A 1 293 ? 9.407 -13.226 -14.397 1.00 76.69 293 ALA A CA 1
ATOM 2309 C C . ALA A 1 293 ? 8.025 -13.908 -14.473 1.00 76.69 293 ALA A C 1
ATOM 2311 O O . ALA A 1 293 ? 7.938 -15.126 -14.585 1.00 76.69 293 ALA A O 1
ATOM 2312 N N . GLY A 1 294 ? 6.935 -13.133 -14.463 1.00 84.81 294 GLY A N 1
ATOM 2313 C CA . GLY A 1 294 ? 5.577 -13.659 -14.352 1.00 84.81 294 GLY A CA 1
ATOM 2314 C C . GLY A 1 294 ? 5.301 -14.271 -12.980 1.00 84.81 294 GLY A C 1
ATOM 2315 O O . GLY A 1 294 ? 4.472 -15.172 -12.877 1.00 84.81 294 GLY A O 1
ATOM 2316 N N . GLU A 1 295 ? 6.000 -13.819 -11.939 1.00 91.38 295 GLU A N 1
ATOM 2317 C CA . GLU A 1 295 ? 5.932 -14.415 -10.606 1.00 91.38 295 GLU A CA 1
ATOM 2318 C C . GLU A 1 295 ? 5.120 -13.552 -9.636 1.00 91.38 295 GLU A C 1
ATOM 2320 O O . GLU A 1 295 ? 5.132 -12.322 -9.679 1.00 91.38 295 GLU A O 1
ATOM 2325 N N . MET A 1 296 ? 4.425 -14.215 -8.721 1.00 94.00 296 MET A N 1
ATOM 2326 C CA . MET A 1 296 ? 3.721 -13.639 -7.585 1.00 94.00 296 MET A CA 1
ATOM 2327 C C . MET A 1 296 ? 4.154 -14.377 -6.326 1.00 94.00 296 MET A C 1
ATOM 2329 O O . MET A 1 296 ? 4.266 -15.600 -6.311 1.00 94.00 296 MET A O 1
ATOM 2333 N N . HIS A 1 297 ? 4.349 -13.648 -5.239 1.00 93.56 297 HIS A N 1
ATOM 2334 C CA . HIS A 1 297 ? 4.850 -14.176 -3.979 1.00 93.56 297 HIS A CA 1
ATOM 2335 C C . HIS A 1 297 ? 3.948 -13.706 -2.848 1.00 93.56 297 HIS A C 1
ATOM 2337 O O . HIS A 1 297 ? 3.993 -12.542 -2.445 1.00 93.56 297 HIS A O 1
ATOM 2343 N N . MET A 1 298 ? 3.149 -14.618 -2.303 1.00 97.62 298 MET A N 1
ATOM 2344 C CA . MET A 1 298 ? 2.099 -14.301 -1.337 1.00 97.62 298 MET A CA 1
ATOM 2345 C C . MET A 1 298 ? 2.204 -15.177 -0.098 1.00 97.62 298 MET A C 1
ATOM 2347 O O . MET A 1 298 ? 2.431 -16.384 -0.187 1.00 97.62 298 MET A O 1
ATOM 2351 N N . THR A 1 299 ? 1.944 -14.612 1.075 1.00 97.38 299 THR A N 1
ATOM 2352 C CA . THR A 1 299 ? 1.610 -15.454 2.225 1.00 97.38 299 THR A CA 1
ATOM 2353 C C . THR A 1 299 ? 0.248 -16.107 2.011 1.00 97.38 299 THR A C 1
ATOM 2355 O O . THR A 1 299 ? -0.597 -15.622 1.249 1.00 97.38 299 THR A O 1
ATOM 2358 N N . LEU A 1 300 ? -0.006 -17.206 2.715 1.00 97.56 300 LEU A N 1
ATOM 2359 C CA . LEU A 1 300 ? -1.249 -17.955 2.603 1.00 97.56 300 LEU A CA 1
ATOM 2360 C C . LEU A 1 300 ? -2.480 -17.079 2.888 1.00 97.56 300 LEU A C 1
ATOM 2362 O O . LEU A 1 300 ? -3.526 -17.261 2.264 1.00 97.56 300 LEU A O 1
ATOM 2366 N N . ARG A 1 301 ? -2.352 -16.109 3.802 1.00 97.19 301 ARG A N 1
ATOM 2367 C CA . ARG A 1 301 ? -3.394 -15.118 4.096 1.00 97.19 301 ARG A CA 1
ATOM 2368 C C . ARG A 1 301 ? -3.770 -14.313 2.850 1.00 97.19 301 ARG A C 1
ATOM 2370 O O . ARG A 1 301 ? -4.955 -14.211 2.543 1.00 97.19 301 ARG A O 1
ATOM 2377 N N . PHE A 1 302 ? -2.785 -13.767 2.139 1.00 96.75 302 PHE A N 1
ATOM 2378 C CA . PHE A 1 302 ? -3.021 -12.939 0.954 1.00 96.75 302 PHE A CA 1
ATOM 2379 C C . PHE A 1 302 ? -3.481 -13.770 -0.244 1.00 96.75 302 PHE A C 1
ATOM 2381 O O . PHE A 1 302 ? -4.440 -13.387 -0.912 1.00 96.75 302 PHE A O 1
ATOM 2388 N N . ALA A 1 303 ? -2.908 -14.959 -0.445 1.00 97.56 303 ALA A N 1
ATOM 2389 C CA . ALA A 1 303 ? -3.287 -15.849 -1.543 1.00 97.56 303 ALA A CA 1
ATOM 2390 C C . ALA A 1 303 ? -4.751 -16.338 -1.453 1.00 97.56 303 ALA A C 1
ATOM 2392 O O . ALA A 1 303 ? -5.381 -16.641 -2.468 1.00 97.56 303 ALA A O 1
ATOM 2393 N N . ARG A 1 304 ? -5.312 -16.392 -0.236 1.00 97.50 304 ARG A N 1
ATOM 2394 C CA . ARG A 1 304 ? -6.728 -16.709 0.026 1.00 97.50 304 ARG A CA 1
ATOM 2395 C C . ARG A 1 304 ? -7.680 -15.527 -0.142 1.00 97.50 304 ARG A C 1
ATOM 2397 O O . ARG A 1 304 ? -8.888 -15.754 -0.184 1.00 97.50 304 ARG A O 1
ATOM 2404 N N . SER A 1 305 ? -7.175 -14.295 -0.172 1.00 95.81 305 SER A N 1
ATOM 2405 C CA . SER A 1 305 ? -8.024 -13.115 -0.360 1.00 95.81 305 SER A CA 1
ATOM 2406 C C . SER A 1 305 ? -8.709 -13.164 -1.731 1.00 95.81 305 SER A C 1
ATOM 2408 O O . SER A 1 305 ? -8.348 -13.982 -2.571 1.00 95.81 305 SER A O 1
ATOM 2410 N N . SER A 1 306 ? -9.710 -12.322 -1.978 1.00 94.50 306 SER A N 1
ATOM 2411 C CA . SER A 1 306 ? -10.287 -12.129 -3.318 1.00 94.50 306 SER A CA 1
ATOM 2412 C C . SER A 1 306 ? -9.676 -10.943 -4.063 1.00 94.50 306 SER A C 1
ATOM 2414 O O . SER A 1 306 ? -10.108 -10.664 -5.176 1.00 94.50 306 SER A O 1
ATOM 2416 N N . SER A 1 307 ? -8.710 -10.251 -3.450 1.00 96.19 307 SER A N 1
ATOM 2417 C CA . SER A 1 307 ? -8.037 -9.103 -4.058 1.00 96.19 307 SER A CA 1
ATOM 2418 C C . SER A 1 307 ? -7.325 -9.532 -5.333 1.00 96.19 307 SER A C 1
ATOM 2420 O O . SER A 1 307 ? -6.778 -10.639 -5.390 1.00 96.19 307 SER A O 1
ATOM 2422 N N . ILE A 1 308 ? -7.372 -8.679 -6.352 1.00 97.81 308 ILE A N 1
ATOM 2423 C CA . ILE A 1 308 ? -6.741 -8.918 -7.655 1.00 97.81 308 ILE A CA 1
ATOM 2424 C C . ILE A 1 308 ? -5.424 -8.157 -7.806 1.00 97.81 308 ILE A C 1
ATOM 2426 O O . ILE A 1 308 ? -4.739 -8.372 -8.797 1.00 97.81 308 ILE A O 1
ATOM 2430 N N . HIS A 1 309 ? -5.074 -7.290 -6.846 1.00 97.38 309 HIS A N 1
ATOM 2431 C CA . HIS A 1 309 ? -3.935 -6.365 -6.893 1.00 97.38 309 HIS A CA 1
ATOM 2432 C C . HIS A 1 309 ? -2.666 -6.970 -7.499 1.00 97.38 309 HIS A C 1
ATOM 2434 O O . HIS A 1 309 ? -2.158 -6.483 -8.500 1.00 97.38 309 HIS A O 1
ATOM 2440 N N . GLU A 1 310 ? -2.181 -8.074 -6.936 1.00 96.06 310 GLU A N 1
ATOM 2441 C CA . GLU A 1 310 ? -0.940 -8.705 -7.402 1.00 96.06 310 GLU A CA 1
ATOM 2442 C C . GLU A 1 310 ? -1.085 -9.473 -8.715 1.00 96.06 310 GLU A C 1
ATOM 2444 O O . GLU A 1 310 ? -0.090 -9.684 -9.397 1.00 96.06 310 GLU A O 1
ATOM 2449 N N . ASP A 1 311 ? -2.295 -9.898 -9.082 1.00 97.94 311 ASP A N 1
ATOM 2450 C CA . ASP A 1 311 ? -2.570 -10.545 -10.367 1.00 97.94 311 ASP A CA 1
ATOM 2451 C C . ASP A 1 311 ? -2.516 -9.517 -11.512 1.00 97.94 311 ASP A C 1
ATOM 2453 O O . ASP A 1 311 ? -2.176 -9.866 -12.645 1.00 97.94 311 ASP A O 1
ATOM 2457 N N . VAL A 1 312 ? -2.819 -8.242 -11.223 1.00 98.19 312 VAL A N 1
ATOM 2458 C CA . VAL A 1 312 ? -2.748 -7.139 -12.197 1.00 98.19 312 VAL A CA 1
ATOM 2459 C C . VAL A 1 312 ? -1.335 -6.955 -12.719 1.00 98.19 312 VAL A C 1
ATOM 2461 O O . VAL A 1 312 ? -1.148 -6.736 -13.912 1.00 98.19 312 VAL A O 1
ATOM 2464 N N . HIS A 1 313 ? -0.345 -7.085 -11.850 1.00 93.75 313 HIS A N 1
ATOM 2465 C CA . HIS A 1 313 ? 1.045 -6.773 -12.143 1.00 93.75 313 HIS A CA 1
ATOM 2466 C C . HIS A 1 313 ? 1.668 -7.635 -13.255 1.00 93.75 313 HIS A C 1
ATOM 2468 O O . HIS A 1 313 ? 2.067 -7.080 -14.284 1.00 93.75 313 HIS A O 1
ATOM 2474 N N . PRO A 1 314 ? 1.727 -8.978 -13.147 1.00 92.62 314 PRO A N 1
ATOM 2475 C CA . PRO A 1 314 ? 2.310 -9.805 -14.195 1.00 92.62 314 PRO A CA 1
ATOM 2476 C C . PRO A 1 314 ? 1.435 -9.860 -15.457 1.00 92.62 314 PRO A C 1
ATOM 2478 O O . PRO A 1 314 ? 1.973 -9.911 -16.563 1.00 92.62 314 PRO A O 1
ATOM 2481 N N . VAL A 1 315 ? 0.101 -9.802 -15.339 1.00 97.25 315 VAL A N 1
ATOM 2482 C CA . VAL A 1 315 ? -0.789 -9.770 -16.515 1.00 97.25 315 VAL A CA 1
ATOM 2483 C C . VAL A 1 315 ? -0.657 -8.442 -17.258 1.00 97.25 315 VAL A C 1
ATOM 2485 O O . VAL A 1 315 ? -0.511 -8.437 -18.478 1.00 97.25 315 VAL A O 1
ATOM 2488 N N . GLY A 1 316 ? -0.641 -7.322 -16.536 1.00 95.81 316 GLY A N 1
ATOM 2489 C CA . GLY A 1 316 ? -0.397 -5.987 -17.073 1.00 95.81 316 GLY A CA 1
ATOM 2490 C C . GLY A 1 316 ? 0.949 -5.903 -17.780 1.00 95.81 316 GLY A C 1
ATOM 2491 O O . GLY A 1 316 ? 0.994 -5.464 -18.925 1.00 95.81 316 GLY A O 1
ATOM 2492 N N . GLY A 1 317 ? 2.011 -6.451 -17.182 1.00 91.00 317 GLY A N 1
ATOM 2493 C CA . GLY A 1 317 ? 3.328 -6.546 -17.818 1.00 91.00 317 GLY A CA 1
ATOM 2494 C C . GLY A 1 317 ? 3.319 -7.301 -19.156 1.00 91.00 317 GLY A C 1
ATOM 2495 O O . GLY A 1 317 ? 4.033 -6.924 -20.082 1.00 91.00 317 GLY A O 1
ATOM 2496 N N . ARG A 1 318 ? 2.480 -8.338 -19.299 1.00 94.44 318 ARG A N 1
ATOM 2497 C CA . ARG A 1 318 ? 2.332 -9.102 -20.554 1.00 94.44 318 ARG A CA 1
ATOM 2498 C C . ARG A 1 318 ? 1.452 -8.409 -21.590 1.00 94.44 318 ARG A C 1
ATOM 2500 O O . ARG A 1 318 ? 1.742 -8.494 -22.778 1.00 94.44 318 ARG A O 1
ATOM 2507 N N . VAL A 1 319 ? 0.377 -7.759 -21.151 1.00 96.38 319 VAL A N 1
ATOM 2508 C CA . VAL A 1 319 ? -0.624 -7.148 -22.039 1.00 96.38 319 VAL A CA 1
ATOM 2509 C C . VAL A 1 319 ? -0.213 -5.747 -22.489 1.00 96.38 319 VAL A C 1
ATOM 2511 O O . VAL A 1 319 ? -0.436 -5.381 -23.641 1.00 96.38 319 VAL A O 1
ATOM 2514 N N . LEU A 1 320 ? 0.351 -4.954 -21.580 1.00 95.62 320 LEU A N 1
ATOM 2515 C CA . LEU A 1 320 ? 0.697 -3.549 -21.796 1.00 95.62 320 LEU A CA 1
ATOM 2516 C C . LEU A 1 320 ? 2.200 -3.344 -22.017 1.00 95.62 320 LEU A C 1
ATOM 2518 O O . LEU A 1 320 ? 2.570 -2.361 -22.645 1.00 95.62 320 LEU A O 1
ATOM 2522 N N . GLY A 1 321 ? 3.044 -4.267 -21.548 1.00 88.56 321 GLY A N 1
ATOM 2523 C CA . GLY A 1 321 ? 4.505 -4.145 -21.547 1.00 88.56 321 GLY A CA 1
ATOM 2524 C C . GLY A 1 321 ? 5.072 -3.800 -20.160 1.00 88.56 321 GLY A C 1
ATOM 2525 O O . GLY A 1 321 ? 4.310 -3.486 -19.244 1.00 88.56 321 GLY A O 1
ATOM 2526 N N . PRO A 1 322 ? 6.404 -3.879 -19.972 1.00 82.00 322 PRO A N 1
ATOM 2527 C CA . PRO A 1 322 ? 7.056 -3.489 -18.718 1.00 82.00 322 PRO A CA 1
ATOM 2528 C C . PRO A 1 322 ? 6.910 -1.983 -18.499 1.00 82.00 322 PRO A C 1
ATOM 2530 O O . PRO A 1 322 ? 6.930 -1.239 -19.474 1.00 82.00 322 PRO A O 1
ATOM 2533 N N . THR A 1 323 ? 6.785 -1.521 -17.251 1.00 82.50 323 THR A N 1
ATOM 2534 C CA . THR A 1 323 ? 6.572 -0.093 -16.973 1.00 82.50 323 THR A CA 1
ATOM 2535 C C . THR A 1 323 ? 7.725 0.590 -16.250 1.00 82.50 323 THR A C 1
ATOM 2537 O O . THR A 1 323 ? 8.251 0.106 -15.248 1.00 82.50 323 THR A O 1
ATOM 2540 N N . ALA A 1 324 ? 8.031 1.772 -16.790 1.00 77.19 324 ALA A N 1
ATOM 2541 C CA . ALA A 1 324 ? 8.896 2.842 -16.323 1.00 77.19 324 ALA A CA 1
ATOM 2542 C C . ALA A 1 324 ? 8.535 3.492 -14.966 1.00 77.19 324 ALA A C 1
ATOM 2544 O O . ALA A 1 324 ? 9.392 4.085 -14.311 1.00 77.19 324 ALA A O 1
ATOM 2545 N N . SER A 1 325 ? 7.284 3.397 -14.497 1.00 84.00 325 SER A N 1
ATOM 2546 C CA . SER A 1 325 ? 6.812 4.162 -13.324 1.00 84.00 325 SER A CA 1
ATOM 2547 C C . SER A 1 325 ? 6.157 3.298 -12.247 1.00 84.00 325 SER A C 1
ATOM 2549 O O . SER A 1 325 ? 5.251 2.525 -12.534 1.00 84.00 325 SER A O 1
ATOM 2551 N N . THR A 1 326 ? 6.573 3.459 -10.990 1.00 84.50 326 THR A N 1
ATOM 2552 C CA . THR A 1 326 ? 5.943 2.863 -9.803 1.00 84.50 326 THR A CA 1
ATOM 2553 C C . THR A 1 326 ? 4.511 3.363 -9.648 1.00 84.50 326 THR A C 1
ATOM 2555 O O . THR A 1 326 ? 3.627 2.590 -9.286 1.00 84.50 326 THR A O 1
ATOM 2558 N N . ALA A 1 327 ? 4.248 4.636 -9.961 1.00 91.62 327 ALA A N 1
ATOM 2559 C CA . ALA A 1 327 ? 2.893 5.171 -9.953 1.00 91.62 327 ALA A CA 1
ATOM 2560 C C . ALA A 1 327 ? 2.029 4.552 -11.055 1.00 91.62 327 ALA A C 1
ATOM 2562 O O . ALA A 1 327 ? 0.886 4.199 -10.787 1.00 91.62 327 ALA A O 1
ATOM 2563 N N . ALA A 1 328 ? 2.555 4.354 -12.267 1.00 93.38 328 ALA A N 1
ATOM 2564 C CA . ALA A 1 328 ? 1.823 3.619 -13.300 1.00 93.38 328 ALA A CA 1
ATOM 2565 C C . ALA A 1 328 ? 1.599 2.154 -12.889 1.00 93.38 328 ALA A C 1
ATOM 2567 O O . ALA A 1 328 ? 0.490 1.638 -13.010 1.00 93.38 328 ALA A O 1
ATOM 2568 N N . TYR A 1 329 ? 2.631 1.511 -12.344 1.00 91.62 329 TYR A N 1
ATOM 2569 C CA . TYR A 1 329 ? 2.622 0.126 -11.885 1.00 91.62 329 TYR A CA 1
ATOM 2570 C C . TYR A 1 329 ? 1.570 -0.133 -10.798 1.00 91.62 329 TYR A C 1
ATOM 2572 O O . TYR A 1 329 ? 0.593 -0.842 -11.034 1.00 91.62 329 TYR A O 1
ATOM 2580 N N . GLU A 1 330 ? 1.713 0.494 -9.629 1.00 94.06 330 GLU A N 1
ATOM 2581 C CA . GLU A 1 330 ? 0.773 0.339 -8.511 1.00 94.06 330 GLU A CA 1
ATOM 2582 C C . GLU A 1 330 ? -0.577 0.983 -8.817 1.00 94.06 330 GLU A C 1
ATOM 2584 O O . GLU A 1 330 ? -1.626 0.464 -8.435 1.00 94.06 330 GLU A O 1
ATOM 2589 N N . GLY A 1 331 ? -0.573 2.095 -9.553 1.00 97.81 331 GLY A N 1
ATOM 2590 C CA . GLY A 1 331 ? -1.794 2.752 -9.990 1.00 97.81 331 GLY A CA 1
ATOM 2591 C C . GLY A 1 331 ? -2.649 1.853 -10.875 1.00 97.81 331 GLY A C 1
ATOM 2592 O O . GLY A 1 331 ? -3.868 1.879 -10.753 1.00 97.81 331 GLY A O 1
ATOM 2593 N N . LEU A 1 332 ? -2.057 1.009 -11.726 1.00 98.19 332 LEU A N 1
ATOM 2594 C CA . LEU A 1 332 ? -2.834 0.106 -12.572 1.00 98.19 332 LEU A CA 1
ATOM 2595 C C . LEU A 1 332 ? -3.604 -0.900 -11.714 1.00 98.19 332 LEU A C 1
ATOM 2597 O O . LEU A 1 332 ? -4.803 -1.083 -11.932 1.00 98.19 332 LEU A O 1
ATOM 2601 N N . ALA A 1 333 ? -2.945 -1.485 -10.712 1.00 97.75 333 ALA A N 1
ATOM 2602 C CA . ALA A 1 333 ? -3.575 -2.396 -9.763 1.00 97.75 333 ALA A CA 1
ATOM 2603 C C . ALA A 1 333 ? -4.735 -1.722 -9.017 1.00 97.75 333 ALA A C 1
ATOM 2605 O O . ALA A 1 333 ? -5.864 -2.215 -9.066 1.00 97.75 333 ALA A O 1
ATOM 2606 N N . TYR A 1 334 ? -4.512 -0.529 -8.458 1.00 97.94 334 TYR A N 1
ATOM 2607 C CA . TYR A 1 334 ? -5.567 0.235 -7.785 1.00 97.94 334 TYR A CA 1
ATOM 2608 C C . TYR A 1 334 ? -6.653 0.767 -8.736 1.00 97.94 334 TYR A C 1
ATOM 2610 O O . TYR A 1 334 ? -7.781 0.984 -8.309 1.00 97.94 334 TYR A O 1
ATOM 2618 N N . SER A 1 335 ? -6.383 0.942 -10.031 1.00 98.00 335 SER A N 1
ATOM 2619 C CA . SER A 1 335 ? -7.424 1.317 -11.002 1.00 98.00 335 SER A CA 1
ATOM 2620 C C . SER A 1 335 ? -8.418 0.183 -11.272 1.00 98.00 335 SER A C 1
ATOM 2622 O O . SER A 1 335 ? -9.561 0.435 -11.656 1.00 98.00 335 SER A O 1
ATOM 2624 N N . LEU A 1 336 ? -7.990 -1.071 -11.083 1.00 97.69 336 LEU A N 1
ATOM 2625 C CA . LEU A 1 336 ? -8.821 -2.266 -11.252 1.00 97.69 336 LEU A CA 1
ATOM 2626 C C . LEU A 1 336 ? -9.432 -2.744 -9.935 1.00 97.69 336 LEU A C 1
ATOM 2628 O O . LEU A 1 336 ? -10.543 -3.272 -9.929 1.00 97.69 336 LEU A O 1
ATOM 2632 N N . GLU A 1 337 ? -8.737 -2.514 -8.825 1.00 96.56 337 GLU A N 1
ATOM 2633 C CA . GLU A 1 337 ? -9.231 -2.701 -7.467 1.00 96.56 337 GLU A CA 1
ATOM 2634 C C . GLU A 1 337 ? -9.281 -1.335 -6.764 1.00 96.56 337 GLU A C 1
ATOM 2636 O O . GLU A 1 337 ? -8.365 -0.998 -6.013 1.00 96.56 337 GLU A O 1
ATOM 2641 N N . PRO A 1 338 ? -10.333 -0.516 -6.995 1.00 95.62 338 PRO A N 1
ATOM 2642 C CA . PRO A 1 338 ? -10.396 0.873 -6.535 1.00 95.62 338 PRO A CA 1
ATOM 2643 C C . PRO A 1 338 ? -10.707 0.992 -5.038 1.00 95.62 338 PRO A C 1
ATOM 2645 O O . PRO A 1 338 ? -11.507 1.829 -4.620 1.00 95.62 338 PRO A O 1
ATOM 2648 N N . VAL A 1 339 ? -10.069 0.156 -4.222 1.00 93.38 339 VAL A N 1
ATOM 2649 C CA . VAL A 1 339 ? -10.181 0.089 -2.772 1.00 93.38 339 VAL A CA 1
ATOM 2650 C C . VAL A 1 339 ? -8.778 0.057 -2.173 1.00 93.38 339 VAL A C 1
ATOM 2652 O O . VAL A 1 339 ? -7.986 -0.835 -2.447 1.00 93.38 339 VAL A O 1
ATOM 2655 N N . LEU A 1 340 ? -8.494 1.004 -1.286 1.00 93.06 340 LEU A N 1
ATOM 2656 C CA . LEU A 1 340 ? -7.267 1.072 -0.504 1.00 93.06 340 LEU A CA 1
ATOM 2657 C C . LEU A 1 340 ? -7.642 0.991 0.978 1.00 93.06 340 LEU A C 1
ATOM 2659 O O . LEU A 1 340 ? -8.529 1.705 1.433 1.00 93.06 340 LEU A O 1
ATOM 2663 N N . LEU A 1 341 ? -7.027 0.074 1.732 1.00 89.19 341 LEU A N 1
ATOM 2664 C CA . LEU A 1 341 ? -7.300 -0.133 3.169 1.00 89.19 341 LEU A CA 1
ATOM 2665 C C . LEU A 1 341 ? -8.807 -0.239 3.516 1.00 89.19 341 LEU A C 1
ATOM 2667 O O . LEU A 1 341 ? -9.257 0.228 4.562 1.00 89.19 341 LEU A O 1
ATOM 2671 N N . GLY A 1 342 ? -9.601 -0.846 2.627 1.00 86.75 342 GLY A N 1
ATOM 2672 C CA . GLY A 1 342 ? -11.044 -1.035 2.813 1.00 86.75 342 GLY A CA 1
ATOM 2673 C C . GLY A 1 342 ? -11.916 0.193 2.520 1.00 86.75 342 GLY A C 1
ATOM 2674 O O . GLY A 1 342 ? -13.111 0.167 2.816 1.00 86.75 342 GLY A O 1
ATOM 2675 N N . ARG A 1 343 ? -11.363 1.266 1.944 1.00 88.56 343 ARG A N 1
ATOM 2676 C CA . ARG A 1 343 ? -12.105 2.455 1.496 1.00 88.56 343 ARG A CA 1
ATOM 2677 C C . ARG A 1 343 ? -11.916 2.674 -0.010 1.00 88.56 343 ARG A C 1
ATOM 2679 O O . ARG A 1 343 ? -10.837 2.379 -0.518 1.00 88.56 343 ARG A O 1
ATOM 2686 N N . PRO A 1 344 ? -12.924 3.190 -0.733 1.00 92.06 344 PRO A N 1
ATOM 2687 C CA . PRO A 1 344 ? -12.783 3.461 -2.161 1.00 92.06 344 PRO A CA 1
ATOM 2688 C C . PRO A 1 344 ? -11.736 4.558 -2.422 1.00 92.06 344 PRO A C 1
ATOM 2690 O O . PRO A 1 344 ? -11.568 5.449 -1.592 1.00 92.06 344 PRO A O 1
ATOM 2693 N N . LEU A 1 345 ? -11.043 4.552 -3.566 1.00 94.44 345 LEU A N 1
ATOM 2694 C CA . LEU A 1 345 ? -10.018 5.580 -3.860 1.00 94.44 345 LEU A CA 1
ATOM 2695 C C . LEU A 1 345 ? -10.580 7.005 -3.841 1.00 94.44 345 LEU A C 1
ATOM 2697 O O . LEU A 1 345 ? -9.910 7.941 -3.410 1.00 94.44 345 LEU A O 1
ATOM 2701 N N . THR A 1 346 ? -11.831 7.158 -4.264 1.00 93.31 346 THR A N 1
ATOM 2702 C CA . THR A 1 346 ? -12.577 8.419 -4.254 1.00 93.31 346 THR A CA 1
ATOM 2703 C C . THR A 1 346 ? -12.751 8.995 -2.849 1.00 93.31 346 THR A C 1
ATOM 2705 O O . THR A 1 346 ? -12.804 10.211 -2.707 1.00 93.31 346 THR A O 1
ATOM 2708 N N . TYR A 1 347 ? -12.758 8.171 -1.796 1.00 90.38 347 TYR A N 1
ATOM 2709 C CA . TYR A 1 347 ? -12.712 8.657 -0.413 1.00 90.38 347 TYR A CA 1
ATOM 2710 C C . TYR A 1 347 ? -11.388 9.381 -0.127 1.00 90.38 347 TYR A C 1
ATOM 2712 O O . TYR A 1 347 ? -11.387 10.517 0.342 1.00 90.38 347 TYR A O 1
ATOM 2720 N N . TYR A 1 348 ? -10.255 8.759 -0.465 1.00 93.19 348 TYR A N 1
ATOM 2721 C CA . TYR A 1 348 ? -8.933 9.364 -0.268 1.00 93.19 348 TYR A CA 1
ATOM 2722 C C . TYR A 1 348 ? -8.734 10.605 -1.134 1.00 93.19 348 TYR A C 1
ATOM 2724 O O . TYR A 1 348 ? -8.162 11.587 -0.673 1.00 93.19 348 TYR A O 1
ATOM 2732 N N . ALA A 1 349 ? -9.233 10.583 -2.369 1.00 93.94 349 ALA A N 1
ATOM 2733 C CA . ALA A 1 349 ? -9.224 11.739 -3.257 1.00 93.94 349 ALA A CA 1
ATOM 2734 C C . ALA A 1 349 ? -9.971 12.928 -2.661 1.00 93.94 349 ALA A C 1
ATOM 2736 O O . ALA A 1 349 ? -9.496 14.056 -2.730 1.00 93.94 349 ALA A O 1
ATOM 2737 N N . ALA A 1 350 ? -11.136 12.669 -2.069 1.00 91.75 350 ALA A N 1
ATOM 2738 C CA . ALA A 1 350 ? -11.964 13.703 -1.480 1.00 91.75 350 ALA A CA 1
ATOM 2739 C C . ALA A 1 350 ? -11.246 14.362 -0.289 1.00 91.75 350 ALA A C 1
ATOM 2741 O O . ALA A 1 350 ? -11.203 15.586 -0.226 1.00 91.75 350 ALA A O 1
ATOM 2742 N N . LEU A 1 351 ? -10.586 13.567 0.566 1.00 89.81 351 LEU A N 1
ATOM 2743 C CA . LEU A 1 351 ? -9.722 14.081 1.638 1.00 89.81 351 LEU A CA 1
ATOM 2744 C C . LEU A 1 351 ? -8.546 14.905 1.095 1.00 89.81 351 LEU A C 1
ATOM 2746 O O . LEU A 1 351 ? -8.281 16.001 1.571 1.00 89.81 351 LEU A O 1
ATOM 2750 N N . MET A 1 352 ? -7.846 14.403 0.073 1.00 94.31 352 MET A N 1
ATOM 2751 C CA . MET A 1 352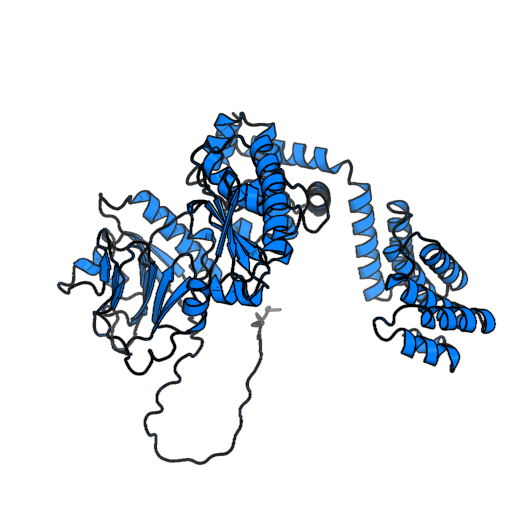 ? -6.709 15.117 -0.518 1.00 94.31 352 MET A CA 1
ATOM 2752 C C . MET A 1 352 ? -7.118 16.441 -1.171 1.00 94.31 352 MET A C 1
ATOM 2754 O O . MET A 1 352 ? -6.346 17.392 -1.130 1.00 94.31 352 MET A O 1
ATOM 2758 N N . LEU A 1 353 ? -8.295 16.511 -1.795 1.00 92.88 353 LEU A N 1
ATOM 2759 C CA . LEU A 1 353 ? -8.803 17.745 -2.397 1.00 92.88 353 LEU A CA 1
ATOM 2760 C C . LEU A 1 353 ? -9.242 18.764 -1.340 1.00 92.88 353 LEU A C 1
ATOM 2762 O O . LEU A 1 353 ? -8.969 19.946 -1.520 1.00 92.88 353 LEU A O 1
ATOM 2766 N N . ASP A 1 354 ? -9.882 18.312 -0.259 1.00 88.94 354 ASP A N 1
ATOM 2767 C CA . ASP A 1 354 ? -10.292 19.163 0.866 1.00 88.94 354 ASP A CA 1
ATOM 2768 C C . ASP A 1 354 ? -9.082 19.784 1.584 1.00 88.94 354 ASP A C 1
ATOM 2770 O O . ASP A 1 354 ? -9.062 20.979 1.866 1.00 88.94 354 ASP A O 1
ATOM 2774 N N . GLU A 1 355 ? -8.014 19.001 1.770 1.00 89.25 355 GLU A N 1
ATOM 2775 C CA . GLU A 1 355 ? -6.756 19.465 2.369 1.00 89.25 355 GLU A CA 1
ATOM 2776 C C . GLU A 1 355 ? -5.845 20.251 1.397 1.00 89.25 355 GLU A C 1
ATOM 2778 O O . GLU A 1 355 ? -4.764 20.678 1.799 1.00 89.25 355 GLU A O 1
ATOM 2783 N N . ASP A 1 356 ? -6.226 20.403 0.123 1.00 93.56 356 ASP A N 1
ATOM 2784 C CA . ASP A 1 356 ? -5.375 20.886 -0.984 1.00 93.56 356 ASP A CA 1
ATOM 2785 C C . ASP A 1 356 ? -4.002 20.180 -1.071 1.00 93.56 356 ASP A C 1
ATOM 2787 O O . ASP A 1 356 ? -2.945 20.774 -1.284 1.00 93.56 356 ASP A O 1
ATOM 2791 N N . ARG A 1 357 ? -4.017 18.856 -0.896 1.00 95.50 357 ARG A N 1
ATOM 2792 C CA . ARG A 1 357 ? -2.846 17.963 -0.904 1.00 95.50 357 ARG A CA 1
ATOM 2793 C C . ARG A 1 357 ? -2.858 16.938 -2.031 1.00 95.50 357 ARG A C 1
ATOM 2795 O O . ARG A 1 357 ? -2.062 16.002 -2.007 1.00 95.50 357 ARG A O 1
ATOM 2802 N N . MET A 1 358 ? -3.753 17.086 -3.007 1.00 96.81 358 MET A N 1
ATOM 2803 C CA . MET A 1 358 ? -3.772 16.221 -4.186 1.00 96.81 358 MET A CA 1
ATOM 2804 C C . MET A 1 358 ? -2.455 16.383 -4.971 1.00 96.81 358 MET A C 1
ATOM 2806 O O . MET A 1 358 ? -2.195 17.491 -5.452 1.00 96.81 358 MET A O 1
ATOM 2810 N N . PRO A 1 359 ? -1.640 15.317 -5.120 1.00 98.00 359 PRO A N 1
ATOM 2811 C CA . PRO A 1 359 ? -0.393 15.382 -5.878 1.00 98.00 359 PRO A CA 1
ATOM 2812 C C . PRO A 1 359 ? -0.638 15.755 -7.340 1.00 98.00 359 PRO A C 1
ATOM 2814 O O . PRO A 1 359 ? -1.651 15.349 -7.918 1.00 98.00 359 PRO A O 1
ATOM 2817 N N . THR A 1 360 ? 0.301 16.482 -7.947 1.00 98.31 360 THR A N 1
ATOM 2818 C CA . THR A 1 360 ? 0.250 16.744 -9.393 1.00 98.31 360 THR A CA 1
ATOM 2819 C C . THR A 1 360 ? 0.618 15.493 -10.190 1.00 98.31 360 THR A C 1
ATOM 2821 O O . THR A 1 360 ? 1.252 14.576 -9.660 1.00 98.31 360 THR A O 1
ATOM 2824 N N . ILE A 1 361 ? 0.300 15.453 -11.487 1.00 98.38 361 ILE A N 1
ATOM 2825 C CA . ILE A 1 361 ? 0.759 14.378 -12.384 1.00 98.38 361 ILE A CA 1
ATOM 2826 C C . ILE A 1 361 ? 2.289 14.278 -12.350 1.00 98.38 361 ILE A C 1
ATOM 2828 O O . ILE A 1 361 ? 2.834 13.179 -12.287 1.00 98.38 361 ILE A O 1
ATOM 2832 N N . ALA A 1 362 ? 2.986 15.418 -12.328 1.00 97.44 362 ALA A N 1
ATOM 2833 C CA . ALA A 1 362 ? 4.444 15.447 -12.255 1.00 97.44 362 ALA A CA 1
ATOM 2834 C C . ALA A 1 362 ? 4.979 14.831 -10.950 1.00 97.44 362 ALA A C 1
ATOM 2836 O O . ALA A 1 362 ? 5.978 14.119 -10.981 1.00 97.44 362 ALA A O 1
ATOM 2837 N N . ASP A 1 363 ? 4.313 15.060 -9.813 1.00 96.62 363 ASP A N 1
ATOM 2838 C CA . ASP A 1 363 ? 4.716 14.457 -8.535 1.00 96.62 363 ASP A CA 1
ATOM 2839 C C . ASP A 1 363 ? 4.475 12.946 -8.498 1.00 96.62 363 ASP A C 1
ATOM 2841 O O . ASP A 1 363 ? 5.189 12.233 -7.797 1.00 96.62 363 ASP A O 1
ATOM 2845 N N . LEU A 1 364 ? 3.474 12.457 -9.237 1.00 97.06 364 LEU A N 1
ATOM 2846 C CA . LEU A 1 364 ? 3.189 11.028 -9.348 1.00 97.06 364 LEU A CA 1
ATOM 2847 C C . LEU A 1 364 ? 4.173 10.313 -10.277 1.00 97.06 364 LEU A C 1
ATOM 2849 O O . LEU A 1 364 ? 4.570 9.192 -9.982 1.00 97.06 364 LEU A O 1
ATOM 2853 N N . LEU A 1 365 ? 4.559 10.934 -11.392 1.00 93.12 365 LEU A N 1
ATOM 2854 C CA . LEU A 1 365 ? 5.445 10.308 -12.379 1.00 93.12 365 LEU A CA 1
ATOM 2855 C C . LEU A 1 365 ? 6.936 10.426 -12.028 1.00 93.12 365 LEU A C 1
ATOM 2857 O O . LEU A 1 365 ? 7.737 9.632 -12.511 1.00 93.12 365 LEU A O 1
ATOM 2861 N N . ASP A 1 366 ? 7.312 11.354 -11.148 1.00 86.50 366 ASP A N 1
ATOM 2862 C CA . ASP A 1 366 ? 8.657 11.431 -10.575 1.00 86.50 366 ASP A CA 1
ATOM 2863 C C . ASP A 1 366 ? 8.799 10.442 -9.403 1.00 86.50 366 ASP A C 1
ATOM 2865 O O . ASP A 1 366 ? 8.185 10.616 -8.352 1.00 86.50 366 ASP A O 1
ATOM 2869 N N . GLU A 1 367 ? 9.630 9.407 -9.564 1.00 78.81 367 GLU A N 1
ATOM 2870 C CA . GLU A 1 367 ? 9.831 8.348 -8.557 1.00 78.81 367 GLU A CA 1
ATOM 2871 C C . GLU A 1 367 ? 10.220 8.873 -7.166 1.00 78.81 367 GLU A C 1
ATOM 2873 O O . GLU A 1 367 ? 9.769 8.356 -6.139 1.00 78.81 367 GLU A O 1
ATOM 2878 N N . GLU A 1 368 ? 11.052 9.911 -7.105 1.00 75.56 368 GLU A N 1
ATOM 2879 C CA . GLU A 1 368 ? 11.555 10.446 -5.841 1.00 75.56 368 GLU A CA 1
ATOM 2880 C C . GLU A 1 368 ? 10.500 11.287 -5.128 1.00 75.56 368 GLU A C 1
ATOM 2882 O O . GLU A 1 368 ? 10.368 11.230 -3.900 1.00 75.56 368 GLU A O 1
ATOM 2887 N N . ARG A 1 369 ? 9.707 12.053 -5.879 1.00 83.06 369 ARG A N 1
ATOM 2888 C CA . ARG A 1 369 ? 8.546 12.756 -5.326 1.00 83.06 369 ARG A CA 1
ATOM 2889 C C . ARG A 1 369 ? 7.470 11.766 -4.909 1.00 83.06 369 ARG A C 1
ATOM 2891 O O . ARG A 1 369 ? 6.987 11.862 -3.782 1.00 83.06 369 ARG A O 1
ATOM 2898 N N . PHE A 1 370 ? 7.183 10.766 -5.736 1.00 84.25 370 PHE A N 1
ATOM 2899 C CA . PHE A 1 370 ? 6.202 9.725 -5.454 1.00 84.25 370 PHE A CA 1
ATOM 2900 C C . PHE A 1 370 ? 6.495 8.997 -4.137 1.00 84.25 370 PHE A C 1
ATOM 2902 O O . PHE A 1 370 ? 5.603 8.808 -3.304 1.00 84.25 370 PHE A O 1
ATOM 2909 N N . ARG A 1 371 ? 7.763 8.650 -3.884 1.00 78.94 371 ARG A N 1
ATOM 2910 C CA . ARG A 1 371 ? 8.202 8.003 -2.635 1.00 78.94 371 ARG A CA 1
ATOM 2911 C C . ARG A 1 371 ? 8.007 8.868 -1.391 1.00 78.94 371 ARG A C 1
ATOM 2913 O O . ARG A 1 371 ? 7.772 8.311 -0.319 1.00 78.94 371 ARG A O 1
ATOM 2920 N N . LYS A 1 372 ? 8.080 10.196 -1.521 1.00 82.62 372 LYS A N 1
ATOM 2921 C CA . LYS A 1 372 ? 7.892 11.155 -0.415 1.00 82.62 372 LYS A CA 1
ATOM 2922 C C . LYS A 1 372 ? 6.424 11.381 -0.059 1.00 82.62 372 LYS A C 1
ATOM 2924 O O . LYS A 1 372 ? 6.135 11.840 1.045 1.00 82.62 372 LYS A O 1
ATOM 2929 N N . ILE A 1 373 ? 5.499 11.062 -0.961 1.00 88.75 373 ILE A N 1
ATOM 2930 C CA . ILE A 1 373 ? 4.063 11.151 -0.691 1.00 88.75 373 ILE A CA 1
ATOM 2931 C C . ILE A 1 373 ? 3.668 10.005 0.268 1.00 88.75 373 ILE A C 1
ATOM 2933 O O . ILE A 1 373 ? 4.089 8.862 0.062 1.00 88.75 373 ILE A O 1
ATOM 2937 N N . PRO A 1 374 ? 2.851 10.254 1.313 1.00 92.25 374 PRO A N 1
ATOM 2938 C CA . PRO A 1 374 ? 2.352 9.200 2.197 1.00 92.25 374 PRO A CA 1
ATOM 2939 C C . PRO A 1 374 ? 1.678 8.052 1.429 1.00 92.25 374 PRO A C 1
ATOM 2941 O O . PRO A 1 374 ? 0.932 8.299 0.483 1.00 92.25 374 PRO A O 1
ATOM 2944 N N . ASN A 1 375 ? 1.870 6.799 1.865 1.00 87.62 375 ASN A N 1
ATOM 2945 C CA . ASN A 1 375 ? 1.358 5.606 1.164 1.00 87.62 375 ASN A CA 1
ATOM 2946 C C . ASN A 1 375 ? -0.142 5.684 0.835 1.00 87.62 375 ASN A C 1
ATOM 2948 O O . ASN A 1 375 ? -0.548 5.333 -0.270 1.00 87.62 375 ASN A O 1
ATOM 2952 N N . SER A 1 376 ? -0.958 6.164 1.780 1.00 88.88 376 SER A N 1
ATOM 2953 C CA . SER A 1 376 ? -2.406 6.320 1.594 1.00 88.88 376 SER A CA 1
ATOM 2954 C C . SER A 1 376 ? -2.768 7.315 0.489 1.00 88.88 376 SER A C 1
ATOM 2956 O O . SER A 1 376 ? -3.768 7.128 -0.194 1.00 88.88 376 SER A O 1
ATOM 2958 N N . GLN A 1 377 ? -1.954 8.353 0.299 1.00 95.44 377 GLN A N 1
ATOM 2959 C CA . GLN A 1 377 ? -2.169 9.392 -0.705 1.00 95.44 377 GLN A CA 1
ATOM 2960 C C . GLN A 1 377 ? -1.613 8.961 -2.061 1.00 95.44 377 GLN A C 1
ATOM 2962 O O . GLN A 1 377 ? -2.329 8.999 -3.058 1.00 95.44 377 GLN A O 1
ATOM 2967 N N . ARG A 1 378 ? -0.363 8.481 -2.100 1.00 95.62 378 ARG A N 1
ATOM 2968 C CA . ARG A 1 378 ? 0.333 8.177 -3.358 1.00 95.62 378 ARG A CA 1
ATOM 2969 C C . ARG A 1 378 ? -0.345 7.061 -4.141 1.00 95.62 378 ARG A C 1
ATOM 2971 O O . ARG A 1 378 ? -0.538 7.194 -5.341 1.00 95.62 378 ARG A O 1
ATOM 2978 N N . PHE A 1 379 ? -0.756 5.988 -3.463 1.00 96.38 379 PHE A N 1
ATOM 2979 C CA . PHE A 1 379 ? -1.383 4.847 -4.124 1.00 96.38 379 PHE A CA 1
ATOM 2980 C C . PHE A 1 379 ? -2.814 5.155 -4.558 1.00 96.38 379 PHE A C 1
ATOM 2982 O O . PHE A 1 379 ? -3.213 4.765 -5.652 1.00 96.38 379 PHE A O 1
ATOM 2989 N N . ALA A 1 380 ? -3.560 5.926 -3.759 1.00 97.31 380 ALA A N 1
ATOM 2990 C CA . ALA A 1 380 ? -4.880 6.387 -4.166 1.00 97.31 380 ALA A CA 1
ATOM 2991 C C . ALA A 1 380 ? -4.807 7.327 -5.377 1.00 97.31 380 ALA A C 1
ATOM 2993 O O . ALA A 1 380 ? -5.518 7.115 -6.357 1.00 97.31 380 ALA A O 1
ATOM 2994 N N . ALA A 1 381 ? -3.921 8.326 -5.341 1.00 98.19 381 ALA A N 1
ATOM 2995 C CA . ALA A 1 381 ? -3.723 9.270 -6.435 1.00 98.19 381 ALA A CA 1
ATOM 2996 C C . ALA A 1 381 ? -3.218 8.579 -7.713 1.00 98.19 381 ALA A C 1
ATOM 2998 O O . ALA A 1 381 ? -3.743 8.845 -8.791 1.00 98.19 381 ALA A O 1
ATOM 2999 N N . ALA A 1 382 ? -2.275 7.638 -7.598 1.00 98.44 382 ALA A N 1
ATOM 3000 C CA . ALA A 1 382 ? -1.815 6.814 -8.715 1.00 98.44 382 ALA A CA 1
ATOM 3001 C C . ALA A 1 382 ? -2.939 5.950 -9.309 1.00 98.44 382 ALA A C 1
ATOM 3003 O O . ALA A 1 382 ? -3.092 5.892 -10.529 1.00 98.44 382 ALA A O 1
ATOM 300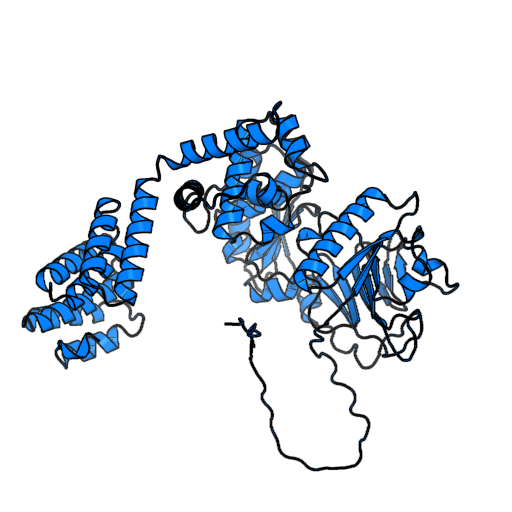4 N N . GLY A 1 383 ? -3.760 5.320 -8.461 1.00 98.38 383 GLY A N 1
ATOM 3005 C CA . GLY A 1 383 ? -4.921 4.546 -8.902 1.00 98.38 383 GLY A CA 1
ATOM 3006 C C . GLY A 1 383 ? -5.930 5.391 -9.676 1.00 98.38 383 GLY A C 1
ATOM 3007 O O . GLY A 1 383 ? -6.396 4.988 -10.738 1.00 98.38 383 GLY A O 1
ATOM 3008 N N . LEU A 1 384 ? -6.208 6.605 -9.195 1.00 98.38 384 LEU A N 1
ATOM 3009 C CA . LEU A 1 384 ? -7.081 7.570 -9.871 1.00 98.38 384 LEU A CA 1
ATOM 3010 C C . LEU A 1 384 ? -6.490 8.063 -11.190 1.00 98.38 384 LEU A C 1
ATOM 3012 O O . LEU A 1 384 ? -7.223 8.161 -12.170 1.00 98.38 384 LEU A O 1
ATOM 3016 N N . LEU A 1 385 ? -5.181 8.336 -11.233 1.00 98.56 385 LEU A N 1
ATOM 3017 C CA . LEU A 1 385 ? -4.486 8.717 -12.462 1.00 98.56 385 LEU A CA 1
ATOM 3018 C C . LEU A 1 385 ? -4.626 7.621 -13.522 1.00 98.56 385 LEU A C 1
ATOM 3020 O O . LEU A 1 385 ? -4.972 7.919 -14.662 1.00 98.56 385 LEU A O 1
ATOM 3024 N N . MET A 1 386 ? -4.417 6.354 -13.152 1.00 98.44 386 MET A N 1
ATOM 3025 C CA . MET A 1 386 ? -4.552 5.236 -14.089 1.00 98.44 386 MET A CA 1
ATOM 3026 C C . MET A 1 386 ? -6.004 4.993 -14.510 1.00 98.44 386 MET A C 1
ATOM 3028 O O . MET A 1 386 ? -6.245 4.711 -15.682 1.00 98.44 386 MET A O 1
ATOM 3032 N N . SER A 1 387 ? -6.978 5.150 -13.608 1.00 98.12 387 SER A N 1
ATOM 3033 C CA . SER A 1 387 ? -8.402 5.105 -13.971 1.00 98.12 387 SER A CA 1
ATOM 3034 C C . SER A 1 387 ? -8.754 6.190 -14.986 1.00 98.12 387 SER A C 1
ATOM 3036 O O . SER A 1 387 ? -9.315 5.886 -16.037 1.00 98.12 387 SER A O 1
ATOM 3038 N N . TRP A 1 388 ? -8.350 7.435 -14.721 1.00 98.19 388 TRP A N 1
ATOM 3039 C CA . TRP A 1 388 ? -8.564 8.556 -15.630 1.00 98.19 388 TRP A CA 1
ATOM 3040 C C . TRP A 1 388 ? -7.906 8.315 -16.991 1.00 98.19 388 TRP A C 1
ATOM 3042 O O . TRP A 1 388 ? -8.571 8.426 -18.017 1.00 98.19 388 TRP A O 1
ATOM 3052 N N . LEU A 1 389 ? -6.634 7.908 -17.027 1.00 97.75 389 LEU A N 1
ATOM 3053 C CA . LEU A 1 389 ? -5.939 7.631 -18.286 1.00 97.75 389 LEU A CA 1
ATOM 3054 C C . LEU A 1 389 ? -6.599 6.514 -19.092 1.00 97.75 389 LEU A C 1
ATOM 3056 O O . LEU A 1 389 ? -6.721 6.650 -20.304 1.00 97.75 389 LEU A O 1
ATOM 3060 N N . ARG A 1 390 ? -7.064 5.439 -18.448 1.00 96.50 390 ARG A N 1
ATOM 3061 C CA . ARG A 1 390 ? -7.777 4.348 -19.132 1.00 96.50 390 ARG A CA 1
ATOM 3062 C C . ARG A 1 390 ? -9.126 4.781 -19.710 1.00 96.50 390 ARG A C 1
ATOM 3064 O O . ARG A 1 390 ? -9.575 4.181 -20.681 1.00 96.50 390 ARG A O 1
ATOM 3071 N N . GLU A 1 391 ? -9.770 5.785 -19.119 1.00 97.00 391 GLU A N 1
ATOM 3072 C CA . GLU A 1 391 ? -11.012 6.370 -19.637 1.00 97.00 391 GLU A CA 1
ATOM 3073 C C . GLU A 1 391 ? -10.767 7.364 -20.777 1.00 97.00 391 GLU A C 1
ATOM 3075 O O . GLU A 1 391 ? -11.571 7.433 -21.706 1.00 97.00 391 GLU A O 1
ATOM 3080 N N . GLN A 1 392 ? -9.693 8.157 -20.698 1.00 97.50 392 GLN A N 1
ATOM 3081 C CA . GLN A 1 392 ? -9.433 9.239 -21.653 1.00 97.50 392 GLN A CA 1
ATOM 3082 C C . GLN A 1 392 ? -8.587 8.811 -22.857 1.00 97.50 392 GLN A C 1
ATOM 3084 O O . GLN A 1 392 ? -8.774 9.340 -23.952 1.00 97.50 392 GLN A O 1
ATOM 3089 N N . ALA A 1 393 ? -7.642 7.890 -22.671 1.00 96.44 393 ALA A N 1
ATOM 3090 C CA . ALA A 1 393 ? -6.766 7.415 -23.732 1.00 96.44 393 ALA A CA 1
ATOM 3091 C C . ALA A 1 393 ? -7.362 6.184 -24.426 1.00 96.44 393 ALA A C 1
ATOM 3093 O O . ALA A 1 393 ? -7.987 5.323 -23.804 1.00 96.44 393 ALA A O 1
ATOM 3094 N N . GLY A 1 394 ? -7.115 6.055 -25.731 1.00 95.06 394 GLY A N 1
ATOM 3095 C CA . GLY A 1 394 ? -7.375 4.801 -26.429 1.00 95.06 394 GLY A CA 1
ATOM 3096 C C . GLY A 1 394 ? -6.493 3.674 -25.877 1.00 95.06 394 GLY A C 1
ATOM 3097 O O . GLY A 1 394 ? -5.392 3.904 -25.375 1.00 95.06 394 GLY A O 1
ATOM 3098 N N . LYS A 1 395 ? -6.967 2.423 -25.965 1.00 94.75 395 LYS A N 1
ATOM 3099 C CA . LYS A 1 395 ? -6.263 1.252 -25.402 1.00 94.75 395 LYS A CA 1
ATOM 3100 C C . LYS A 1 395 ? -4.811 1.145 -25.888 1.00 94.75 395 LYS A C 1
ATOM 3102 O O . LYS A 1 395 ? -3.934 0.758 -25.119 1.00 94.75 395 LYS A O 1
ATOM 3107 N N . LYS A 1 396 ? -4.564 1.461 -27.163 1.00 96.00 396 LYS A N 1
ATOM 3108 C CA . LYS A 1 396 ? -3.236 1.376 -27.780 1.00 96.00 396 LYS A CA 1
ATOM 3109 C C . LYS A 1 396 ? -2.313 2.472 -27.254 1.00 96.00 396 LYS A C 1
ATOM 3111 O O . LYS A 1 396 ? -1.160 2.197 -26.938 1.00 96.00 396 LYS A O 1
ATOM 3116 N N . GLU A 1 397 ? -2.820 3.692 -27.163 1.00 97.12 397 GLU A N 1
ATOM 3117 C CA . GLU A 1 397 ? -2.086 4.861 -26.699 1.00 97.12 397 GLU A CA 1
ATOM 3118 C C . GLU A 1 397 ? -1.762 4.732 -25.203 1.00 97.12 397 GLU A C 1
ATOM 3120 O O . GLU A 1 397 ? -0.625 4.970 -24.803 1.00 97.12 397 GLU A O 1
ATOM 3125 N N . PHE A 1 398 ? -2.713 4.242 -24.398 1.00 96.75 398 PHE A N 1
ATOM 3126 C CA . PHE A 1 398 ? -2.489 3.903 -22.992 1.00 96.75 398 PHE A CA 1
ATOM 3127 C C . PHE A 1 398 ? -1.383 2.857 -22.819 1.00 96.75 398 PHE A C 1
ATOM 3129 O O . PHE A 1 398 ? -0.472 3.065 -22.023 1.00 96.75 398 PHE A O 1
ATOM 3136 N N . ALA A 1 399 ? -1.431 1.754 -23.577 1.00 96.12 399 ALA A N 1
ATOM 3137 C CA . ALA A 1 399 ? -0.408 0.711 -23.500 1.00 96.12 399 ALA A CA 1
ATOM 3138 C C . ALA A 1 399 ? 0.981 1.253 -23.877 1.00 96.12 399 ALA A C 1
ATOM 3140 O O . ALA A 1 399 ? 1.942 1.025 -23.150 1.00 96.12 399 ALA A O 1
ATOM 3141 N N . ALA A 1 400 ? 1.070 2.037 -24.958 1.00 94.75 400 ALA A N 1
ATOM 3142 C CA . ALA A 1 400 ? 2.322 2.649 -25.396 1.00 94.75 400 ALA A CA 1
ATOM 3143 C C . ALA A 1 400 ? 2.921 3.590 -24.337 1.00 94.75 400 ALA A C 1
ATOM 3145 O O . ALA A 1 400 ? 4.133 3.575 -24.124 1.00 94.75 400 ALA A O 1
ATOM 3146 N N . TRP A 1 401 ? 2.082 4.383 -23.662 1.00 96.25 401 TRP A N 1
ATOM 3147 C CA . TRP A 1 401 ? 2.512 5.246 -22.563 1.00 96.25 401 TRP A CA 1
ATOM 3148 C C . TRP A 1 401 ? 2.949 4.449 -21.333 1.00 96.25 401 TRP A C 1
ATOM 3150 O O . TRP A 1 401 ? 4.022 4.699 -20.790 1.00 96.25 401 TRP A O 1
ATOM 3160 N N . TYR A 1 402 ? 2.142 3.466 -20.921 1.00 94.88 402 TYR A N 1
ATOM 3161 C CA . TYR A 1 402 ? 2.420 2.614 -19.767 1.00 94.88 402 TYR A CA 1
ATOM 3162 C C . TYR A 1 402 ? 3.786 1.932 -19.890 1.00 94.88 402 TYR A C 1
ATOM 3164 O O . TYR A 1 402 ? 4.539 1.884 -18.915 1.00 94.88 402 TYR A O 1
ATOM 3172 N N . SER A 1 403 ? 4.122 1.463 -21.097 1.00 87.69 403 SER A N 1
ATOM 3173 C CA . SER A 1 403 ? 5.401 0.820 -21.396 1.00 87.69 403 SER A CA 1
ATOM 3174 C C . SER A 1 403 ? 6.546 1.771 -21.754 1.00 87.69 403 SER A C 1
ATOM 3176 O O . SER A 1 403 ? 7.592 1.324 -22.229 1.00 87.69 403 SER A O 1
ATOM 3178 N N . SER A 1 404 ? 6.357 3.084 -21.607 1.00 87.31 404 SER A N 1
ATOM 3179 C CA . SER A 1 404 ? 7.426 4.050 -21.857 1.00 87.31 404 SER A CA 1
ATOM 3180 C C . SER A 1 404 ? 8.578 3.826 -20.865 1.00 87.31 404 SER A C 1
ATOM 3182 O O . SER A 1 404 ? 8.321 3.617 -19.676 1.00 87.31 404 SER A O 1
ATOM 3184 N N . PRO A 1 405 ? 9.849 3.892 -21.311 1.00 75.06 405 PRO A N 1
ATOM 3185 C CA . PRO A 1 405 ? 11.002 3.803 -20.416 1.00 75.06 405 PRO A CA 1
ATOM 3186 C C . PRO A 1 405 ? 11.140 5.023 -19.491 1.00 75.06 405 PRO A C 1
ATOM 3188 O O . PRO A 1 405 ? 11.838 4.939 -18.484 1.00 75.06 405 PRO A O 1
ATOM 3191 N N . ASP A 1 406 ? 10.500 6.142 -19.840 1.00 79.12 406 ASP A N 1
ATOM 3192 C CA . ASP A 1 406 ? 10.542 7.401 -19.090 1.00 79.12 406 ASP A CA 1
ATOM 3193 C C . ASP A 1 406 ? 9.169 8.096 -19.176 1.00 79.12 406 ASP A C 1
ATOM 3195 O O . ASP A 1 406 ? 8.972 9.007 -19.983 1.00 79.12 406 ASP A O 1
ATOM 3199 N N . PRO A 1 407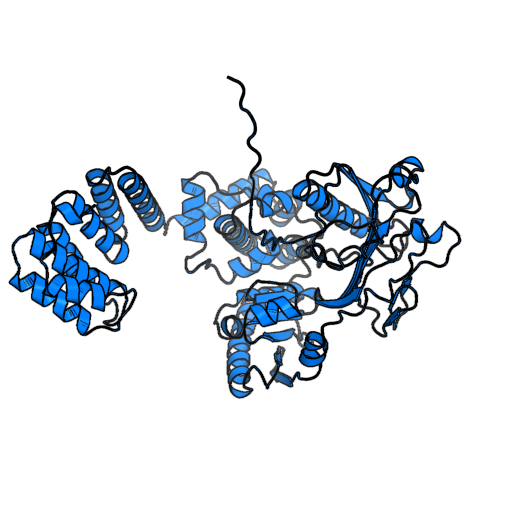 ? 8.142 7.577 -18.478 1.00 87.00 407 PRO A N 1
ATOM 3200 C CA . PRO A 1 407 ? 6.822 8.189 -18.474 1.00 87.00 407 PRO A CA 1
ATOM 3201 C C . PRO A 1 407 ? 6.867 9.493 -17.672 1.00 87.00 407 PRO A C 1
ATOM 3203 O O . PRO A 1 407 ? 7.167 9.510 -16.483 1.00 87.00 407 PRO A O 1
ATOM 3206 N N . ASP A 1 408 ? 6.508 10.585 -18.327 1.00 93.25 408 ASP A N 1
ATOM 3207 C CA . ASP A 1 408 ? 6.489 11.935 -17.773 1.00 93.25 408 ASP A CA 1
ATOM 3208 C C . ASP A 1 408 ? 5.199 12.672 -18.172 1.00 93.25 408 ASP A C 1
ATOM 3210 O O . ASP A 1 408 ? 4.329 12.144 -18.875 1.00 93.25 408 ASP A O 1
ATOM 3214 N N . THR A 1 409 ? 5.039 13.912 -17.707 1.00 95.75 409 THR A N 1
ATOM 3215 C CA . THR A 1 409 ? 3.832 14.698 -17.996 1.00 95.75 409 THR A CA 1
ATOM 3216 C C . THR A 1 409 ? 3.699 15.044 -19.486 1.00 95.75 409 THR A C 1
ATOM 3218 O O . THR A 1 409 ? 2.578 15.174 -19.977 1.00 95.75 409 THR A O 1
ATOM 3221 N N . GLU A 1 410 ? 4.809 15.182 -20.219 1.00 96.62 410 GLU A N 1
ATOM 3222 C CA . GLU A 1 410 ? 4.807 15.493 -21.658 1.00 96.62 410 GLU A CA 1
ATOM 3223 C C . GLU A 1 410 ? 4.336 14.297 -22.489 1.00 96.62 410 GLU A C 1
ATOM 3225 O O . GLU A 1 410 ? 3.404 14.415 -23.286 1.00 96.62 410 GLU A O 1
ATOM 3230 N N . SER A 1 411 ? 4.919 13.121 -22.265 1.00 96.12 411 SER A N 1
ATOM 3231 C CA . SER A 1 411 ? 4.514 11.870 -22.910 1.00 96.12 411 SER A CA 1
ATOM 3232 C C . SER A 1 411 ? 3.071 11.493 -22.572 1.00 96.12 411 SER A C 1
ATOM 3234 O O . SER A 1 411 ? 2.335 11.051 -23.457 1.00 96.12 411 SER A O 1
ATOM 3236 N N . LEU A 1 412 ? 2.627 11.731 -21.332 1.00 97.31 412 LEU A N 1
ATOM 3237 C CA . LEU A 1 412 ? 1.231 11.552 -20.934 1.00 97.31 412 LEU A CA 1
ATOM 3238 C C . LEU A 1 412 ? 0.309 12.496 -21.712 1.00 97.31 412 LEU A C 1
ATOM 3240 O O . LEU A 1 412 ? -0.695 12.066 -22.282 1.00 97.31 412 LEU A O 1
ATOM 3244 N N . ALA A 1 413 ? 0.642 13.787 -21.765 1.00 97.25 413 ALA A N 1
ATOM 3245 C CA . ALA A 1 413 ? -0.165 14.772 -22.476 1.00 97.25 413 ALA A CA 1
ATOM 3246 C C . ALA A 1 413 ? -0.224 14.489 -23.985 1.00 97.25 413 ALA A C 1
ATOM 3248 O O . ALA A 1 413 ? -1.285 14.648 -24.592 1.00 97.25 413 ALA A O 1
ATOM 3249 N N . ALA A 1 414 ? 0.872 14.006 -24.575 1.00 96.56 414 ALA A N 1
ATOM 3250 C CA . ALA A 1 414 ? 0.929 13.598 -25.975 1.00 96.56 414 ALA A CA 1
ATOM 3251 C C . ALA A 1 414 ? -0.048 12.451 -26.281 1.00 96.56 414 ALA A C 1
ATOM 3253 O O . ALA A 1 414 ? -0.772 12.512 -27.274 1.00 96.56 414 ALA A O 1
ATOM 3254 N N . VAL A 1 415 ? -0.126 11.447 -25.403 1.00 96.12 415 VAL A N 1
ATOM 3255 C CA . VAL A 1 415 ? -1.074 10.320 -25.501 1.00 96.12 415 VAL A CA 1
ATOM 3256 C C . VAL A 1 415 ? -2.531 10.769 -25.397 1.00 96.12 415 VAL A C 1
ATOM 3258 O O . VAL A 1 415 ? -3.402 10.193 -26.045 1.00 96.12 415 VAL A O 1
ATOM 3261 N N . LEU A 1 416 ? -2.790 11.843 -24.654 1.00 96.75 416 LEU A N 1
ATOM 3262 C CA . LEU A 1 416 ? -4.108 12.472 -24.551 1.00 96.75 416 LEU A CA 1
ATOM 3263 C C . LEU A 1 416 ? -4.389 13.511 -25.653 1.00 96.75 416 LEU A C 1
ATOM 3265 O O . LEU A 1 416 ? -5.461 14.116 -25.660 1.00 96.75 416 LEU A O 1
ATOM 3269 N N . GLY A 1 417 ? -3.443 13.767 -26.564 1.00 96.88 417 GLY A N 1
ATOM 3270 C CA . GLY A 1 417 ? -3.583 14.796 -27.599 1.00 96.88 417 GLY A CA 1
ATOM 3271 C C . GLY A 1 417 ? -3.723 16.218 -27.038 1.00 96.88 417 GLY A C 1
ATOM 3272 O O . GLY A 1 417 ? -4.439 17.043 -27.604 1.00 96.88 417 GLY A O 1
ATOM 3273 N N . THR A 1 418 ? -3.078 16.511 -25.906 1.00 97.94 418 THR A N 1
ATOM 3274 C CA . THR A 1 418 ? -3.187 17.786 -25.181 1.00 97.94 418 THR A CA 1
ATOM 3275 C C . THR A 1 418 ? -1.813 18.309 -24.738 1.00 97.94 418 THR A C 1
ATOM 3277 O O . THR A 1 418 ? -0.776 17.775 -25.117 1.00 97.94 418 THR A O 1
ATOM 3280 N N . ARG A 1 419 ? -1.787 19.398 -23.959 1.00 97.94 419 ARG A N 1
ATOM 3281 C CA . ARG A 1 419 ? -0.568 19.953 -23.336 1.00 97.94 419 ARG A CA 1
ATOM 3282 C C . ARG A 1 419 ? -0.512 19.601 -21.842 1.00 97.94 419 ARG A C 1
ATOM 3284 O O . ARG A 1 419 ? -1.581 19.567 -21.229 1.00 97.94 419 ARG A O 1
ATOM 3291 N N . PRO A 1 420 ? 0.676 19.459 -21.220 1.00 97.81 420 PRO A N 1
ATOM 3292 C CA . PRO A 1 420 ? 0.834 19.071 -19.810 1.00 97.81 420 PRO A CA 1
ATOM 3293 C C . PRO A 1 420 ? -0.077 19.806 -18.825 1.00 97.81 420 PRO A C 1
ATOM 3295 O O . PRO A 1 420 ? -0.835 19.183 -18.092 1.00 97.81 420 PRO A O 1
ATOM 3298 N N . GLY A 1 421 ? -0.089 21.143 -18.860 1.00 97.69 421 GLY A N 1
ATOM 3299 C CA . GLY A 1 421 ? -0.929 21.933 -17.951 1.00 97.69 421 GLY A CA 1
ATOM 3300 C C . GLY A 1 421 ? -2.433 21.729 -18.167 1.00 97.69 421 GLY A C 1
ATOM 3301 O O . GLY A 1 421 ? -3.216 21.869 -17.231 1.00 97.69 421 GLY A O 1
ATOM 3302 N N . LYS A 1 422 ? -2.854 21.364 -19.386 1.00 98.06 422 LYS A N 1
ATOM 3303 C CA . LYS A 1 422 ? -4.255 21.040 -19.670 1.00 98.06 422 LYS A CA 1
ATOM 3304 C C . LYS A 1 422 ? -4.605 19.622 -19.213 1.00 98.06 422 LYS A C 1
ATOM 3306 O O . LYS A 1 422 ? -5.697 19.448 -18.683 1.00 98.06 422 LYS A O 1
ATOM 3311 N N . ALA A 1 423 ? -3.691 18.660 -19.358 1.00 98.06 423 ALA A N 1
ATOM 3312 C CA . ALA A 1 423 ? -3.834 17.316 -18.795 1.00 98.06 423 ALA A CA 1
ATOM 3313 C C . ALA A 1 423 ? -3.976 17.368 -17.264 1.00 98.06 423 ALA A C 1
ATOM 3315 O O . ALA A 1 423 ? -4.910 16.790 -16.720 1.00 98.06 423 ALA A O 1
ATOM 3316 N N . GLU A 1 424 ? -3.122 18.143 -16.588 1.00 98.31 424 GLU A N 1
ATOM 3317 C CA . GLU A 1 424 ? -3.188 18.379 -15.139 1.00 98.31 424 GLU A CA 1
ATOM 3318 C C . GLU A 1 424 ? -4.559 18.932 -14.717 1.00 98.31 424 GLU A C 1
ATOM 3320 O O . GLU A 1 424 ? -5.217 18.397 -13.824 1.00 98.31 424 GLU A O 1
ATOM 3325 N N . GLN A 1 425 ? -5.034 19.973 -15.413 1.00 98.19 425 GLN A N 1
ATOM 3326 C CA . GLN A 1 425 ? -6.353 20.550 -15.164 1.00 98.19 425 GLN A CA 1
ATOM 3327 C C . GLN A 1 425 ? -7.470 19.509 -15.347 1.00 98.19 425 GLN A C 1
ATOM 3329 O O . GLN A 1 425 ? -8.338 19.383 -14.485 1.00 98.19 425 GLN A O 1
ATOM 3334 N N . GLN A 1 426 ? -7.450 18.757 -16.452 1.00 98.25 426 GLN A N 1
ATOM 3335 C CA . GLN A 1 426 ? -8.463 17.743 -16.761 1.00 98.25 426 GLN A CA 1
ATOM 3336 C C . GLN A 1 426 ? -8.474 16.610 -15.732 1.00 98.25 426 GLN A C 1
ATOM 3338 O O . GLN A 1 426 ? -9.549 16.171 -15.327 1.00 98.25 426 GLN A O 1
ATOM 3343 N N . PHE A 1 427 ? -7.303 16.166 -15.273 1.00 98.12 427 PHE A N 1
ATOM 3344 C CA . PHE A 1 427 ? -7.185 15.163 -14.222 1.00 98.12 427 PHE A CA 1
ATOM 3345 C C . PHE A 1 427 ? -7.779 15.655 -12.899 1.00 98.12 427 PHE A C 1
ATOM 3347 O O . PHE A 1 427 ? -8.555 14.937 -12.262 1.00 98.12 427 PHE A O 1
ATOM 3354 N N . ARG A 1 428 ? -7.480 16.897 -12.494 1.00 97.31 428 ARG A N 1
ATOM 3355 C CA . ARG A 1 428 ? -8.033 17.486 -11.265 1.00 97.31 428 ARG A CA 1
ATOM 3356 C C . ARG A 1 428 ? -9.548 17.680 -11.353 1.00 97.31 428 ARG A C 1
ATOM 3358 O O . ARG A 1 428 ? -10.254 17.367 -10.394 1.00 97.31 428 ARG A O 1
ATOM 3365 N N . GLU A 1 429 ? -10.060 18.147 -12.490 1.00 97.19 429 GLU A N 1
ATOM 3366 C CA . GLU A 1 429 ? -11.502 18.282 -12.744 1.00 97.19 429 GLU A CA 1
ATOM 3367 C C . GLU A 1 429 ? -12.210 16.921 -12.701 1.00 97.19 429 GLU A C 1
ATOM 3369 O O . GLU A 1 429 ? -13.223 16.779 -12.012 1.00 97.19 429 GLU A O 1
ATOM 3374 N N . TRP A 1 430 ? -11.650 15.907 -13.369 1.00 97.44 430 TRP A N 1
ATOM 3375 C CA . TRP A 1 430 ? -12.170 14.540 -13.347 1.00 97.44 430 TRP A CA 1
ATOM 3376 C C . TRP A 1 430 ? -12.175 13.975 -11.926 1.00 97.44 430 TRP A C 1
ATOM 3378 O O . TRP A 1 430 ? -13.214 13.521 -11.454 1.00 97.44 430 TRP A O 1
ATOM 3388 N N . THR A 1 431 ? -11.064 14.096 -11.197 1.00 96.25 431 THR A N 1
ATOM 3389 C CA . THR A 1 431 ? -10.954 13.608 -9.814 1.00 96.25 431 THR A CA 1
ATOM 3390 C C . THR A 1 431 ? -11.985 14.289 -8.915 1.00 96.25 431 THR A C 1
ATOM 3392 O O . THR A 1 431 ? -12.699 13.615 -8.180 1.00 96.25 431 THR A O 1
ATOM 3395 N N . THR A 1 432 ? -12.148 15.609 -9.034 1.00 95.00 432 THR A N 1
ATOM 3396 C CA . THR A 1 432 ? -13.163 16.375 -8.288 1.00 95.00 432 THR A CA 1
ATOM 3397 C C . THR A 1 432 ? -14.589 15.925 -8.616 1.00 95.00 432 THR A C 1
ATOM 3399 O O . THR A 1 432 ? -15.470 15.948 -7.758 1.00 95.00 432 THR A O 1
ATOM 3402 N N . ALA A 1 433 ? -14.858 15.505 -9.854 1.00 94.75 433 ALA A N 1
ATOM 3403 C CA . ALA A 1 433 ? -16.161 14.960 -10.219 1.00 94.75 433 ALA A CA 1
ATOM 3404 C C . ALA A 1 433 ? -16.418 13.599 -9.546 1.00 94.75 433 ALA A C 1
ATOM 3406 O O . ALA A 1 433 ? -17.520 13.383 -9.037 1.00 94.75 433 ALA A O 1
ATOM 3407 N N . GLN A 1 434 ? -15.405 12.726 -9.474 1.00 92.44 434 GLN A N 1
ATOM 3408 C CA . GLN A 1 434 ? -15.512 11.399 -8.849 1.00 92.44 434 GLN A CA 1
ATOM 3409 C C . GLN A 1 434 ? -15.741 11.462 -7.328 1.00 92.44 434 GLN A C 1
ATOM 3411 O O . GLN A 1 434 ? -16.331 10.556 -6.741 1.00 92.44 434 GLN A O 1
ATOM 3416 N N . THR A 1 435 ? -15.307 12.536 -6.664 1.00 90.38 435 THR A N 1
ATOM 3417 C CA . THR A 1 435 ? -15.394 12.665 -5.200 1.00 90.38 435 THR A CA 1
ATOM 3418 C C . THR A 1 435 ? -16.725 13.196 -4.691 1.00 90.38 435 THR A C 1
ATOM 3420 O O . THR A 1 435 ? -16.992 13.103 -3.493 1.00 90.38 435 THR A O 1
ATOM 3423 N N . ARG A 1 436 ? -17.604 13.704 -5.565 1.00 84.75 436 ARG A N 1
ATOM 3424 C CA . ARG A 1 436 ? -18.877 14.330 -5.154 1.00 84.75 436 ARG A CA 1
ATOM 3425 C C . ARG A 1 436 ? -19.760 13.412 -4.308 1.00 84.75 436 ARG A C 1
ATOM 3427 O O . ARG A 1 436 ? -20.410 13.891 -3.382 1.00 84.75 436 ARG A O 1
ATOM 3434 N N . ALA A 1 437 ? -19.750 12.109 -4.595 1.00 78.19 437 ALA A N 1
ATOM 3435 C CA . ALA A 1 437 ? -20.501 11.103 -3.842 1.00 78.19 437 ALA A CA 1
ATOM 3436 C C . ALA A 1 437 ? -19.976 10.883 -2.408 1.00 78.19 437 ALA A C 1
ATOM 3438 O O . ALA A 1 437 ? -20.698 10.354 -1.569 1.00 78.19 437 ALA A O 1
ATOM 3439 N N . HIS A 1 438 ? -18.745 11.311 -2.116 1.00 82.69 438 HIS A N 1
ATOM 3440 C CA . HIS A 1 438 ? -18.067 11.119 -0.833 1.00 82.69 438 HIS A CA 1
ATOM 3441 C C . HIS A 1 438 ? -17.963 12.399 -0.001 1.00 82.69 438 HIS A C 1
ATOM 3443 O O . HIS A 1 438 ? -17.286 12.404 1.023 1.00 82.69 438 HIS A O 1
ATOM 3449 N N . SER A 1 439 ? -18.652 13.478 -0.382 1.00 81.81 439 SER A N 1
ATOM 3450 C CA . SER A 1 439 ? -18.671 14.722 0.401 1.00 81.81 439 SER A CA 1
ATOM 3451 C C . SER A 1 439 ? -19.142 14.493 1.844 1.00 81.81 439 SER A C 1
ATOM 3453 O O . SER A 1 439 ? -18.539 15.013 2.778 1.00 81.81 439 SER A O 1
ATOM 3455 N N . GLY A 1 440 ? -20.152 13.637 2.042 1.00 86.38 440 GLY A N 1
ATOM 3456 C CA . GLY A 1 440 ? -20.599 13.223 3.374 1.00 86.38 440 GLY A CA 1
ATOM 3457 C C . GLY A 1 440 ? -19.561 12.394 4.139 1.00 86.38 440 GLY A C 1
ATOM 3458 O O . GLY A 1 440 ? -19.441 12.540 5.351 1.00 86.38 440 GLY A O 1
ATOM 3459 N N . ASP A 1 441 ? -18.772 11.562 3.454 1.00 85.06 441 ASP A N 1
ATOM 3460 C CA . ASP A 1 441 ? -17.697 10.790 4.090 1.00 85.06 441 ASP A CA 1
ATOM 3461 C C . ASP A 1 441 ? -16.538 11.684 4.546 1.00 85.06 441 ASP A C 1
ATOM 3463 O O . ASP A 1 441 ? -15.981 11.453 5.619 1.00 85.06 441 ASP A O 1
ATOM 3467 N N . VAL A 1 442 ? -16.185 12.694 3.745 1.00 84.25 442 VAL A N 1
ATOM 3468 C CA . VAL A 1 442 ? -15.175 13.701 4.103 1.00 84.25 442 VAL A CA 1
ATOM 3469 C C . VAL A 1 442 ? -15.652 14.526 5.283 1.00 84.25 442 VAL A C 1
ATOM 3471 O O . VAL A 1 442 ? -14.934 14.625 6.272 1.00 84.25 442 VAL A O 1
ATOM 3474 N N . ALA A 1 443 ? -16.881 15.043 5.227 1.00 88.75 443 ALA A N 1
ATOM 3475 C CA . ALA A 1 443 ? -17.448 15.824 6.320 1.00 88.75 443 ALA A CA 1
ATOM 3476 C C . ALA A 1 443 ? -17.547 15.002 7.619 1.00 88.75 443 ALA A C 1
ATOM 3478 O O . ALA A 1 443 ? -17.218 15.497 8.694 1.00 88.75 443 ALA A O 1
ATOM 3479 N N . PHE A 1 444 ? -17.903 13.714 7.519 1.00 92.06 444 PHE A N 1
ATOM 3480 C CA . PHE A 1 444 ? -17.826 12.774 8.637 1.00 92.06 444 PHE A CA 1
ATOM 3481 C C . PHE A 1 444 ? -16.404 12.662 9.203 1.00 92.06 444 PHE A C 1
ATOM 3483 O O . PHE A 1 444 ? -16.219 12.792 10.411 1.00 92.06 444 PHE A O 1
ATOM 3490 N N . ALA A 1 445 ? -15.404 12.405 8.354 1.00 87.75 445 ALA A N 1
ATOM 3491 C CA . ALA A 1 445 ? -14.021 12.216 8.787 1.00 87.75 445 ALA A CA 1
ATOM 3492 C C . ALA A 1 445 ? -13.438 13.488 9.422 1.00 87.75 445 ALA A C 1
ATOM 3494 O O . ALA A 1 445 ? -12.838 13.408 10.492 1.00 87.75 445 ALA A O 1
ATOM 3495 N N . ALA A 1 446 ? -13.679 14.652 8.813 1.00 87.44 446 ALA A N 1
ATOM 3496 C CA . ALA A 1 446 ? -13.271 15.951 9.337 1.00 87.44 446 ALA A CA 1
ATOM 3497 C C . ALA A 1 446 ? -13.876 16.214 10.724 1.00 87.44 446 ALA A C 1
ATOM 3499 O O . ALA A 1 446 ? -13.159 16.591 11.648 1.00 87.44 446 ALA A O 1
ATOM 3500 N N . ALA A 1 447 ? -15.169 15.930 10.905 1.00 94.94 447 ALA A N 1
ATOM 3501 C CA . ALA A 1 447 ? -15.844 16.088 12.188 1.00 94.94 447 ALA A CA 1
ATOM 3502 C C . ALA A 1 447 ? -15.323 15.110 13.265 1.00 94.94 447 ALA A C 1
ATOM 3504 O O . ALA A 1 447 ? -15.200 15.482 14.432 1.00 94.94 447 ALA A O 1
ATOM 3505 N N . VAL A 1 448 ? -14.961 13.874 12.898 1.00 94.81 448 VAL A N 1
ATOM 3506 C CA . VAL A 1 448 ? -14.326 12.915 13.825 1.00 94.81 448 VAL A CA 1
ATOM 3507 C C . VAL A 1 448 ? -12.920 13.367 14.236 1.00 94.81 448 VAL A C 1
ATOM 3509 O O . VAL A 1 448 ? -12.571 13.268 15.413 1.00 94.81 448 VAL A O 1
ATOM 3512 N N . GLU A 1 449 ? -12.109 13.872 13.305 1.00 89.69 449 GLU A N 1
ATOM 3513 C CA . GLU A 1 449 ? -10.767 14.373 13.626 1.00 89.69 449 GLU A CA 1
ATOM 3514 C C . GLU A 1 449 ? -10.815 15.667 14.445 1.00 89.69 449 GLU A C 1
ATOM 3516 O O . GLU A 1 449 ? -10.063 15.798 15.413 1.00 89.69 449 GLU A O 1
ATOM 3521 N N . GLU A 1 450 ? -11.746 16.582 14.150 1.00 92.62 450 GLU A N 1
ATOM 3522 C CA . GLU A 1 450 ? -11.998 17.738 15.014 1.00 92.62 450 GLU A CA 1
ATOM 3523 C C . GLU A 1 450 ? -12.362 17.268 16.423 1.00 92.62 450 GLU A C 1
ATOM 3525 O O . GLU A 1 450 ? -11.730 17.691 17.392 1.00 92.62 450 GLU A O 1
ATOM 3530 N N . ALA A 1 451 ? -13.313 16.340 16.550 1.00 97.00 451 ALA A N 1
ATOM 3531 C CA . ALA A 1 451 ? -13.697 15.805 17.847 1.00 97.00 451 ALA A CA 1
ATOM 3532 C C . ALA A 1 451 ? -12.509 15.228 18.617 1.00 97.00 451 ALA A C 1
ATOM 3534 O O . ALA A 1 451 ? -12.358 15.489 19.809 1.00 97.00 451 ALA A O 1
ATOM 3535 N N . ARG A 1 452 ? -11.641 14.471 17.940 1.00 94.69 452 ARG A N 1
ATOM 3536 C CA . ARG A 1 452 ? -10.432 13.904 18.535 1.00 94.69 452 ARG A CA 1
ATOM 3537 C C . ARG A 1 452 ? -9.474 14.990 19.016 1.00 94.69 452 ARG A C 1
ATOM 3539 O O . ARG A 1 452 ? -8.973 14.890 20.133 1.00 94.69 452 ARG A O 1
ATOM 3546 N N . ALA A 1 453 ? -9.224 16.013 18.202 1.00 92.19 453 ALA A N 1
ATOM 3547 C CA . ALA A 1 453 ? -8.345 17.122 18.562 1.00 92.19 453 ALA A CA 1
ATOM 3548 C C . ALA A 1 453 ? -8.877 17.889 19.783 1.00 92.19 453 ALA A C 1
ATOM 3550 O O . ALA A 1 453 ? -8.133 18.124 20.734 1.00 92.19 453 ALA A O 1
ATOM 3551 N N . ARG A 1 454 ? -10.180 18.199 19.798 1.00 96.94 454 ARG A N 1
ATOM 3552 C CA . ARG A 1 454 ? -10.873 18.820 20.939 1.00 96.94 454 ARG A CA 1
ATOM 3553 C C . ARG A 1 454 ? -10.766 17.953 22.194 1.00 96.94 454 ARG A C 1
ATOM 3555 O O . ARG A 1 454 ? -10.380 18.440 23.252 1.00 96.94 454 ARG A O 1
ATOM 3562 N N . HIS A 1 455 ? -11.022 16.652 22.062 1.00 93.56 455 HIS A N 1
ATOM 3563 C CA . HIS A 1 455 ? -10.959 15.698 23.169 1.00 93.56 455 HIS A CA 1
ATOM 3564 C C . HIS A 1 455 ? -9.553 15.620 23.784 1.00 93.56 455 HIS A C 1
ATOM 3566 O O . HIS A 1 455 ? -9.423 15.644 25.003 1.00 93.56 455 HIS A O 1
ATOM 3572 N N . LEU A 1 456 ? -8.494 15.583 22.965 1.00 93.31 456 LEU A N 1
ATOM 3573 C CA . LEU A 1 456 ? -7.101 15.574 23.440 1.00 93.31 456 LEU A CA 1
ATOM 3574 C C . LEU A 1 456 ? -6.714 16.850 24.204 1.00 93.31 456 LEU A C 1
ATOM 3576 O O . LEU A 1 456 ? -5.853 16.794 25.078 1.00 93.31 456 LEU A O 1
ATOM 3580 N N . ASN A 1 457 ? -7.364 17.974 23.904 1.00 94.50 457 ASN A N 1
ATOM 3581 C CA . ASN A 1 457 ? -7.168 19.244 24.605 1.00 94.50 457 ASN A CA 1
ATOM 3582 C C . ASN A 1 457 ? -8.081 19.404 25.837 1.00 94.50 457 ASN A C 1
ATOM 3584 O O . ASN A 1 457 ? -8.052 20.450 26.481 1.00 94.50 457 ASN A O 1
ATOM 3588 N N . GLY A 1 458 ? -8.904 18.399 26.164 1.00 94.56 458 GLY A N 1
ATOM 3589 C CA . GLY A 1 458 ? -9.892 18.474 27.246 1.00 94.56 458 GLY A CA 1
ATOM 3590 C C . GLY A 1 458 ? -11.124 19.329 26.920 1.00 94.56 458 GLY A C 1
ATOM 3591 O O . GLY A 1 458 ? -11.922 19.630 27.804 1.00 94.56 458 GLY A O 1
ATOM 3592 N N . GLU A 1 459 ? -11.314 19.716 25.657 1.00 97.50 459 GLU A N 1
ATOM 3593 C CA . GLU A 1 459 ? -12.436 20.530 25.170 1.00 97.50 459 GLU A CA 1
ATOM 3594 C C . GLU A 1 459 ? -13.654 19.633 24.870 1.00 97.50 459 GLU A C 1
ATOM 3596 O O . GLU A 1 459 ? -14.084 19.467 23.725 1.00 97.50 459 GLU A O 1
ATOM 3601 N N . TYR A 1 460 ? -14.180 18.969 25.904 1.00 96.75 460 TYR A N 1
ATOM 3602 C CA . TYR A 1 460 ? -15.140 17.872 25.733 1.00 96.75 460 TYR A CA 1
ATOM 3603 C C . TYR A 1 460 ? -16.502 18.299 25.161 1.00 96.75 460 TYR A C 1
ATOM 3605 O O . TYR A 1 460 ? -17.114 17.520 24.431 1.00 96.75 460 TYR A O 1
ATOM 3613 N N . GLU A 1 461 ? -16.981 19.519 25.422 1.00 97.44 461 GLU A N 1
ATOM 3614 C CA . GLU A 1 461 ? -18.238 19.995 24.819 1.00 97.44 461 GLU A CA 1
ATOM 3615 C C . GLU A 1 461 ? -18.110 20.190 23.305 1.00 97.44 461 GLU A C 1
ATOM 3617 O O . GLU A 1 461 ? -18.961 19.740 22.535 1.00 97.44 461 GLU A O 1
ATOM 3622 N N . GLN A 1 462 ? -17.012 20.801 22.859 1.00 97.62 462 GLN A N 1
ATOM 3623 C CA . GLN A 1 462 ? -16.710 20.978 21.441 1.00 97.62 462 GLN A CA 1
ATOM 3624 C C . GLN A 1 462 ? -16.475 19.623 20.768 1.00 97.62 462 GLN A C 1
ATOM 3626 O O . GLN A 1 462 ? -16.945 19.400 19.652 1.00 97.62 462 GLN A O 1
ATOM 3631 N N . ALA A 1 463 ? -15.817 18.689 21.463 1.00 97.94 463 ALA A N 1
ATOM 3632 C CA . ALA A 1 463 ? -15.659 17.323 20.983 1.00 97.94 463 ALA A CA 1
ATOM 3633 C C . ALA A 1 463 ? -17.015 16.628 20.777 1.00 97.94 463 ALA A C 1
ATOM 3635 O O . ALA A 1 463 ? -17.243 16.017 19.733 1.00 97.94 463 ALA A O 1
ATOM 3636 N N . ALA A 1 464 ? -17.945 16.756 21.729 1.00 98.00 464 ALA A N 1
ATOM 3637 C CA . ALA A 1 464 ? -19.290 16.201 21.603 1.00 98.00 464 ALA A CA 1
ATOM 3638 C C . ALA A 1 464 ? -20.061 16.825 20.428 1.00 98.00 464 ALA A C 1
ATOM 3640 O O . ALA A 1 464 ? -20.691 16.097 19.660 1.00 98.00 464 ALA A O 1
ATOM 3641 N N . ALA A 1 465 ? -19.982 18.146 20.245 1.00 97.88 465 ALA A N 1
ATOM 3642 C CA . ALA A 1 465 ? -20.619 18.837 19.124 1.00 97.88 465 ALA A CA 1
ATOM 3643 C C . ALA A 1 465 ? -20.100 18.336 17.764 1.00 97.88 465 ALA A C 1
ATOM 3645 O O . ALA A 1 465 ? -20.894 18.047 16.866 1.00 97.88 465 ALA A O 1
ATOM 3646 N N . ALA A 1 466 ? -18.785 18.151 17.634 1.00 97.38 466 ALA A N 1
ATOM 3647 C CA . ALA A 1 466 ? -18.172 17.609 16.426 1.00 97.38 466 ALA A CA 1
ATOM 3648 C C . ALA A 1 466 ? -18.573 16.137 16.176 1.00 97.38 466 ALA A C 1
ATOM 3650 O O . ALA A 1 466 ? -18.905 15.768 15.052 1.00 97.38 466 ALA A O 1
ATOM 3651 N N . LEU A 1 467 ? -18.673 15.296 17.212 1.00 98.19 467 LEU A N 1
ATOM 3652 C CA . LEU A 1 467 ? -19.174 13.915 17.068 1.00 98.19 467 LEU A CA 1
ATOM 3653 C C . LEU A 1 467 ? -20.652 13.864 16.662 1.00 98.19 467 LEU A C 1
ATOM 3655 O O . LEU A 1 467 ? -21.047 13.000 15.878 1.00 98.19 467 LEU A O 1
ATOM 3659 N N . ILE A 1 468 ? -21.476 14.789 17.162 1.00 98.12 468 ILE A N 1
ATOM 3660 C CA . ILE A 1 468 ? -22.871 14.933 16.727 1.00 98.12 468 ILE A CA 1
ATOM 3661 C C . ILE A 1 468 ? -22.914 15.292 15.242 1.00 98.12 468 ILE A C 1
ATOM 3663 O O . ILE A 1 468 ? -23.652 14.647 14.498 1.00 98.12 468 ILE A O 1
ATOM 3667 N N . LEU A 1 469 ? -22.095 16.254 14.798 1.00 96.75 469 LEU A N 1
ATOM 3668 C CA . LEU A 1 469 ? -21.969 16.611 13.384 1.00 96.75 469 LEU A CA 1
ATOM 3669 C C . LEU A 1 469 ? -21.548 15.401 12.542 1.00 96.75 469 LEU A C 1
ATOM 3671 O O . LEU A 1 469 ? -22.199 15.110 11.539 1.00 96.75 469 LEU A O 1
ATOM 3675 N N . ALA A 1 470 ? -20.549 14.631 12.978 1.00 96.88 470 ALA A N 1
ATOM 3676 C CA . ALA A 1 470 ? -20.156 13.396 12.306 1.00 96.88 470 ALA A CA 1
ATOM 3677 C C . ALA A 1 470 ? -21.356 12.441 12.151 1.00 96.88 470 ALA A C 1
ATOM 3679 O O . ALA A 1 470 ? -21.658 11.979 11.050 1.00 96.88 470 ALA A O 1
ATOM 3680 N N . LEU A 1 471 ? -22.126 12.207 13.215 1.00 96.25 471 LEU A N 1
ATOM 3681 C CA . LEU A 1 471 ? -23.307 11.338 13.162 1.00 96.25 471 LEU A CA 1
ATOM 3682 C C . LEU A 1 471 ? -24.443 11.879 12.277 1.00 96.25 471 LEU A C 1
ATOM 3684 O O . LEU A 1 471 ? -25.278 11.085 11.850 1.00 96.25 471 LEU A O 1
ATOM 3688 N N . THR A 1 472 ? -24.482 13.175 11.938 1.00 96.75 472 THR A N 1
ATOM 3689 C CA . THR A 1 472 ? -25.422 13.671 10.911 1.00 96.75 472 THR A CA 1
ATOM 3690 C C . THR A 1 472 ? -25.085 13.143 9.516 1.00 96.75 472 THR A C 1
ATOM 3692 O O . THR A 1 472 ? -25.986 12.904 8.715 1.00 96.75 472 THR A O 1
ATOM 3695 N N . HIS A 1 473 ? -23.800 12.900 9.242 1.00 92.44 473 HIS A N 1
ATOM 3696 C CA . HIS A 1 473 ? -23.328 12.329 7.983 1.00 92.44 473 HIS A CA 1
ATOM 3697 C C . HIS A 1 473 ? -23.376 10.797 7.982 1.00 92.44 473 HIS A C 1
ATOM 3699 O O . HIS A 1 473 ? -23.634 10.194 6.941 1.00 92.44 473 HIS A O 1
ATOM 3705 N N . LYS A 1 474 ? -23.146 10.157 9.139 1.00 92.06 474 LYS A N 1
ATOM 3706 C CA . LYS A 1 474 ? -23.234 8.696 9.311 1.00 92.06 474 LYS A CA 1
ATOM 3707 C C . LYS A 1 474 ? -23.983 8.318 10.592 1.00 92.06 474 LYS A C 1
ATOM 3709 O O . LYS A 1 474 ? -23.343 8.031 11.606 1.00 92.06 474 LYS A O 1
ATOM 3714 N N . PRO A 1 475 ? -25.325 8.265 10.562 1.00 92.38 475 PRO A N 1
ATOM 3715 C CA . PRO A 1 475 ? -26.127 8.025 11.765 1.00 92.38 475 PRO A CA 1
ATOM 3716 C C . PRO A 1 475 ? -25.916 6.634 12.380 1.00 92.38 475 PRO A C 1
ATOM 3718 O O . PRO A 1 475 ? -26.064 6.477 13.596 1.00 92.38 475 PRO A O 1
ATOM 3721 N N . ASP A 1 476 ? -25.516 5.658 11.565 1.00 90.31 476 ASP A N 1
ATOM 3722 C CA . ASP A 1 476 ? -25.324 4.262 11.972 1.00 90.31 476 ASP A CA 1
ATOM 3723 C C . ASP A 1 476 ? -23.868 3.932 12.361 1.00 90.31 476 ASP A C 1
ATOM 3725 O O . ASP A 1 476 ? -23.534 2.768 12.591 1.00 90.31 476 ASP A O 1
ATOM 3729 N N . ASP A 1 477 ? -22.970 4.926 12.451 1.00 91.81 477 ASP A N 1
ATOM 3730 C CA . ASP A 1 477 ? -21.598 4.678 12.907 1.00 91.81 477 ASP A CA 1
ATOM 3731 C C . ASP A 1 477 ? -21.549 4.476 14.432 1.00 91.81 477 ASP A C 1
ATOM 3733 O O . ASP A 1 477 ? -21.478 5.414 15.233 1.00 91.81 477 ASP A O 1
ATOM 3737 N N . HIS A 1 478 ? -21.600 3.209 14.847 1.00 92.06 478 HIS A N 1
ATOM 3738 C CA . HIS A 1 478 ? -21.609 2.825 16.259 1.00 92.06 478 HIS A CA 1
ATOM 3739 C C . HIS A 1 478 ? -20.317 3.185 17.004 1.00 92.06 478 HIS A C 1
ATOM 3741 O O . HIS A 1 478 ? -20.367 3.400 18.214 1.00 92.06 478 HIS A O 1
ATOM 3747 N N . LYS A 1 479 ? -19.170 3.283 16.318 1.00 93.12 479 LYS A N 1
ATOM 3748 C CA . LYS A 1 479 ? -17.903 3.666 16.960 1.00 93.12 479 LYS A CA 1
ATOM 3749 C C . LYS A 1 479 ? -17.920 5.143 17.330 1.00 93.12 479 LYS A C 1
ATOM 3751 O O . LYS A 1 479 ? -17.685 5.468 18.489 1.00 93.12 479 LYS A O 1
ATOM 3756 N N . THR A 1 480 ? -18.288 6.015 16.395 1.00 95.75 480 THR A N 1
ATOM 3757 C CA . THR A 1 480 ? -18.464 7.450 16.653 1.00 95.75 480 THR A CA 1
ATOM 3758 C C . THR A 1 480 ? -19.531 7.684 17.718 1.00 95.75 480 THR A C 1
ATOM 3760 O O . THR A 1 480 ? -19.339 8.512 18.607 1.00 95.75 480 THR A O 1
ATOM 3763 N N . ARG A 1 481 ? -20.627 6.913 17.704 1.00 96.56 481 ARG A N 1
ATOM 3764 C CA . ARG A 1 481 ? -21.660 6.994 18.746 1.00 96.56 481 ARG A CA 1
ATOM 3765 C C . ARG A 1 481 ? -21.152 6.569 20.125 1.00 96.56 481 ARG A C 1
ATOM 3767 O O . ARG A 1 481 ? -21.453 7.238 21.109 1.00 96.56 481 ARG A O 1
ATOM 3774 N N . PHE A 1 482 ? -20.356 5.506 20.207 1.00 96.00 482 PHE A N 1
ATOM 3775 C CA . PHE A 1 482 ? -19.702 5.104 21.452 1.00 96.00 482 PHE A CA 1
ATOM 3776 C C . PHE A 1 482 ? -18.759 6.203 21.969 1.00 96.00 482 PHE A C 1
ATOM 3778 O O . PHE A 1 482 ? -18.822 6.558 23.144 1.00 96.00 482 PHE A O 1
ATOM 3785 N N . THR A 1 483 ? -17.946 6.805 21.095 1.00 96.62 483 THR A N 1
ATOM 3786 C CA . THR A 1 483 ? -17.073 7.936 21.454 1.00 96.62 483 THR A CA 1
ATOM 3787 C C . THR A 1 483 ? -17.866 9.169 21.901 1.00 96.62 483 THR A C 1
ATOM 3789 O O . THR A 1 483 ? -17.433 9.890 22.802 1.00 96.62 483 THR A O 1
ATOM 3792 N N . LEU A 1 484 ? -19.044 9.418 21.319 1.00 98.06 484 LEU A N 1
ATOM 3793 C CA . LEU A 1 484 ? -19.936 10.490 21.768 1.00 98.06 484 LEU A CA 1
ATOM 3794 C C . LEU A 1 484 ? -20.433 10.227 23.189 1.00 98.06 484 LEU A C 1
ATOM 3796 O O . LEU A 1 484 ? -20.394 11.135 24.014 1.00 98.06 484 LEU A O 1
ATOM 3800 N N . ALA A 1 485 ? -20.834 8.994 23.498 1.00 97.50 485 ALA A N 1
ATOM 3801 C CA . ALA A 1 485 ? -21.273 8.638 24.841 1.00 97.50 485 ALA A CA 1
ATOM 3802 C C . ALA A 1 485 ? -20.166 8.829 25.888 1.00 97.50 485 ALA A C 1
ATOM 3804 O O . ALA A 1 485 ? -20.404 9.455 26.919 1.00 97.50 485 ALA A O 1
ATOM 3805 N N . THR A 1 486 ? -18.941 8.368 25.616 1.00 95.56 486 THR A N 1
ATOM 3806 C CA . THR A 1 486 ? -17.815 8.560 26.547 1.00 95.56 486 THR A CA 1
ATOM 3807 C C . THR A 1 486 ? -17.450 10.036 26.713 1.00 95.56 486 THR A C 1
ATOM 3809 O O . THR A 1 486 ? -17.139 10.480 27.815 1.00 95.56 486 THR A O 1
ATOM 3812 N N . THR A 1 487 ? -17.552 10.833 25.647 1.00 97.19 487 THR A N 1
ATOM 3813 C CA . THR A 1 487 ? -17.347 12.290 25.711 1.00 97.19 487 THR A CA 1
ATOM 3814 C C . THR A 1 487 ? -18.462 12.985 26.506 1.00 97.19 487 THR A C 1
ATOM 3816 O O . THR A 1 487 ? -18.204 13.910 27.275 1.00 97.19 487 THR A O 1
ATOM 3819 N N . ARG A 1 488 ? -19.706 12.506 26.402 1.00 97.44 488 ARG A N 1
ATOM 3820 C CA . ARG A 1 488 ? -20.847 12.986 27.198 1.00 97.44 488 ARG A CA 1
ATOM 3821 C C . ARG A 1 488 ? -20.713 12.658 28.685 1.00 97.44 488 ARG A C 1
ATOM 3823 O O . ARG A 1 488 ? -21.046 13.494 29.515 1.00 97.44 488 ARG A O 1
ATOM 3830 N N . MET A 1 489 ? -20.118 11.516 29.036 1.00 95.88 489 MET A N 1
ATOM 3831 C CA . MET A 1 489 ? -19.764 11.215 30.432 1.00 95.88 489 MET A CA 1
ATOM 3832 C C . MET A 1 489 ? -18.822 12.265 31.026 1.00 95.88 489 MET A C 1
ATOM 3834 O O . MET A 1 489 ? -19.034 12.709 32.150 1.00 95.88 489 MET A O 1
ATOM 3838 N N . LYS A 1 490 ? -17.818 12.704 30.256 1.00 94.62 490 LYS A N 1
ATOM 3839 C CA . LYS A 1 490 ? -16.853 13.732 30.677 1.00 94.62 490 LYS A CA 1
ATOM 3840 C C . LYS A 1 490 ? -17.465 15.126 30.842 1.00 94.62 490 LYS A C 1
ATOM 3842 O O . LYS A 1 490 ? -16.938 15.925 31.604 1.00 94.62 490 LYS A O 1
ATOM 3847 N N . THR A 1 491 ? -18.568 15.415 30.154 1.00 95.12 491 THR A N 1
ATOM 3848 C CA . THR A 1 491 ? -19.305 16.689 30.274 1.00 95.12 491 THR A CA 1
ATOM 3849 C C . THR A 1 491 ? -20.454 16.625 31.284 1.00 95.12 491 THR A C 1
ATOM 3851 O O . THR A 1 491 ? -21.097 17.636 31.541 1.00 95.12 491 THR A O 1
ATOM 3854 N N . GLY A 1 492 ? -20.721 15.455 31.877 1.00 95.19 492 GLY A N 1
ATOM 3855 C CA . GLY A 1 492 ? -21.830 15.252 32.814 1.00 95.19 492 GLY A CA 1
ATOM 3856 C C . GLY A 1 492 ? -23.202 15.047 32.157 1.00 95.19 492 GLY A C 1
ATOM 3857 O O . GLY A 1 492 ? -24.190 14.921 32.873 1.00 95.19 492 GLY A O 1
ATOM 3858 N N . ALA A 1 493 ? -23.279 14.953 30.826 1.00 97.38 493 ALA A N 1
ATOM 3859 C CA . ALA A 1 493 ? -24.496 14.621 30.073 1.00 97.38 493 ALA A CA 1
ATOM 3860 C C . ALA A 1 493 ? -24.790 13.105 30.135 1.00 97.38 493 ALA A C 1
ATOM 3862 O O . ALA A 1 493 ? -24.698 12.375 29.141 1.00 97.38 493 ALA A O 1
ATOM 3863 N N . LEU A 1 494 ? -25.031 12.604 31.350 1.00 98.00 494 LEU A N 1
ATOM 3864 C CA . LEU A 1 494 ? -25.070 11.175 31.666 1.00 98.00 494 LEU A CA 1
ATOM 3865 C C . LEU A 1 494 ? -26.294 10.468 31.067 1.00 98.00 494 LEU A C 1
ATOM 3867 O O . LEU A 1 494 ? -26.177 9.345 30.573 1.00 98.00 494 LEU A O 1
ATOM 3871 N N . GLU A 1 495 ? -27.460 11.107 31.059 1.00 98.25 495 GLU A N 1
ATOM 3872 C CA . GLU A 1 495 ? -28.679 10.571 30.456 1.00 98.25 495 GLU A CA 1
ATOM 3873 C C . GLU A 1 495 ? -28.525 10.379 28.941 1.00 98.25 495 GLU A C 1
ATOM 3875 O O . GLU A 1 495 ? -28.882 9.326 28.402 1.00 98.25 495 GLU A O 1
ATOM 3880 N N . GLU A 1 496 ? -27.949 11.358 28.245 1.00 98.06 496 GLU A N 1
ATOM 3881 C CA . GLU A 1 496 ? -27.665 11.271 26.816 1.00 98.06 496 GLU A CA 1
ATOM 3882 C C . GLU A 1 496 ? -26.591 10.224 26.511 1.00 98.06 496 GLU A C 1
ATOM 3884 O O . GLU A 1 496 ? -26.721 9.492 25.526 1.00 98.06 496 GLU A O 1
ATOM 3889 N N . ALA A 1 497 ? -25.564 10.108 27.362 1.00 98.06 497 ALA A N 1
ATOM 3890 C CA . ALA A 1 497 ? -24.550 9.064 27.247 1.00 98.06 497 ALA A CA 1
ATOM 3891 C C . ALA A 1 497 ? -25.173 7.661 27.335 1.00 98.06 497 ALA A C 1
ATOM 3893 O O . ALA A 1 497 ? -24.896 6.812 26.483 1.00 98.06 497 ALA A O 1
ATOM 3894 N N . ALA A 1 498 ? -26.064 7.425 28.306 1.00 98.06 498 ALA A N 1
ATOM 3895 C CA . ALA A 1 498 ? -26.801 6.166 28.415 1.00 98.06 498 ALA A CA 1
ATOM 3896 C C . ALA A 1 498 ? -27.628 5.888 27.149 1.00 98.06 498 ALA A C 1
ATOM 3898 O O . ALA A 1 498 ? -27.597 4.777 26.618 1.00 98.06 498 ALA A O 1
ATOM 3899 N N . GLY A 1 499 ? -28.330 6.903 26.632 1.00 97.44 499 GLY A N 1
ATOM 3900 C CA . GLY A 1 499 ? -29.131 6.787 25.413 1.00 97.44 499 GLY A CA 1
ATOM 3901 C C . GLY A 1 499 ? -28.312 6.419 24.170 1.00 97.44 499 GLY A C 1
ATOM 3902 O O . GLY A 1 499 ? -28.755 5.607 23.355 1.00 97.44 499 GLY A O 1
ATOM 3903 N N . ASP A 1 500 ? -27.110 6.973 24.013 1.00 96.81 500 ASP A N 1
ATOM 3904 C CA . ASP A 1 500 ? -26.219 6.614 22.907 1.00 96.81 500 ASP A CA 1
ATOM 3905 C C . ASP A 1 500 ? -25.631 5.208 23.046 1.00 96.81 500 ASP A C 1
ATOM 3907 O O . ASP A 1 500 ? -25.558 4.489 22.049 1.00 96.81 500 ASP A O 1
ATOM 3911 N N . LEU A 1 501 ? -25.266 4.784 24.259 1.00 96.94 501 LEU A N 1
ATOM 3912 C CA . LEU A 1 501 ? -24.776 3.426 24.518 1.00 96.94 501 LEU A CA 1
ATOM 3913 C C . LEU A 1 501 ? -25.852 2.377 24.243 1.00 96.94 501 LEU A C 1
ATOM 3915 O O . LEU A 1 501 ? -25.558 1.358 23.623 1.00 96.94 501 LEU A O 1
ATOM 3919 N N . LEU A 1 502 ? -27.106 2.643 24.614 1.00 95.56 502 LEU A N 1
ATOM 3920 C CA . LEU A 1 502 ? -28.229 1.771 24.263 1.00 95.56 502 LEU A CA 1
ATOM 3921 C C . LEU A 1 502 ? -28.382 1.639 22.742 1.00 95.56 502 LEU A C 1
ATOM 3923 O O . LEU A 1 502 ? -28.472 0.524 22.245 1.00 95.56 502 LEU A O 1
ATOM 3927 N N . LYS A 1 503 ? -28.273 2.732 21.976 1.00 93.06 503 LYS A N 1
ATOM 3928 C CA . LYS A 1 503 ? -28.276 2.670 20.500 1.00 93.06 503 LYS A CA 1
ATOM 3929 C C . LYS A 1 503 ? -27.088 1.897 19.915 1.00 93.06 503 LYS A C 1
ATOM 3931 O O . LYS A 1 503 ? -27.213 1.316 18.839 1.00 93.06 503 LYS A O 1
ATOM 3936 N N . VAL A 1 504 ? -25.923 1.910 20.570 1.00 92.69 504 VAL A N 1
ATOM 3937 C CA . VAL A 1 504 ? -24.783 1.057 20.184 1.00 92.69 504 VAL A CA 1
ATOM 3938 C C . VAL A 1 504 ? -25.121 -0.419 20.412 1.00 92.69 504 VAL A C 1
ATOM 3940 O O . VAL A 1 504 ? -24.818 -1.243 19.553 1.00 92.69 504 VAL A O 1
ATOM 3943 N N . LEU A 1 505 ? -25.781 -0.744 21.526 1.00 91.06 505 LEU A N 1
ATOM 3944 C CA . LEU A 1 505 ? -26.184 -2.107 21.891 1.00 91.06 505 LEU A CA 1
ATOM 3945 C C . LEU A 1 505 ? -27.367 -2.644 21.070 1.00 91.06 505 LEU A C 1
ATOM 3947 O O . LEU A 1 505 ? -27.422 -3.845 20.820 1.00 91.06 505 LEU A O 1
ATOM 3951 N N . ASP A 1 506 ? -28.279 -1.773 20.638 1.00 88.06 506 ASP A N 1
ATOM 3952 C CA . ASP A 1 506 ? -29.401 -2.107 19.748 1.00 88.06 506 ASP A CA 1
ATOM 3953 C C . ASP A 1 506 ? -28.949 -2.329 18.293 1.00 88.06 506 ASP A C 1
ATOM 3955 O O . ASP A 1 506 ? -29.680 -2.889 17.470 1.00 88.06 506 ASP A O 1
ATOM 3959 N N . GLY A 1 507 ? -27.739 -1.878 17.955 1.00 76.38 507 GLY A N 1
ATOM 3960 C CA . GLY A 1 507 ? -27.142 -2.070 16.644 1.00 76.38 507 GLY A CA 1
ATOM 3961 C C . GLY A 1 507 ? -26.929 -3.545 16.310 1.00 76.38 507 GLY A C 1
ATOM 3962 O O . GLY A 1 507 ? -26.616 -4.364 17.170 1.00 76.38 507 GLY A O 1
ATOM 3963 N N . LYS A 1 508 ? -26.980 -3.891 15.017 1.00 60.44 508 LYS A N 1
ATOM 3964 C CA . LYS A 1 508 ? -26.566 -5.217 14.509 1.00 60.44 508 LYS A CA 1
ATOM 3965 C C . LYS A 1 508 ? -25.043 -5.437 14.582 1.00 60.44 508 LYS A C 1
ATOM 3967 O O . LYS A 1 508 ? -24.489 -6.166 13.759 1.00 60.44 508 LYS A O 1
ATOM 3972 N N . ALA A 1 509 ? -24.347 -4.812 15.532 1.00 53.81 509 ALA A N 1
ATOM 3973 C CA . ALA A 1 509 ? -23.015 -5.248 15.914 1.00 53.81 509 ALA A CA 1
ATOM 3974 C C . ALA A 1 509 ? -23.196 -6.660 16.479 1.00 53.81 509 ALA A C 1
ATOM 3976 O O . ALA A 1 509 ? -23.888 -6.842 17.478 1.00 53.81 509 ALA A O 1
ATOM 3977 N N . GLY A 1 510 ? -22.711 -7.677 15.759 1.00 52.16 510 GLY A N 1
ATOM 3978 C CA . GLY A 1 510 ? -22.931 -9.075 16.127 1.00 52.16 510 GLY A CA 1
ATOM 3979 C C . GLY A 1 510 ? -22.654 -9.284 17.615 1.00 52.16 510 GLY A C 1
ATOM 3980 O O . GLY A 1 510 ? -21.683 -8.739 18.131 1.00 52.16 510 GLY A O 1
ATOM 3981 N N . ALA A 1 511 ? -23.506 -10.058 18.291 1.00 47.59 511 ALA A N 1
ATOM 3982 C CA . ALA A 1 511 ? -23.566 -10.223 19.750 1.00 47.59 511 ALA A CA 1
ATOM 3983 C C . ALA A 1 511 ? -22.279 -10.761 20.433 1.00 47.59 511 ALA A C 1
ATOM 3985 O O . ALA A 1 511 ? -22.316 -11.151 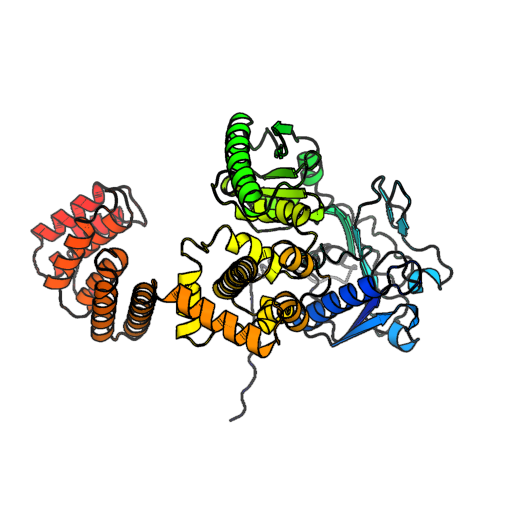21.592 1.00 47.59 511 ALA A O 1
ATOM 3986 N N . ALA A 1 512 ? -21.146 -10.795 19.730 1.00 54.72 512 ALA A N 1
ATOM 3987 C CA . ALA A 1 512 ? -19.827 -11.211 20.189 1.00 54.72 512 ALA A CA 1
ATOM 3988 C C . ALA A 1 512 ? -18.700 -10.241 19.750 1.00 54.72 512 ALA A C 1
ATOM 3990 O O . ALA A 1 512 ? -17.540 -10.650 19.673 1.00 54.72 512 ALA A O 1
ATOM 3991 N N . ASP A 1 513 ? -19.017 -8.983 19.417 1.00 72.62 513 ASP A N 1
ATOM 3992 C CA . ASP A 1 513 ? -18.012 -7.960 19.097 1.00 72.62 513 ASP A CA 1
ATOM 3993 C C . ASP A 1 513 ? -17.459 -7.300 20.374 1.00 72.62 513 ASP A C 1
ATOM 3995 O O . ASP A 1 513 ? -18.170 -7.073 21.355 1.00 72.62 513 ASP A O 1
ATOM 3999 N N . SER A 1 514 ? -16.173 -6.950 20.350 1.00 83.94 514 SER A N 1
ATOM 4000 C CA . SER A 1 514 ? -15.491 -6.223 21.423 1.00 83.94 514 SER A CA 1
ATOM 4001 C C . SER A 1 514 ? -16.217 -4.919 21.771 1.00 83.94 514 SER A C 1
ATOM 4003 O O . SER A 1 514 ? -16.281 -4.550 22.943 1.00 83.94 514 SER A O 1
ATOM 4005 N N . LEU A 1 515 ? -16.820 -4.246 20.785 1.00 89.81 515 LEU A N 1
ATOM 4006 C CA . LEU A 1 515 ? -17.580 -3.014 21.004 1.00 89.81 515 LEU A CA 1
ATOM 4007 C C . LEU A 1 515 ? -18.789 -3.218 21.936 1.00 89.81 515 LEU A C 1
ATOM 4009 O O . LEU A 1 515 ? -19.067 -2.343 22.752 1.00 89.81 515 LEU A O 1
ATOM 4013 N N . THR A 1 516 ? -19.466 -4.370 21.877 1.00 91.44 516 THR A N 1
ATOM 4014 C CA . THR A 1 516 ? -20.626 -4.679 22.732 1.00 91.44 516 THR A CA 1
ATOM 4015 C C . THR A 1 516 ? -20.224 -4.774 24.204 1.00 91.44 516 THR A C 1
ATOM 4017 O O . THR A 1 516 ? -20.879 -4.178 25.058 1.00 91.44 516 THR A O 1
ATOM 4020 N N . ALA A 1 517 ? -19.119 -5.466 24.504 1.00 92.31 517 ALA A N 1
ATOM 4021 C CA . ALA A 1 517 ? -18.600 -5.573 25.869 1.00 92.31 517 ALA A CA 1
ATOM 4022 C C . ALA A 1 517 ? -18.192 -4.199 26.425 1.00 92.31 517 ALA A C 1
ATOM 4024 O O . ALA A 1 517 ? -18.568 -3.844 27.542 1.00 92.31 517 ALA A O 1
ATOM 4025 N N . HIS A 1 518 ? -17.496 -3.384 25.624 1.00 93.31 518 HIS A N 1
ATOM 4026 C CA . HIS A 1 518 ? -17.125 -2.023 26.017 1.00 93.31 518 HIS A CA 1
ATOM 4027 C C . HIS A 1 518 ? -18.350 -1.127 26.234 1.00 93.31 518 HIS A C 1
ATOM 4029 O O . HIS A 1 518 ? -18.389 -0.383 27.212 1.00 93.31 518 HIS A O 1
ATOM 4035 N N . ALA A 1 519 ? -19.363 -1.206 25.368 1.00 94.88 519 ALA A N 1
ATOM 4036 C CA . ALA A 1 519 ? -20.592 -0.432 25.512 1.00 94.88 519 ALA A CA 1
ATOM 4037 C C . ALA A 1 519 ? -21.365 -0.801 26.789 1.00 94.88 519 ALA A C 1
ATOM 4039 O O . ALA A 1 519 ? -21.813 0.099 27.495 1.00 94.88 519 ALA A O 1
ATOM 4040 N N . LEU A 1 520 ? -21.460 -2.090 27.139 1.00 95.94 520 LEU A N 1
ATOM 4041 C CA . LEU A 1 520 ? -22.069 -2.539 28.400 1.00 95.94 520 LEU A CA 1
ATOM 4042 C C . LEU A 1 520 ? -21.284 -2.068 29.630 1.00 95.94 520 LEU A C 1
ATOM 4044 O O . LEU A 1 520 ? -21.890 -1.583 30.583 1.00 95.94 520 LEU A O 1
ATOM 4048 N N . LEU A 1 521 ? -19.950 -2.159 29.599 1.00 96.00 521 LEU A N 1
ATOM 4049 C CA . LEU A 1 521 ? -19.095 -1.649 30.676 1.00 96.00 521 LEU A CA 1
ATOM 4050 C C . LEU A 1 521 ? -19.309 -0.148 30.892 1.00 96.00 521 LEU A C 1
ATOM 4052 O O . LEU A 1 521 ? -19.512 0.283 32.025 1.00 96.00 521 LEU A O 1
ATOM 4056 N N . GLN A 1 522 ? -19.296 0.652 29.821 1.00 97.19 522 GLN A N 1
ATOM 4057 C CA . GLN A 1 522 ? -19.545 2.090 29.936 1.00 97.19 522 GLN A CA 1
ATOM 4058 C C . GLN A 1 522 ? -20.976 2.384 30.390 1.00 97.19 522 GLN A C 1
ATOM 4060 O O . GLN A 1 522 ? -21.174 3.286 31.195 1.00 97.19 522 GLN A O 1
ATOM 4065 N N . LEU A 1 523 ? -21.967 1.602 29.950 1.00 98.12 523 LEU A N 1
ATOM 4066 C CA . LEU A 1 523 ? -23.354 1.782 30.378 1.00 98.12 523 LEU A CA 1
ATOM 4067 C C . LEU A 1 523 ? -23.504 1.527 31.882 1.00 98.12 523 LEU A C 1
ATOM 4069 O O . LEU A 1 523 ? -24.169 2.301 32.565 1.00 98.12 523 LEU A O 1
ATOM 4073 N N . GLY A 1 524 ? -22.828 0.499 32.407 1.00 97.94 524 GLY A N 1
ATOM 4074 C CA . GLY A 1 524 ? -22.762 0.246 33.845 1.00 97.94 524 GLY A CA 1
ATOM 4075 C C . GLY A 1 524 ? -22.182 1.432 34.615 1.00 97.94 524 GLY A C 1
ATOM 4076 O O . GLY A 1 524 ? -22.781 1.889 35.587 1.00 97.94 524 GLY A O 1
ATOM 4077 N N . ARG A 1 525 ? -21.078 2.006 34.120 1.00 98.06 525 ARG A N 1
ATOM 4078 C CA . ARG A 1 525 ? -20.443 3.190 34.722 1.00 98.06 525 ARG A CA 1
ATOM 4079 C C . ARG A 1 525 ? -21.356 4.412 34.696 1.00 98.06 525 ARG A C 1
ATOM 4081 O O . ARG A 1 525 ? -21.470 5.106 35.699 1.00 98.06 525 ARG A O 1
ATOM 4088 N N . VAL A 1 526 ? -22.034 4.659 33.576 1.00 98.38 526 VAL A N 1
ATOM 4089 C CA . VAL A 1 526 ? -23.025 5.739 33.455 1.00 98.38 526 VAL A CA 1
ATOM 4090 C C . VAL A 1 526 ? -24.159 5.550 34.461 1.00 98.38 526 VAL A C 1
ATOM 4092 O O . VAL A 1 526 ? -24.545 6.505 35.129 1.00 98.38 526 VAL A O 1
ATOM 4095 N N . TYR A 1 527 ? -24.680 4.330 34.610 1.00 98.56 527 TYR A N 1
ATOM 4096 C CA . TYR A 1 527 ? -25.740 4.058 35.576 1.00 98.56 527 TYR A CA 1
ATOM 4097 C C . TYR A 1 527 ? -25.292 4.239 37.026 1.00 98.56 527 TYR A C 1
ATOM 4099 O O . TYR A 1 527 ? -26.066 4.787 37.809 1.00 98.56 527 TYR A O 1
ATOM 4107 N N . ASP A 1 528 ? -24.065 3.858 37.385 1.00 98.31 528 ASP A N 1
ATOM 4108 C CA . ASP A 1 528 ? -23.520 4.156 38.714 1.00 98.31 528 ASP A CA 1
ATOM 4109 C C . ASP A 1 528 ? -23.446 5.673 38.963 1.00 98.31 528 ASP A C 1
ATOM 4111 O O . ASP A 1 528 ? -23.913 6.141 40.002 1.00 98.31 528 ASP A O 1
ATOM 4115 N N . LEU A 1 529 ? -22.962 6.455 37.987 1.00 97.50 529 LEU A N 1
ATOM 4116 C CA . LEU A 1 529 ? -22.903 7.924 38.076 1.00 97.50 529 LEU A CA 1
ATOM 4117 C C . LEU A 1 529 ? -24.295 8.573 38.178 1.00 97.50 529 LEU A C 1
ATOM 4119 O O . LEU A 1 529 ? -24.449 9.602 38.831 1.00 97.50 529 LEU A O 1
ATOM 4123 N N . LEU A 1 530 ? -25.316 7.955 37.579 1.00 97.81 530 LEU A N 1
ATOM 4124 C CA . LEU A 1 530 ? -26.726 8.350 37.700 1.00 97.81 530 LEU A CA 1
ATOM 4125 C C . LEU A 1 530 ? -27.386 7.882 39.012 1.00 97.81 530 LEU A C 1
ATOM 4127 O O . LEU A 1 530 ? -28.577 8.118 39.217 1.00 97.81 530 LEU A O 1
ATOM 4131 N N . GLY A 1 531 ? -26.668 7.160 39.880 1.00 97.12 531 GLY A N 1
ATOM 4132 C CA . GLY A 1 531 ? -27.216 6.562 41.103 1.00 97.12 531 GLY A CA 1
ATOM 4133 C C . GLY A 1 531 ? -28.139 5.359 40.860 1.00 97.12 531 GLY A C 1
ATOM 4134 O O . GLY A 1 531 ? -28.827 4.902 41.774 1.00 97.12 531 GLY A O 1
ATOM 4135 N N . LYS A 1 532 ? -28.161 4.807 39.643 1.00 98.12 532 LYS A N 1
ATOM 4136 C CA . LYS A 1 532 ? -28.988 3.664 39.226 1.00 98.12 532 LYS A CA 1
ATOM 4137 C C . LYS A 1 532 ? -28.239 2.344 39.404 1.00 98.12 532 LYS A C 1
ATOM 4139 O O . LYS A 1 532 ? -28.025 1.593 38.455 1.00 98.12 532 LYS A O 1
ATOM 4144 N N . ARG A 1 533 ? -27.852 2.033 40.646 1.00 97.50 533 ARG A N 1
ATOM 4145 C CA . ARG A 1 533 ? -26.992 0.873 40.949 1.00 97.50 533 ARG A CA 1
ATOM 4146 C C . ARG A 1 533 ? -27.559 -0.462 40.450 1.00 97.50 533 ARG A C 1
ATOM 4148 O O . ARG A 1 533 ? -26.798 -1.306 39.994 1.00 97.50 533 ARG A O 1
ATOM 4155 N N . GLY A 1 534 ? -28.878 -0.657 40.506 1.00 98.19 534 GLY A N 1
ATOM 4156 C CA . GLY A 1 534 ? -29.515 -1.876 39.989 1.00 98.19 534 GLY A CA 1
ATOM 4157 C C . GLY A 1 534 ? -29.277 -2.083 38.488 1.00 98.19 534 GLY A C 1
ATOM 4158 O O . GLY A 1 534 ? -28.873 -3.169 38.074 1.00 98.19 534 GLY A O 1
ATOM 4159 N N . ASP A 1 535 ? -29.445 -1.024 37.694 1.00 98.12 535 ASP A N 1
ATOM 4160 C CA . ASP A 1 535 ? -29.215 -1.054 36.246 1.00 98.12 535 ASP A CA 1
ATOM 4161 C C . ASP A 1 535 ? -27.721 -1.224 35.924 1.00 98.12 535 ASP A C 1
ATOM 4163 O O . ASP A 1 535 ? -27.359 -1.954 34.999 1.00 98.12 535 ASP A O 1
ATOM 4167 N N . ALA A 1 536 ? -26.842 -0.612 36.728 1.00 98.38 536 ALA A N 1
ATOM 4168 C CA . ALA A 1 536 ? -25.396 -0.764 36.598 1.00 98.38 536 ALA A CA 1
ATOM 4169 C C . ALA A 1 536 ? -24.949 -2.219 36.787 1.00 98.38 536 ALA A C 1
ATOM 4171 O O . ALA A 1 536 ? -24.247 -2.774 35.941 1.00 98.38 536 ALA A O 1
ATOM 4172 N N . LEU A 1 537 ? -25.415 -2.868 37.860 1.00 98.44 537 LEU A N 1
ATOM 4173 C CA . LEU A 1 537 ? -25.127 -4.276 38.143 1.00 98.44 537 LEU A CA 1
ATOM 4174 C C . LEU A 1 537 ? -25.626 -5.194 37.021 1.00 98.44 537 LEU A C 1
ATOM 4176 O O . LEU A 1 537 ? -24.916 -6.118 36.625 1.00 98.44 537 LEU A O 1
ATOM 4180 N N . ALA A 1 538 ? -26.814 -4.924 36.473 1.00 98.06 538 ALA A N 1
ATOM 4181 C CA . ALA A 1 538 ? -27.339 -5.674 35.336 1.00 98.06 538 ALA A CA 1
ATOM 4182 C C . ALA A 1 538 ? -26.456 -5.511 34.085 1.00 98.06 538 ALA A C 1
ATOM 4184 O O . ALA A 1 538 ? -26.171 -6.495 33.399 1.00 98.06 538 ALA A O 1
ATOM 4185 N N . ALA A 1 539 ? -25.985 -4.294 33.800 1.00 97.44 539 ALA A N 1
ATOM 4186 C CA . ALA A 1 539 ? -25.086 -4.031 32.680 1.00 97.44 539 ALA A CA 1
ATOM 4187 C C . ALA A 1 539 ? -23.730 -4.741 32.845 1.00 97.44 539 ALA A C 1
ATOM 4189 O O . ALA A 1 539 ? -23.302 -5.424 31.914 1.00 97.44 539 ALA A O 1
ATOM 4190 N N . TYR A 1 540 ? -23.091 -4.658 34.020 1.00 98.12 540 TYR A N 1
ATOM 4191 C CA . TYR A 1 540 ? -21.839 -5.374 34.299 1.00 98.12 540 TYR A CA 1
ATOM 4192 C C . TYR A 1 540 ? -22.013 -6.893 34.231 1.00 98.12 540 TYR A C 1
ATOM 4194 O O . TYR A 1 540 ? -21.175 -7.578 33.650 1.00 98.12 540 TYR A O 1
ATOM 4202 N N . GLY A 1 541 ? -23.120 -7.427 34.757 1.00 97.75 541 GLY A N 1
ATOM 4203 C CA . GLY A 1 541 ? -23.432 -8.855 34.679 1.00 97.75 541 GLY A CA 1
ATOM 4204 C C . GLY A 1 541 ? -23.471 -9.361 33.237 1.00 97.75 541 GLY A C 1
ATOM 4205 O O . GLY A 1 541 ? -22.821 -10.354 32.923 1.00 97.75 541 GLY A O 1
ATOM 4206 N N . ARG A 1 542 ? -24.120 -8.616 32.330 1.00 95.56 542 ARG A N 1
ATOM 4207 C CA . ARG A 1 542 ? -24.187 -8.960 30.898 1.00 95.56 542 ARG A CA 1
ATOM 4208 C C . ARG A 1 542 ? -22.826 -8.998 30.198 1.00 95.56 542 ARG A C 1
ATOM 4210 O O . ARG A 1 542 ? -22.710 -9.639 29.160 1.00 95.56 542 ARG A O 1
ATOM 4217 N N . VAL A 1 543 ? -21.801 -8.319 30.720 1.00 95.19 543 VAL A N 1
ATOM 4218 C CA . VAL A 1 543 ? -20.434 -8.399 30.166 1.00 95.19 543 VAL A CA 1
ATOM 4219 C C . VAL A 1 543 ? -19.847 -9.794 30.384 1.00 95.19 543 VAL A C 1
ATOM 4221 O O . VAL A 1 543 ? -19.140 -10.300 29.515 1.00 95.19 543 VAL A O 1
ATOM 4224 N N . LEU A 1 544 ? -20.162 -10.437 31.512 1.00 95.12 544 LEU A N 1
ATOM 4225 C CA . LEU A 1 544 ? -19.657 -11.771 31.855 1.00 95.12 544 LEU A CA 1
ATOM 4226 C C . LEU A 1 544 ? -20.248 -12.880 30.970 1.00 95.12 544 LEU A C 1
ATOM 4228 O O . LEU A 1 544 ? -19.644 -13.945 30.854 1.00 95.12 544 LEU A O 1
ATOM 4232 N N . ASP A 1 545 ? -21.374 -12.609 30.304 1.00 92.75 545 ASP A N 1
ATOM 4233 C CA . ASP A 1 545 ? -21.994 -13.510 29.325 1.00 92.75 545 ASP A CA 1
ATOM 4234 C C . ASP A 1 545 ? -21.315 -13.450 27.938 1.00 92.75 545 ASP A C 1
ATOM 4236 O O . ASP A 1 545 ? -21.605 -14.268 27.061 1.00 92.75 545 ASP A O 1
ATOM 4240 N N . LEU A 1 546 ? -20.415 -12.485 27.713 1.00 90.56 546 LEU A N 1
ATOM 4241 C CA . LEU A 1 546 ? -19.685 -12.299 26.456 1.00 90.56 546 LEU A CA 1
ATOM 4242 C C . LEU A 1 546 ? -18.284 -12.935 26.514 1.00 90.56 546 LEU A C 1
ATOM 4244 O O . LEU A 1 546 ? -17.737 -13.123 27.602 1.00 90.56 546 LEU A O 1
ATOM 4248 N N . PRO A 1 547 ? -17.649 -13.246 25.364 1.00 90.31 547 PRO A N 1
ATOM 4249 C CA . PRO A 1 547 ? -16.253 -13.676 25.342 1.00 90.31 547 PRO A CA 1
ATOM 4250 C C . PRO A 1 547 ? -15.337 -12.643 26.000 1.00 90.31 547 PRO A C 1
ATOM 4252 O O . PRO A 1 547 ? -15.416 -11.459 25.669 1.00 90.31 547 PRO A O 1
ATOM 4255 N N . ASP A 1 548 ? -14.431 -13.094 26.870 1.00 89.81 548 ASP A N 1
ATOM 4256 C CA . ASP A 1 548 ? -13.504 -12.184 27.539 1.00 89.81 548 ASP A CA 1
ATOM 4257 C C . ASP A 1 548 ? -12.491 -11.605 26.541 1.00 89.81 548 ASP A C 1
ATOM 4259 O O . ASP A 1 548 ? -11.739 -12.326 25.873 1.00 89.81 548 ASP A O 1
ATOM 4263 N N . ARG A 1 549 ? -12.508 -10.281 26.391 1.00 82.62 549 ARG A N 1
ATOM 4264 C CA . ARG A 1 549 ? -11.638 -9.519 25.492 1.00 82.62 549 ARG A CA 1
ATOM 4265 C C . ARG A 1 549 ? -11.119 -8.305 26.245 1.00 82.62 549 ARG A C 1
ATOM 4267 O O . ARG A 1 549 ? -11.918 -7.565 26.804 1.00 82.62 549 ARG A O 1
ATOM 4274 N N . HIS A 1 550 ? -9.810 -8.063 26.188 1.00 83.56 550 HIS A N 1
ATOM 4275 C CA . HIS A 1 550 ? -9.194 -6.871 26.790 1.00 83.56 550 HIS A CA 1
ATOM 4276 C C . HIS A 1 550 ? -9.566 -6.688 28.275 1.00 83.56 550 HIS A C 1
ATOM 4278 O O . HIS A 1 550 ? -9.941 -5.596 28.690 1.00 83.56 550 HIS A O 1
ATOM 4284 N N . ASP A 1 551 ? -9.520 -7.778 29.048 1.00 91.12 551 ASP A N 1
ATOM 4285 C CA . ASP A 1 551 ? -9.815 -7.804 30.489 1.00 91.12 551 ASP A CA 1
ATOM 4286 C C . ASP A 1 551 ? -11.234 -7.332 30.865 1.00 91.12 551 ASP A C 1
ATOM 4288 O O . ASP A 1 551 ? -11.502 -6.899 31.989 1.00 91.12 551 ASP A O 1
ATOM 4292 N N . SER A 1 552 ? -12.181 -7.450 29.930 1.00 92.94 552 SER A N 1
ATOM 4293 C CA . SER A 1 552 ? -13.579 -7.060 30.126 1.00 92.94 552 SER A CA 1
ATOM 4294 C C . SER A 1 552 ? -14.240 -7.742 31.326 1.00 92.94 552 SER A C 1
ATOM 4296 O O . SER A 1 552 ? -14.996 -7.097 32.055 1.00 92.94 552 SER A O 1
ATOM 4298 N N . HIS A 1 553 ? -13.938 -9.023 31.577 1.00 96.06 553 HIS A N 1
ATOM 4299 C CA . HIS A 1 553 ? -14.491 -9.760 32.717 1.00 96.06 553 HIS A CA 1
ATOM 4300 C C . HIS A 1 553 ? -13.954 -9.249 34.049 1.00 96.06 553 HIS A C 1
ATOM 4302 O O . HIS A 1 553 ? -14.705 -9.172 35.020 1.00 96.06 553 HIS A O 1
ATOM 4308 N N . LEU A 1 554 ? -12.672 -8.886 34.101 1.00 96.38 554 LEU A N 1
ATOM 4309 C CA . LEU A 1 554 ? -12.057 -8.313 35.295 1.00 96.38 554 LEU A CA 1
ATOM 4310 C C . LEU A 1 554 ? -12.721 -6.976 35.648 1.00 96.38 554 LEU A C 1
ATOM 4312 O O . LEU A 1 554 ? -13.183 -6.803 36.774 1.00 96.38 554 LEU A O 1
ATOM 4316 N N . LEU A 1 555 ? -12.849 -6.078 34.666 1.00 96.19 555 LEU A N 1
ATOM 4317 C CA . LEU A 1 555 ? -13.486 -4.768 34.841 1.00 96.19 555 LEU A CA 1
ATOM 4318 C C . LEU A 1 555 ? -14.964 -4.881 35.240 1.00 96.19 555 LEU A C 1
ATOM 4320 O O . LEU A 1 555 ? -15.451 -4.092 36.047 1.00 96.19 555 LEU A O 1
ATOM 4324 N N . ALA A 1 556 ? -15.685 -5.864 34.695 1.00 97.31 556 ALA A N 1
ATOM 4325 C CA . ALA A 1 556 ? -17.075 -6.112 35.059 1.00 97.31 556 ALA A CA 1
ATOM 4326 C C . ALA A 1 556 ? -17.214 -6.603 36.505 1.00 97.31 556 ALA A C 1
ATOM 4328 O O . ALA A 1 556 ? -18.078 -6.115 37.229 1.00 97.31 556 ALA A O 1
ATOM 4329 N N . ARG A 1 557 ? -16.355 -7.532 36.950 1.00 98.12 557 ARG A N 1
ATOM 4330 C CA . ARG A 1 557 ? -16.339 -8.000 38.348 1.00 98.12 557 ARG A CA 1
ATOM 4331 C C . ARG A 1 557 ? -16.030 -6.865 39.313 1.00 98.12 557 ARG A C 1
ATOM 4333 O O . ARG A 1 557 ? -16.728 -6.723 40.310 1.00 98.12 557 ARG A O 1
ATOM 4340 N N . GLU A 1 558 ? -15.066 -6.017 38.970 1.00 97.12 558 GLU A N 1
ATOM 4341 C CA . GLU A 1 558 ? -14.777 -4.819 39.753 1.00 97.12 558 GLU A CA 1
ATOM 4342 C C . GLU A 1 558 ? -16.012 -3.910 39.859 1.00 97.12 558 GLU A C 1
ATOM 4344 O O . GLU A 1 558 ? -16.371 -3.490 40.955 1.00 97.12 558 GLU A O 1
ATOM 4349 N N . GLY A 1 559 ? -16.711 -3.671 38.743 1.00 96.81 559 GLY A N 1
ATOM 4350 C CA . GLY A 1 559 ? -17.950 -2.890 38.716 1.00 96.81 559 GLY A CA 1
ATOM 4351 C C . GLY A 1 559 ? -19.099 -3.515 39.517 1.00 96.81 559 GLY A C 1
ATOM 4352 O O . GLY A 1 559 ? -19.913 -2.790 40.093 1.00 96.81 559 GLY A O 1
ATOM 4353 N N . LEU A 1 560 ? -19.172 -4.849 39.606 1.00 98.06 560 LEU A N 1
ATOM 4354 C CA . LEU A 1 560 ? -20.146 -5.559 40.448 1.00 98.06 560 LEU A CA 1
ATOM 4355 C C . LEU A 1 560 ? -19.867 -5.358 41.944 1.00 98.06 560 LEU A C 1
ATOM 4357 O O . LEU A 1 560 ? -20.804 -5.187 42.725 1.00 98.06 560 LEU A O 1
ATOM 4361 N N . GLU A 1 561 ? -18.596 -5.336 42.338 1.00 97.31 561 GLU A N 1
ATOM 4362 C CA . GLU A 1 561 ? -18.168 -5.169 43.731 1.00 97.31 561 GLU A CA 1
ATOM 4363 C C . GLU A 1 561 ? -18.201 -3.703 44.176 1.00 97.31 561 GLU A C 1
ATOM 4365 O O . GLU A 1 561 ? -18.708 -3.383 45.251 1.00 97.31 561 GLU A O 1
ATOM 4370 N N . THR A 1 562 ? -17.704 -2.803 43.329 1.00 96.94 562 THR A N 1
ATOM 4371 C CA . THR A 1 562 ? -17.488 -1.389 43.642 1.00 96.94 562 THR A CA 1
ATOM 4372 C C . THR A 1 562 ? -18.196 -0.512 42.616 1.00 96.94 562 THR A C 1
ATOM 4374 O O . THR A 1 562 ? -17.987 -0.653 41.413 1.00 96.94 562 THR A O 1
ATOM 4377 N N . ALA A 1 563 ? -19.042 0.410 43.083 1.00 96.88 563 ALA A N 1
ATOM 4378 C CA . ALA A 1 563 ? -19.699 1.371 42.199 1.00 96.88 563 ALA A CA 1
ATOM 4379 C C . ALA A 1 563 ? -18.675 2.301 41.536 1.00 96.88 563 ALA A C 1
ATOM 4381 O O . ALA A 1 563 ? -17.720 2.746 42.174 1.00 96.88 563 ALA A O 1
ATOM 4382 N N . PHE A 1 564 ? -18.884 2.605 40.256 1.00 97.00 564 PHE A N 1
ATOM 4383 C CA . PHE A 1 564 ? -18.088 3.603 39.557 1.00 97.00 564 PHE A CA 1
ATOM 4384 C C . PHE A 1 564 ? -18.463 5.015 40.024 1.00 97.00 564 PHE A C 1
ATOM 4386 O O . PHE A 1 564 ? -19.637 5.350 40.166 1.00 97.00 564 PHE A O 1
ATOM 4393 N N . THR A 1 565 ? -17.463 5.856 40.257 1.00 95.19 565 THR A N 1
ATOM 4394 C CA . THR A 1 565 ? -17.632 7.195 40.830 1.00 95.19 565 THR A CA 1
ATOM 4395 C C . THR A 1 565 ? -16.979 8.252 39.942 1.00 95.19 565 THR A C 1
ATOM 4397 O O . THR A 1 565 ? -16.141 7.942 39.095 1.00 95.19 565 THR A O 1
ATOM 4400 N N . ALA A 1 566 ? -17.389 9.514 40.091 1.00 90.75 566 ALA A N 1
ATOM 4401 C CA . ALA A 1 566 ? -16.953 10.597 39.206 1.00 90.75 566 ALA A CA 1
ATOM 4402 C C . ALA A 1 566 ? -15.439 10.870 39.274 1.00 90.75 566 ALA A C 1
ATOM 4404 O O . ALA A 1 566 ? -14.843 11.236 38.269 1.00 90.75 566 ALA A O 1
ATOM 4405 N N . ASP A 1 567 ? -14.800 10.628 40.419 1.00 91.38 567 ASP A N 1
ATOM 4406 C CA . ASP A 1 567 ? -13.344 10.718 40.612 1.00 91.38 567 ASP A CA 1
ATOM 4407 C C . ASP A 1 567 ? -12.553 9.686 39.795 1.00 91.38 567 ASP A C 1
ATOM 4409 O O . ASP A 1 567 ? -11.357 9.856 39.590 1.00 91.38 567 ASP A O 1
ATOM 4413 N N . ARG A 1 568 ? -13.219 8.643 39.286 1.00 88.69 568 ARG A N 1
ATOM 4414 C CA . ARG A 1 568 ? -12.624 7.618 38.419 1.00 88.69 568 ARG A CA 1
ATOM 4415 C C . ARG A 1 568 ? -12.797 7.907 36.927 1.00 88.69 568 ARG A C 1
ATOM 4417 O O . ARG A 1 568 ? -12.476 7.044 36.109 1.00 88.69 568 ARG A O 1
ATOM 4424 N N . LEU A 1 569 ? -13.386 9.050 36.562 1.00 82.88 569 LEU A N 1
ATOM 4425 C CA . LEU A 1 569 ? -13.572 9.413 35.158 1.00 82.88 569 LEU A CA 1
ATOM 4426 C C . LEU A 1 569 ? -12.248 9.760 34.482 1.00 82.88 569 LEU A C 1
ATOM 4428 O O . LEU A 1 569 ? -12.140 9.501 33.284 1.00 82.88 569 LEU A O 1
ATOM 4432 N N . ASP A 1 570 ? -11.307 10.382 35.193 1.00 68.50 570 ASP A N 1
ATOM 4433 C CA . ASP A 1 570 ? -9.976 10.800 34.716 1.00 68.50 570 ASP A CA 1
ATOM 4434 C C . ASP A 1 570 ? -8.965 9.654 34.692 1.00 68.50 570 ASP A C 1
ATOM 4436 O O . ASP A 1 570 ? -8.185 9.624 33.710 1.00 68.50 570 ASP A O 1
#

Radius of gyration: 29.85 Å; chains: 1; bounding box: 77×63×72 Å

InterPro domains:
  IPR011990 Tetratricopeptide-like helical domain superfamily [G3DSA:1.25.40.10] (414-565)
  IPR011990 Tetratricopeptide-like helical domain superfamily [SSF48452] (446-548)
  IPR019734 Tetratricopeptide repeat [PS50005] (517-550)
  IPR019734 Tetratricopeptide repeat [SM00028] (444-477)
  IPR019734 Tetratricopeptide repeat [SM00028] (517-550)